Protein AF-A0A662PVA5-F1 (afdb_monomer_lite)

Secondary structure (DSSP, 8-state):
-HHHHHHHHHHHHTT--GGGEEEEEEES-SSTTS--EEEEEETT-SSEEEEEETTEEEEEE-HHHHHHHHHH-TTTTTTGGGGGS-EEEEE-HHHHHHHHHHHHHHHHHHHHHHHHHHHGGGGGGEEE-THHHHHHHHHHHHHH-GGGHHHHHHHHTS-HHHHHHHHHHHHHHHHHHHHTTSEEEETTEEEE-HHHHHHHHH-S-SHHHHHHHHHHHHHHHHHTT-SSHHHHHHHHHT-HHHHSPP----GGGGEEE--TTS-EETT----HHHHHHHHH---GGG-EEEE-S-TTSEEEEEEEEETTEEEEEEEEEPPPTTSSSHHHHHHHHTTT-----SHHHHHHHHHHHHHHHHHTT-----EEEEETTTTEEEEEPPP---HHHHHHT--SHHHHHHHHHHHHH-

Structure (mmCIF, N/CA/C/O backbone):
data_AF-A0A662PVA5-F1
#
_entry.id   AF-A0A662PVA5-F1
#
loop_
_atom_site.group_PDB
_atom_site.id
_atom_site.type_symbol
_atom_site.label_atom_id
_atom_site.label_alt_id
_atom_site.label_comp_id
_atom_site.label_asym_id
_atom_site.label_entity_id
_atom_site.label_seq_id
_atom_site.pdbx_PDB_ins_code
_atom_site.Cartn_x
_atom_site.Cartn_y
_atom_site.Cartn_z
_atom_site.occupancy
_atom_site.B_iso_or_equiv
_atom_site.auth_seq_id
_atom_site.auth_comp_id
_atom_site.auth_asym_id
_atom_site.auth_atom_id
_atom_site.pdbx_PDB_model_num
ATOM 1 N N . MET A 1 1 ? -19.902 -18.611 25.512 1.00 40.31 1 MET A N 1
ATOM 2 C CA . MET A 1 1 ? -20.909 -18.397 26.574 1.00 40.31 1 MET A CA 1
ATOM 3 C C . MET A 1 1 ? -20.323 -17.701 27.805 1.00 40.31 1 MET A C 1
ATOM 5 O O . MET A 1 1 ? -20.829 -16.650 28.129 1.00 40.31 1 MET A O 1
ATOM 9 N N . ARG A 1 2 ? -19.206 -18.139 28.418 1.00 46.03 2 ARG A N 1
ATOM 10 C CA . ARG A 1 2 ? -18.602 -17.413 29.572 1.00 46.03 2 ARG A CA 1
ATOM 11 C C . ARG A 1 2 ? -18.192 -15.950 29.303 1.00 46.03 2 ARG A C 1
ATOM 13 O O . ARG A 1 2 ? -18.347 -15.111 30.177 1.00 46.03 2 ARG A O 1
ATOM 20 N N . PHE A 1 3 ? -17.732 -15.637 28.088 1.00 51.97 3 PHE A N 1
ATOM 21 C CA . PHE A 1 3 ? -17.335 -14.273 27.710 1.00 51.97 3 PHE A CA 1
ATOM 22 C C . PHE A 1 3 ? -18.493 -13.263 27.657 1.00 51.97 3 PHE A C 1
ATOM 24 O O . PHE A 1 3 ? -18.242 -12.077 27.829 1.00 51.97 3 PHE A O 1
ATOM 31 N N . SER A 1 4 ? -19.746 -13.680 27.420 1.00 60.59 4 SER A N 1
ATOM 32 C CA . SER A 1 4 ? -20.864 -12.722 27.394 1.00 60.59 4 SER A CA 1
ATOM 33 C C . SER A 1 4 ? -21.213 -12.230 28.793 1.00 60.59 4 SER A C 1
ATOM 35 O O . SER A 1 4 ? -21.473 -11.045 28.969 1.00 60.59 4 SER A O 1
ATOM 37 N N . ASP A 1 5 ? -21.161 -13.115 29.788 1.00 66.62 5 ASP A N 1
ATOM 38 C CA . ASP A 1 5 ? -21.568 -12.792 31.157 1.00 66.62 5 ASP A CA 1
ATOM 39 C C . ASP A 1 5 ? -20.548 -11.872 31.844 1.00 66.62 5 ASP A C 1
ATOM 41 O O . ASP A 1 5 ? -20.931 -10.915 32.517 1.00 66.62 5 ASP A O 1
ATOM 45 N N . GLU A 1 6 ? -19.248 -12.087 31.602 1.00 69.25 6 GLU A N 1
ATOM 46 C CA . GLU A 1 6 ? -18.186 -11.190 32.081 1.00 69.25 6 GLU A CA 1
ATOM 47 C C . GLU A 1 6 ? -18.286 -9.788 31.463 1.00 69.25 6 GLU A C 1
ATOM 49 O O . GLU A 1 6 ? -18.144 -8.794 32.175 1.00 69.25 6 GLU A O 1
ATOM 54 N N . VAL A 1 7 ? -18.585 -9.691 30.162 1.00 71.56 7 VAL A N 1
ATOM 55 C CA . VAL A 1 7 ? -18.733 -8.395 29.479 1.00 71.56 7 VAL A CA 1
ATOM 56 C C . VAL A 1 7 ? -19.991 -7.662 29.940 1.00 71.56 7 VAL A C 1
ATOM 58 O O . VAL A 1 7 ? -19.953 -6.450 30.133 1.00 71.56 7 VAL A O 1
ATOM 61 N N . VAL A 1 8 ? -21.097 -8.372 30.176 1.00 71.31 8 VAL A N 1
ATOM 62 C CA . VAL A 1 8 ? -22.326 -7.774 30.723 1.00 71.31 8 VAL A CA 1
ATOM 63 C C . VAL A 1 8 ? -22.102 -7.242 32.142 1.00 71.31 8 VAL A C 1
ATOM 65 O O . VAL A 1 8 ? -22.534 -6.131 32.454 1.00 71.31 8 VAL A O 1
ATOM 68 N N . GLU A 1 9 ? -21.388 -7.975 32.999 1.00 73.44 9 GLU A N 1
ATOM 69 C CA . GLU A 1 9 ? -20.980 -7.467 34.316 1.00 73.44 9 GLU A CA 1
ATOM 70 C C . GLU A 1 9 ? -20.032 -6.263 34.210 1.00 73.44 9 GLU A C 1
ATOM 72 O O . GLU A 1 9 ? -20.108 -5.326 35.009 1.00 73.44 9 GLU A O 1
ATOM 77 N N . GLU A 1 10 ? -19.165 -6.232 33.199 1.00 73.44 10 GLU A N 1
ATOM 78 C CA . GLU A 1 10 ? -18.289 -5.091 32.950 1.00 73.44 10 GLU A CA 1
ATOM 79 C C . GLU A 1 10 ? -19.064 -3.841 32.513 1.00 73.44 10 GLU A C 1
ATOM 81 O O . GLU A 1 10 ? -18.808 -2.761 33.053 1.00 73.44 10 GLU A O 1
ATOM 86 N N . LEU A 1 11 ? -20.054 -3.983 31.623 1.00 78.94 11 LEU A N 1
ATOM 87 C CA . LEU A 1 11 ? -20.954 -2.897 31.216 1.00 78.94 11 LEU A CA 1
ATOM 88 C C . LEU A 1 11 ? -21.673 -2.292 32.428 1.00 78.94 11 LEU A C 1
ATOM 90 O O . LEU A 1 11 ? -21.657 -1.071 32.608 1.00 78.94 11 LEU A O 1
ATOM 94 N N . LYS A 1 12 ? -22.196 -3.134 33.330 1.00 78.75 12 LYS A N 1
ATOM 95 C CA . LYS A 1 12 ? -22.815 -2.674 34.584 1.00 78.75 12 LYS A CA 1
ATOM 96 C C . LYS A 1 12 ? -21.832 -1.885 35.454 1.00 78.75 12 LYS A C 1
ATOM 98 O O . LYS A 1 12 ? -22.183 -0.818 35.954 1.00 78.75 12 LYS A O 1
ATOM 103 N N . ARG A 1 13 ? -20.582 -2.350 35.605 1.00 77.56 13 ARG A N 1
ATOM 104 C CA . ARG A 1 13 ? -19.549 -1.658 36.410 1.00 77.56 13 ARG A CA 1
ATOM 105 C C . ARG A 1 13 ? -19.177 -0.276 35.883 1.00 77.56 13 ARG A C 1
ATOM 107 O O . ARG A 1 13 ? -18.745 0.565 36.669 1.00 77.56 13 ARG A O 1
ATOM 114 N N . VAL A 1 14 ? -19.281 -0.044 34.576 1.00 77.62 14 VAL A N 1
ATOM 115 C CA . VAL A 1 14 ? -19.022 1.276 33.975 1.00 77.62 14 VAL A CA 1
ATOM 116 C C . VAL A 1 14 ? -20.287 2.120 33.803 1.00 77.62 14 VAL A C 1
ATOM 118 O O . VAL A 1 14 ? -20.207 3.213 33.245 1.00 77.62 14 VAL A O 1
ATOM 121 N N . GLY A 1 15 ? -21.426 1.651 34.326 1.00 80.06 15 GLY A N 1
ATOM 122 C CA . GLY A 1 15 ? -22.698 2.370 34.307 1.00 80.06 15 GLY A CA 1
ATOM 123 C C . GLY A 1 15 ? -23.390 2.369 32.944 1.00 80.06 15 GLY A C 1
ATOM 124 O O . GLY A 1 15 ? -24.143 3.293 32.649 1.00 80.06 15 GLY A O 1
ATOM 125 N N . VAL A 1 16 ? -23.119 1.371 32.100 1.00 83.56 16 VAL A N 1
ATOM 126 C CA . VAL A 1 16 ? -23.731 1.235 30.773 1.00 83.56 16 VAL A CA 1
ATOM 127 C C . VAL A 1 16 ? -24.861 0.220 30.856 1.00 83.56 16 VAL A C 1
ATOM 129 O O . VAL A 1 16 ? -24.641 -0.952 31.164 1.00 83.56 16 VAL A O 1
ATOM 132 N N . ALA A 1 17 ? -26.076 0.686 30.586 1.00 83.88 17 ALA A N 1
ATOM 133 C CA . ALA A 1 17 ? -27.266 -0.149 30.546 1.00 83.88 17 ALA A CA 1
ATOM 134 C C . ALA A 1 17 ? -27.251 -1.010 29.272 1.00 83.88 17 ALA A C 1
ATOM 136 O O . ALA A 1 17 ? -26.983 -0.492 28.186 1.00 83.88 17 ALA A O 1
ATOM 137 N N . VAL A 1 18 ? -27.518 -2.314 29.376 1.00 81.69 18 VAL A N 1
ATOM 138 C CA . VAL A 1 18 ? -27.425 -3.239 28.228 1.00 81.69 18 VAL A CA 1
ATOM 139 C C . VAL A 1 18 ? -28.412 -2.850 27.124 1.00 81.69 18 VAL A C 1
ATOM 141 O O . VAL A 1 18 ? -28.094 -2.981 25.947 1.00 81.69 18 VAL A O 1
ATOM 144 N N . GLU A 1 19 ? -29.568 -2.289 27.487 1.00 84.94 19 GLU A N 1
ATOM 145 C CA . GLU A 1 19 ? -30.603 -1.843 26.545 1.00 84.94 19 GLU A CA 1
ATOM 146 C C . GLU A 1 19 ? -30.152 -0.645 25.697 1.00 84.94 19 GLU A C 1
ATOM 148 O O . GLU A 1 19 ? -30.679 -0.410 24.615 1.00 84.94 19 GLU A O 1
ATOM 153 N N . SER A 1 20 ? -29.161 0.109 26.179 1.00 88.50 20 SER A N 1
ATOM 154 C CA . SER A 1 20 ? -28.594 1.265 25.480 1.00 88.50 20 SER A CA 1
ATOM 155 C C . SER A 1 20 ? -27.467 0.901 24.505 1.00 88.50 20 SER A C 1
ATOM 157 O O . SER A 1 20 ? -26.897 1.789 23.865 1.00 88.50 20 SER A O 1
ATOM 159 N N . VAL A 1 21 ? -27.091 -0.381 24.419 1.00 92.75 21 VAL A N 1
ATOM 160 C CA . VAL A 1 21 ? -25.991 -0.864 23.576 1.00 92.75 21 VAL A CA 1
ATOM 161 C C . VAL A 1 21 ? -26.515 -1.216 22.186 1.00 92.75 21 VAL A C 1
ATOM 163 O O . VAL A 1 21 ? -27.276 -2.163 22.009 1.00 92.75 21 VAL A O 1
ATOM 166 N N . ARG A 1 22 ? -26.051 -0.481 21.173 1.00 94.25 22 ARG A N 1
ATOM 167 C CA . ARG A 1 22 ? -26.369 -0.720 19.758 1.00 94.25 22 ARG A CA 1
ATOM 168 C C . ARG A 1 22 ? -25.489 -1.783 19.116 1.00 94.25 22 ARG A C 1
ATOM 170 O O . ARG A 1 22 ? -25.953 -2.502 18.232 1.00 94.25 22 ARG A O 1
ATOM 177 N N . ALA A 1 23 ? -24.224 -1.858 19.525 1.00 95.31 23 ALA A N 1
ATOM 178 C CA . ALA A 1 23 ? -23.277 -2.874 19.078 1.00 95.31 23 ALA A CA 1
ATOM 179 C C . ALA A 1 23 ? -22.193 -3.118 20.129 1.00 95.31 23 ALA A C 1
ATOM 181 O O . ALA A 1 23 ? -21.853 -2.225 20.907 1.00 95.31 23 ALA A O 1
ATOM 182 N N . LEU A 1 24 ? -21.633 -4.324 20.128 1.00 93.31 24 LEU A N 1
ATOM 183 C CA . LEU A 1 24 ? -20.616 -4.744 21.087 1.00 93.31 24 LEU A CA 1
ATOM 184 C C . LEU A 1 24 ? -19.666 -5.743 20.436 1.00 93.31 24 LEU A C 1
ATOM 186 O O . LEU A 1 24 ? -20.121 -6.736 19.864 1.00 93.31 24 LEU A O 1
ATOM 190 N N . SER A 1 25 ? -18.364 -5.525 20.583 1.00 93.12 25 SER A N 1
ATOM 191 C CA . SER A 1 25 ? -17.326 -6.441 20.109 1.00 93.12 25 SER A CA 1
ATOM 192 C C . SER A 1 25 ? -16.104 -6.464 21.018 1.00 93.12 25 SER A C 1
ATOM 194 O O . SER A 1 25 ? -15.767 -5.486 21.684 1.00 93.12 25 SER A O 1
ATOM 196 N N . ILE A 1 26 ? -15.407 -7.599 21.008 1.00 91.06 26 ILE A N 1
ATOM 197 C CA . ILE A 1 26 ? -14.091 -7.753 21.633 1.00 91.06 26 ILE A CA 1
ATOM 198 C C . ILE A 1 26 ? -13.064 -7.919 20.521 1.00 91.06 26 ILE A C 1
ATOM 200 O O . ILE A 1 26 ? -13.171 -8.844 19.722 1.00 91.06 26 ILE A O 1
ATOM 204 N N . HIS A 1 27 ? -12.066 -7.046 20.488 1.00 91.25 27 HIS A N 1
ATOM 205 C CA . HIS A 1 27 ? -10.972 -7.043 19.526 1.00 91.25 27 HIS A CA 1
ATOM 206 C C . HIS A 1 27 ? -9.665 -7.455 20.208 1.00 91.25 27 HIS A C 1
ATOM 208 O O . HIS A 1 27 ? -9.409 -7.103 21.361 1.00 91.25 27 HIS A O 1
ATOM 214 N N . GLY A 1 28 ? -8.807 -8.159 19.481 1.00 87.06 28 GLY A N 1
ATOM 215 C CA . GLY A 1 28 ? -7.559 -8.719 19.990 1.00 87.06 28 GLY A CA 1
ATOM 216 C C . GLY A 1 28 ? -7.458 -10.215 19.710 1.00 87.06 28 GLY A C 1
ATOM 217 O O . GLY A 1 28 ? -8.398 -10.840 19.229 1.00 87.06 28 GLY A O 1
ATOM 218 N N . ALA A 1 29 ? -6.284 -10.787 19.974 1.00 81.12 29 ALA A N 1
ATOM 219 C CA . ALA A 1 29 ? -6.010 -12.193 19.686 1.00 81.12 29 ALA A CA 1
ATOM 220 C C . ALA A 1 29 ? -6.993 -13.137 20.399 1.00 81.12 29 ALA A C 1
ATOM 222 O O . ALA A 1 29 ? -7.322 -12.915 21.562 1.00 81.12 29 ALA A O 1
ATOM 223 N N . SER A 1 30 ? -7.382 -14.228 19.732 1.00 67.75 30 SER A N 1
ATOM 224 C CA . SER A 1 30 ? -8.430 -15.150 20.204 1.00 67.75 30 SER A CA 1
ATOM 225 C C . SER A 1 30 ? -8.112 -15.910 21.507 1.00 67.75 30 SER A C 1
ATOM 227 O O . SER A 1 30 ? -8.985 -16.586 22.047 1.00 67.75 30 SER A O 1
ATOM 229 N N . ALA A 1 31 ? -6.879 -15.851 22.020 1.00 59.66 31 ALA A N 1
ATOM 230 C CA . ALA A 1 31 ? -6.481 -16.577 23.228 1.00 59.66 31 ALA A CA 1
ATOM 231 C C . ALA A 1 31 ? -6.914 -15.858 24.520 1.00 59.66 31 ALA A C 1
ATOM 233 O O . ALA A 1 31 ? -6.739 -14.645 24.657 1.00 59.66 31 ALA A O 1
ATOM 234 N N . GLU A 1 32 ? -7.419 -16.625 25.495 1.00 55.25 32 GLU A N 1
ATOM 235 C CA . GLU A 1 32 ? -7.852 -16.100 26.795 1.00 55.25 32 GLU A CA 1
ATOM 236 C C . GLU A 1 32 ? -6.725 -15.332 27.516 1.00 55.25 32 GLU A C 1
ATOM 238 O O . GLU A 1 32 ? -5.548 -15.694 27.438 1.00 55.25 32 GLU A O 1
ATOM 243 N N . ARG A 1 33 ? -7.098 -14.280 28.264 1.00 59.97 33 ARG A N 1
ATOM 244 C CA . ARG A 1 33 ? -6.201 -13.438 29.089 1.00 59.97 33 ARG A CA 1
ATOM 245 C C . ARG A 1 33 ? -5.139 -12.635 28.323 1.00 59.97 33 ARG A C 1
ATOM 247 O O . ARG A 1 33 ? -4.088 -12.316 28.880 1.00 59.97 33 ARG A O 1
ATOM 254 N N . ARG A 1 34 ? -5.410 -12.258 27.072 1.00 70.25 34 ARG A N 1
ATOM 255 C CA . ARG A 1 34 ? -4.578 -11.307 26.318 1.00 70.25 34 ARG A CA 1
ATOM 256 C C . ARG A 1 34 ? -5.159 -9.884 26.343 1.00 70.25 34 ARG A C 1
ATOM 258 O O . ARG A 1 34 ? -6.369 -9.733 26.497 1.00 70.25 34 ARG A O 1
ATOM 265 N N . PRO A 1 35 ? -4.314 -8.842 26.195 1.00 70.88 35 PRO A N 1
ATOM 266 C CA . PRO A 1 35 ? -4.756 -7.472 25.955 1.00 70.88 35 PRO A CA 1
ATOM 267 C C . PRO A 1 35 ? -5.844 -7.418 24.877 1.00 70.88 35 PRO A C 1
ATOM 269 O O . PRO A 1 35 ? -5.608 -7.822 23.737 1.00 70.88 35 PRO A O 1
ATOM 272 N N . SER A 1 36 ? -7.010 -6.889 25.234 1.00 83.38 36 SER A N 1
ATOM 273 C CA . SER A 1 36 ? -8.162 -6.764 24.341 1.00 83.38 36 SER A CA 1
ATOM 274 C C . SER A 1 36 ? -8.685 -5.331 24.298 1.00 83.38 36 SER A C 1
ATOM 276 O O . SER A 1 36 ? -8.476 -4.543 25.226 1.00 83.38 36 SER A O 1
ATOM 278 N N . ILE A 1 37 ? -9.351 -4.984 23.202 1.00 87.31 37 ILE A N 1
ATOM 279 C CA . ILE A 1 37 ? -10.138 -3.762 23.082 1.00 87.31 37 ILE A CA 1
ATOM 280 C C . ILE A 1 37 ? -11.608 -4.168 23.091 1.00 87.31 37 ILE A C 1
ATOM 282 O O . ILE A 1 37 ? -12.038 -4.917 22.222 1.00 87.31 37 ILE A O 1
ATOM 286 N N . ILE A 1 38 ? -12.378 -3.694 24.062 1.00 89.69 38 ILE A N 1
ATOM 287 C CA . ILE A 1 38 ? -13.829 -3.880 24.091 1.00 89.69 38 ILE A CA 1
ATOM 288 C C . ILE A 1 38 ? -14.438 -2.623 23.482 1.00 89.69 38 ILE A C 1
ATOM 290 O O . ILE A 1 38 ? -14.281 -1.538 24.038 1.00 89.69 38 ILE A O 1
ATOM 294 N N . LEU A 1 39 ? -15.084 -2.757 22.328 1.00 92.56 39 LEU A N 1
ATOM 295 C CA . LEU A 1 39 ? -15.784 -1.664 21.665 1.00 92.56 39 LEU A CA 1
ATOM 296 C C . LEU A 1 39 ? -17.275 -1.781 21.963 1.00 92.56 39 LEU A C 1
ATOM 298 O O . LEU A 1 39 ? -17.898 -2.801 21.670 1.00 92.56 39 LEU A O 1
ATOM 302 N N . VAL A 1 40 ? -17.838 -0.722 22.532 1.00 93.19 40 VAL A N 1
ATOM 303 C CA . VAL A 1 40 ? -19.250 -0.619 22.885 1.00 93.19 40 VAL A CA 1
ATOM 304 C C . VAL A 1 40 ? -19.817 0.612 22.196 1.00 93.19 40 VAL A C 1
ATOM 306 O O . VAL A 1 40 ? -19.426 1.739 22.505 1.00 93.19 40 VAL A O 1
ATOM 309 N N . ILE A 1 41 ? -20.751 0.386 21.277 1.00 95.50 41 ILE A N 1
ATOM 310 C CA . ILE A 1 41 ? -21.494 1.450 20.609 1.00 95.50 41 ILE A CA 1
ATOM 311 C C . ILE A 1 41 ? -22.789 1.675 21.386 1.00 95.50 41 ILE A C 1
ATOM 313 O O . ILE A 1 41 ? -23.593 0.749 21.507 1.00 95.50 41 ILE A O 1
ATOM 317 N N . THR A 1 42 ? -22.985 2.865 21.950 1.00 93.62 42 THR A N 1
ATOM 318 C CA . THR A 1 42 ? -24.091 3.155 22.873 1.00 93.62 42 THR A CA 1
ATOM 319 C C . THR A 1 42 ? -24.545 4.608 22.808 1.00 93.62 42 THR A C 1
ATOM 321 O O . THR A 1 42 ? -23.733 5.515 22.646 1.00 93.62 42 THR A O 1
ATOM 324 N N . ASP A 1 43 ? -25.842 4.827 23.027 1.00 89.75 43 ASP A N 1
ATOM 325 C CA . ASP A 1 43 ? -26.449 6.164 23.095 1.00 89.75 43 ASP A CA 1
ATOM 326 C C . ASP A 1 43 ? -26.177 6.881 24.436 1.00 89.75 43 ASP A C 1
ATOM 328 O O . ASP A 1 43 ? -26.553 8.037 24.626 1.00 89.75 43 ASP A O 1
ATOM 332 N N . MET A 1 44 ? -25.508 6.211 25.383 1.00 88.12 44 MET A N 1
ATOM 333 C CA . MET A 1 44 ? -25.171 6.759 26.707 1.00 88.12 44 MET A CA 1
ATOM 334 C C . MET A 1 44 ? -23.999 7.748 26.688 1.00 88.12 44 MET A C 1
ATOM 336 O O . MET A 1 44 ? -23.720 8.402 27.695 1.00 88.12 44 MET A O 1
ATOM 340 N N . VAL A 1 45 ? -23.282 7.853 25.569 1.00 85.12 45 VAL A N 1
ATOM 341 C CA . VAL A 1 45 ? -22.193 8.814 25.373 1.00 85.12 45 VAL A CA 1
ATOM 342 C C . VAL A 1 45 ? -22.508 9.701 24.171 1.00 85.12 45 VAL A C 1
ATOM 344 O O . VAL A 1 45 ? -23.196 9.281 23.254 1.00 85.12 45 VAL A O 1
ATOM 347 N N . ARG A 1 46 ? -22.024 10.948 24.183 1.00 82.06 46 ARG A N 1
ATOM 348 C CA . ARG A 1 46 ? -22.218 11.903 23.070 1.00 82.06 46 ARG A CA 1
ATOM 349 C C . ARG A 1 46 ? -21.123 11.876 22.000 1.00 82.06 46 ARG A C 1
ATOM 351 O O . ARG A 1 46 ? -21.299 12.515 20.972 1.00 82.06 46 ARG A O 1
ATOM 358 N N . GLN A 1 47 ? -19.972 11.292 22.330 1.00 84.69 47 GLN A N 1
ATOM 359 C CA . GLN A 1 47 ? -18.817 11.134 21.443 1.00 84.69 47 GLN A CA 1
ATOM 360 C C . GLN A 1 47 ? -18.176 9.780 21.725 1.00 84.69 47 GLN A C 1
ATOM 362 O O . GLN A 1 47 ? -18.659 8.734 21.306 1.00 84.69 47 GLN A O 1
ATOM 367 N N . PHE A 1 48 ? -17.124 9.771 22.537 1.00 86.44 48 PHE A N 1
ATOM 368 C CA . PHE A 1 48 ? -16.527 8.546 23.033 1.00 86.44 48 PHE A CA 1
ATOM 369 C C . PHE A 1 48 ? -15.763 8.786 24.333 1.00 86.44 48 PHE A C 1
ATOM 371 O O . PHE A 1 48 ? -15.423 9.910 24.701 1.00 86.44 48 PHE A O 1
ATOM 378 N N . ARG A 1 49 ? -15.496 7.695 25.044 1.00 83.56 49 ARG A N 1
ATOM 379 C CA . ARG A 1 49 ? -14.732 7.642 26.284 1.00 83.56 49 ARG A CA 1
ATOM 380 C C . ARG A 1 49 ? -13.888 6.378 26.306 1.00 83.56 49 ARG A C 1
ATOM 382 O O . ARG A 1 49 ? -14.370 5.289 26.002 1.00 83.56 49 ARG A O 1
ATOM 389 N N . PHE A 1 50 ? -12.661 6.521 26.792 1.00 82.94 50 PHE A N 1
ATOM 390 C CA . PHE A 1 50 ? -11.750 5.410 27.038 1.00 82.94 50 PHE A CA 1
ATOM 391 C C . PHE A 1 50 ? -11.693 5.060 28.523 1.00 82.94 50 PHE A C 1
ATOM 393 O O . PHE A 1 50 ? -11.612 5.941 29.381 1.00 82.94 50 PHE A O 1
ATOM 400 N N . VAL A 1 51 ? -11.685 3.765 28.835 1.00 79.50 51 VAL A N 1
ATOM 401 C CA . VAL A 1 51 ? -11.446 3.259 30.191 1.00 79.50 51 VAL A CA 1
ATOM 402 C C . VAL A 1 51 ? -10.334 2.212 30.130 1.00 79.50 51 VAL A C 1
ATOM 404 O O . VAL A 1 51 ? -10.503 1.134 29.561 1.00 79.50 51 VAL A O 1
ATOM 407 N N . LYS A 1 52 ? -9.166 2.528 30.706 1.00 74.06 52 LYS A N 1
ATOM 408 C CA . LYS A 1 52 ? -8.036 1.587 30.807 1.00 74.06 52 LYS A CA 1
ATOM 409 C C . LYS A 1 52 ? -8.332 0.540 31.887 1.00 74.06 52 LYS A C 1
ATOM 411 O O . LYS A 1 52 ? -8.682 0.896 33.012 1.00 74.06 52 LYS A O 1
ATOM 416 N N . ARG A 1 53 ? -8.147 -0.745 31.571 1.00 67.81 53 ARG A N 1
ATOM 417 C CA . ARG A 1 53 ? -8.347 -1.877 32.494 1.00 67.81 53 ARG A CA 1
ATOM 418 C C . ARG A 1 53 ? -7.145 -2.809 32.453 1.00 67.81 53 ARG A C 1
ATOM 420 O O . ARG A 1 53 ? -7.096 -3.749 31.668 1.00 67.81 53 ARG A O 1
ATOM 427 N N . GLY A 1 54 ? -6.144 -2.520 33.283 1.00 71.88 54 GLY A N 1
ATOM 428 C CA . GLY A 1 54 ? -4.869 -3.236 33.239 1.00 71.88 54 GLY A CA 1
ATOM 429 C C . GLY A 1 54 ? -4.260 -3.165 31.834 1.00 71.88 54 GLY A C 1
ATOM 430 O O . GLY A 1 54 ? -3.880 -2.086 31.369 1.00 71.88 54 GLY A O 1
ATOM 431 N N . LEU A 1 55 ? -4.214 -4.311 31.152 1.00 68.62 55 LEU A N 1
ATOM 432 C CA . LEU A 1 55 ? -3.709 -4.433 29.783 1.00 68.62 55 LEU A CA 1
ATOM 433 C C . LEU A 1 55 ? -4.773 -4.206 28.692 1.00 68.62 55 LEU A C 1
ATOM 435 O O . LEU A 1 55 ? -4.397 -3.961 27.546 1.00 68.62 55 LEU A O 1
ATOM 439 N N . SER A 1 56 ? -6.063 -4.223 29.031 1.00 78.19 56 SER A N 1
ATOM 440 C CA . SER A 1 56 ? -7.175 -4.032 28.093 1.00 78.19 56 SER A CA 1
ATOM 441 C C . SER A 1 56 ? -7.669 -2.580 28.042 1.00 78.19 56 SER A C 1
ATOM 443 O O . SER A 1 56 ? -7.358 -1.750 28.909 1.00 78.19 56 SER A O 1
ATOM 445 N N . LEU A 1 57 ? -8.418 -2.257 26.988 1.00 82.50 57 LEU A N 1
ATOM 446 C CA . LEU A 1 57 ? -9.000 -0.941 26.728 1.00 82.50 57 LEU A CA 1
ATOM 447 C C . LEU A 1 57 ? -10.495 -1.082 26.437 1.00 82.50 57 LEU A C 1
ATOM 449 O O . LEU A 1 57 ? -10.871 -1.763 25.493 1.00 82.50 57 LEU A O 1
ATOM 453 N N . LEU A 1 58 ? -11.339 -0.402 27.203 1.00 85.12 58 LEU A N 1
ATOM 454 C CA . LEU A 1 58 ? -12.756 -0.258 26.883 1.00 85.12 58 LEU A CA 1
ATOM 455 C C . LEU A 1 58 ? -12.974 1.071 26.151 1.00 85.12 58 LEU A C 1
ATOM 457 O O . LEU A 1 58 ? -12.566 2.124 26.649 1.00 85.12 58 LEU A O 1
ATOM 461 N N . ILE A 1 59 ? -13.614 1.006 24.987 1.00 89.31 59 ILE A N 1
ATOM 462 C CA . ILE A 1 59 ? -14.025 2.144 24.165 1.00 89.31 59 ILE A CA 1
ATOM 463 C C . ILE A 1 59 ? -15.550 2.203 24.193 1.00 89.31 59 ILE A C 1
ATOM 465 O O . ILE A 1 59 ? -16.218 1.317 23.668 1.00 89.31 59 ILE A O 1
ATOM 469 N N . LEU A 1 60 ? -16.089 3.251 24.807 1.00 89.75 60 LEU A N 1
ATOM 470 C CA . LEU A 1 60 ? -17.505 3.602 24.742 1.00 89.75 60 LEU A CA 1
ATOM 471 C C . LEU A 1 60 ? -17.649 4.691 23.692 1.00 89.75 60 LEU A C 1
ATOM 473 O O . LEU A 1 60 ? -16.977 5.705 23.835 1.00 89.75 60 LEU A O 1
ATOM 477 N N . ALA A 1 61 ? -18.479 4.511 22.673 1.00 92.06 61 ALA A N 1
ATOM 478 C CA . ALA A 1 61 ? -18.671 5.511 21.625 1.00 92.06 61 ALA A CA 1
ATOM 479 C C . ALA A 1 61 ? -20.122 5.548 21.140 1.00 92.06 61 ALA A C 1
ATOM 481 O O . ALA A 1 61 ? -20.802 4.528 21.175 1.00 92.06 61 ALA A O 1
ATOM 482 N N . ASP A 1 62 ? -20.600 6.697 20.676 1.00 94.38 62 ASP A N 1
ATOM 483 C CA . ASP A 1 62 ? -21.860 6.756 19.938 1.00 94.38 62 ASP A CA 1
ATOM 484 C C . ASP A 1 62 ? -21.651 6.287 18.489 1.00 94.38 62 ASP A C 1
ATOM 486 O O . ASP A 1 62 ? -20.534 6.282 17.965 1.00 94.38 62 ASP A O 1
ATOM 490 N N . GLU A 1 63 ? -22.730 5.866 17.830 1.00 95.50 63 GLU A N 1
ATOM 491 C CA . GLU A 1 63 ? -22.668 5.305 16.475 1.00 95.50 63 GLU A CA 1
ATOM 492 C C . GLU A 1 63 ? -22.132 6.299 15.435 1.00 95.50 63 GLU A C 1
ATOM 494 O O . GLU A 1 63 ? 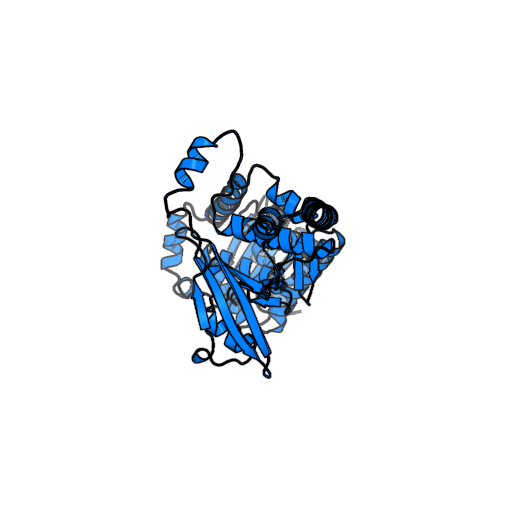-21.375 5.911 14.541 1.00 95.50 63 GLU A O 1
ATOM 499 N N . GLU A 1 64 ? -22.480 7.580 15.561 1.00 95.38 64 GLU A N 1
ATOM 500 C CA . GLU A 1 64 ? -22.064 8.622 14.628 1.00 95.38 64 GLU A CA 1
ATOM 501 C C . GLU A 1 64 ? -20.551 8.848 14.708 1.00 95.38 64 GLU A C 1
ATOM 503 O O . GLU A 1 64 ? -19.871 8.879 13.681 1.00 95.38 64 GLU A O 1
ATOM 508 N N . SER A 1 65 ? -19.999 8.915 15.918 1.00 93.50 65 SER A N 1
ATOM 509 C CA . SER A 1 65 ? -18.562 9.042 16.150 1.00 93.50 65 SER A CA 1
ATOM 510 C C . SER A 1 65 ? -17.780 7.864 15.566 1.00 93.50 65 SER A C 1
ATOM 512 O O . SER A 1 65 ? -16.765 8.067 14.896 1.00 93.50 65 SER A O 1
ATOM 514 N N . VAL A 1 66 ? -18.263 6.631 15.759 1.00 95.75 66 VAL A N 1
ATOM 515 C CA . VAL A 1 66 ? -17.619 5.434 15.190 1.00 95.75 66 VAL A CA 1
ATOM 516 C C . VAL A 1 66 ? -17.686 5.459 13.664 1.00 95.75 66 VAL A C 1
ATOM 518 O O . VAL A 1 66 ? -16.692 5.160 13.002 1.00 95.75 66 VAL A O 1
ATOM 521 N N . LEU A 1 67 ? -18.827 5.852 13.092 1.00 96.75 67 LEU A N 1
ATOM 522 C CA . LEU A 1 67 ? -19.012 5.951 11.646 1.00 96.75 67 LEU A CA 1
ATOM 523 C C . LEU A 1 67 ? -18.067 6.980 11.015 1.00 96.75 67 LEU A C 1
ATOM 525 O O . LEU A 1 67 ? -17.458 6.701 9.975 1.00 96.75 67 LEU A O 1
ATOM 529 N N . ARG A 1 68 ? -17.932 8.159 11.630 1.00 94.44 68 ARG A N 1
ATOM 530 C CA . ARG A 1 68 ? -17.035 9.223 11.161 1.00 94.44 68 ARG A CA 1
ATOM 531 C C . ARG A 1 68 ? -15.566 8.812 11.257 1.00 94.44 68 ARG A C 1
ATOM 533 O O . ARG A 1 68 ? -14.810 9.029 10.306 1.00 94.44 68 ARG A O 1
ATOM 540 N N . ASP A 1 69 ? -15.169 8.153 12.347 1.00 93.69 69 ASP A N 1
ATOM 541 C CA . ASP A 1 69 ? -13.800 7.651 12.506 1.00 93.69 69 ASP A CA 1
ATOM 542 C C . ASP A 1 69 ? -13.488 6.514 11.523 1.00 93.69 69 ASP A C 1
ATOM 544 O O . ASP A 1 69 ? -12.429 6.504 10.902 1.00 93.69 69 ASP A O 1
ATOM 548 N N . ALA A 1 70 ? -14.433 5.594 11.305 1.00 96.38 70 ALA A N 1
ATOM 549 C CA . ALA A 1 70 ? -14.286 4.504 10.343 1.00 96.38 70 ALA A CA 1
ATOM 550 C C . ALA A 1 70 ? -14.253 4.996 8.889 1.00 96.38 70 ALA A C 1
ATOM 552 O O . ALA A 1 70 ? -13.566 4.412 8.057 1.00 96.38 70 ALA A O 1
ATOM 553 N N . SER A 1 71 ? -14.982 6.064 8.563 1.00 93.94 71 SER A N 1
ATOM 554 C CA . SER A 1 71 ? -15.058 6.562 7.185 1.00 93.94 71 SER A CA 1
ATOM 555 C C . SER A 1 71 ? -13.892 7.482 6.827 1.00 93.94 71 SER A C 1
ATOM 557 O O . SER A 1 71 ? -13.430 7.447 5.689 1.00 93.94 71 SER A O 1
ATOM 559 N N . ASN A 1 72 ? -13.417 8.298 7.779 1.00 88.75 72 ASN A N 1
ATOM 560 C CA . ASN A 1 72 ? -12.516 9.419 7.487 1.00 88.75 72 ASN A CA 1
ATOM 561 C C . ASN A 1 72 ? -11.329 9.568 8.464 1.00 88.75 72 ASN A C 1
ATOM 563 O O . ASN A 1 72 ? -10.531 10.493 8.276 1.00 88.75 72 ASN A O 1
ATOM 567 N N . GLU A 1 73 ? -11.216 8.715 9.491 1.00 89.69 73 GLU A N 1
ATOM 568 C CA . GLU A 1 73 ? -10.305 8.889 10.640 1.00 89.69 73 GLU A CA 1
ATOM 569 C C . GLU A 1 73 ? -10.433 10.285 11.283 1.00 89.69 73 GLU A C 1
ATOM 571 O O . GLU A 1 73 ? -9.435 10.941 11.587 1.00 89.69 73 GLU A O 1
ATOM 576 N N . GLU A 1 74 ? -11.669 10.772 11.473 1.00 88.56 74 GLU A N 1
ATOM 577 C CA . GLU A 1 74 ? -11.949 12.099 12.054 1.00 88.56 74 GLU A CA 1
ATOM 578 C C . GLU A 1 74 ? -11.302 12.295 13.432 1.00 88.56 74 GLU A C 1
ATOM 580 O O . GLU A 1 74 ? -10.853 13.397 13.748 1.00 88.56 74 GLU A O 1
ATOM 585 N N . PHE A 1 75 ? -11.170 11.215 14.204 1.00 85.62 75 PHE A N 1
ATOM 586 C CA . PHE A 1 75 ? -10.536 11.197 15.521 1.00 85.62 75 PHE A CA 1
ATOM 587 C C . PHE A 1 75 ? -9.138 10.560 15.480 1.00 85.62 75 PHE A C 1
ATOM 589 O O . PHE A 1 75 ? -8.650 10.006 16.466 1.00 85.62 75 PHE A O 1
ATOM 596 N N . GLY A 1 76 ? -8.490 10.603 14.312 1.00 80.38 76 GLY A N 1
ATOM 597 C CA . GLY A 1 76 ? -7.192 9.976 14.07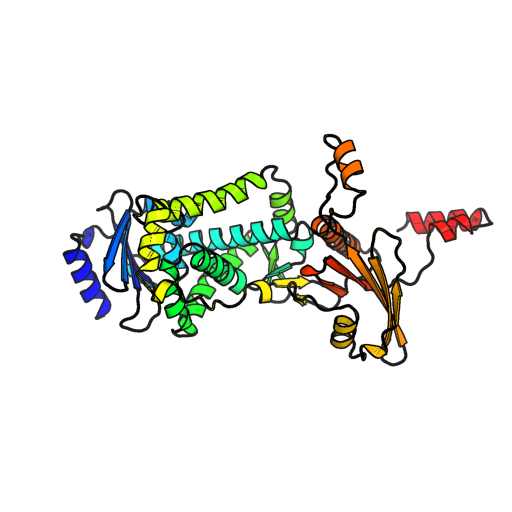8 1.00 80.38 76 GLY A CA 1
ATOM 598 C C . GLY A 1 76 ? -7.243 8.447 14.011 1.00 80.38 76 GLY A C 1
ATOM 599 O O . GLY A 1 76 ? -6.193 7.805 14.044 1.00 80.38 76 GLY A O 1
ATOM 600 N N . GLY A 1 77 ? -8.444 7.860 13.928 1.00 86.44 77 GLY A N 1
ATOM 601 C CA . GLY A 1 77 ? -8.665 6.418 13.871 1.00 86.44 77 GLY A CA 1
ATOM 602 C C . GLY A 1 77 ? -8.617 5.717 15.229 1.00 86.44 77 GLY A C 1
ATOM 603 O O . GLY A 1 77 ? -8.576 4.492 15.274 1.00 86.44 77 GLY A O 1
ATOM 604 N N . ILE A 1 78 ? -8.627 6.454 16.345 1.00 84.69 78 ILE A N 1
ATOM 605 C CA . ILE A 1 78 ? -8.513 5.887 17.699 1.00 84.69 78 ILE A CA 1
ATOM 606 C C . ILE A 1 78 ? -9.557 4.793 17.994 1.00 84.69 78 ILE A C 1
ATOM 608 O O . ILE A 1 78 ? -9.268 3.859 18.745 1.00 84.69 78 ILE A O 1
ATOM 612 N N . ILE A 1 79 ? -10.750 4.880 17.393 1.00 90.94 79 ILE A N 1
ATOM 613 C CA . ILE A 1 79 ? -11.791 3.856 17.495 1.00 90.94 79 ILE A CA 1
ATOM 614 C C . ILE A 1 79 ? -11.616 2.840 16.367 1.00 90.94 79 ILE A C 1
ATOM 616 O O . ILE A 1 79 ? -11.564 1.629 16.606 1.00 90.94 79 ILE A O 1
ATOM 620 N N . ALA A 1 80 ? -11.502 3.331 15.132 1.00 94.38 80 ALA A N 1
ATOM 621 C CA . ALA A 1 80 ? -11.522 2.498 13.936 1.00 94.38 80 ALA A CA 1
ATOM 622 C C . ALA A 1 80 ? -10.311 1.551 13.821 1.00 94.38 80 ALA A C 1
ATOM 624 O O . ALA A 1 80 ? -10.423 0.466 13.252 1.00 94.38 80 ALA A O 1
ATOM 625 N N . HIS A 1 81 ? -9.172 1.888 14.437 1.00 91.81 81 HIS A N 1
ATOM 626 C CA . HIS A 1 81 ? -7.972 1.039 14.490 1.00 91.81 81 HIS A CA 1
ATOM 627 C C . HIS A 1 81 ? -8.232 -0.316 15.150 1.00 91.81 81 HIS A C 1
ATOM 629 O O . HIS A 1 81 ? -7.508 -1.272 14.871 1.00 91.81 81 HIS A O 1
ATOM 635 N N . SER A 1 82 ? -9.280 -0.435 15.971 1.00 93.31 82 SER A N 1
ATOM 636 C CA . SER A 1 82 ? -9.723 -1.724 16.512 1.00 93.31 82 SER A CA 1
ATOM 637 C C . SER A 1 82 ? -10.077 -2.739 15.410 1.00 93.31 82 SER A C 1
ATOM 639 O O . SER A 1 82 ? -9.836 -3.931 15.588 1.00 93.31 82 SER A O 1
ATOM 641 N N . PHE A 1 83 ? -10.543 -2.295 14.236 1.00 96.25 83 PHE A N 1
ATOM 642 C CA . PHE A 1 83 ? -10.845 -3.150 13.078 1.00 96.25 83 PHE A CA 1
ATOM 643 C C . PHE A 1 83 ? -9.599 -3.617 12.295 1.00 96.25 83 PHE A C 1
ATOM 645 O O . PHE A 1 83 ? -9.717 -4.391 11.344 1.00 96.25 83 PHE A O 1
ATOM 652 N N . LEU A 1 84 ? -8.391 -3.188 12.690 1.00 94.69 84 LEU A N 1
ATOM 653 C CA . LEU A 1 84 ? -7.124 -3.784 12.224 1.00 94.69 84 LEU A CA 1
ATOM 654 C C . LEU A 1 84 ? -6.733 -5.032 13.022 1.00 94.69 84 LEU A C 1
ATOM 656 O O . LEU A 1 84 ? -5.710 -5.653 12.730 1.00 94.69 84 LEU A O 1
ATOM 660 N N . LEU A 1 85 ? -7.510 -5.367 14.049 1.00 93.50 85 LEU A N 1
ATOM 661 C CA . LEU A 1 85 ? -7.323 -6.533 14.895 1.00 93.50 85 LEU A CA 1
ATOM 662 C C . LEU A 1 85 ? -8.434 -7.551 14.608 1.00 93.50 85 LEU A C 1
ATOM 664 O O . LEU A 1 85 ? -9.541 -7.159 14.230 1.00 93.50 85 LEU A O 1
ATOM 668 N N . PRO A 1 86 ? -8.176 -8.852 14.820 1.00 92.38 86 PRO A N 1
ATOM 669 C CA . PRO A 1 86 ? -9.246 -9.843 14.860 1.00 92.38 86 PRO A CA 1
ATOM 670 C C . PRO A 1 86 ? -10.260 -9.446 15.936 1.00 92.38 86 PRO A C 1
ATOM 672 O O . PRO A 1 86 ? -9.879 -8.907 16.979 1.00 92.38 86 PRO A O 1
ATOM 675 N N . TYR A 1 87 ? -11.542 -9.702 15.692 1.00 92.38 87 TYR A N 1
ATOM 676 C CA . TYR A 1 87 ? -12.584 -9.390 16.660 1.00 92.38 87 TYR A CA 1
ATOM 677 C C . TYR A 1 87 ? -13.713 -10.412 16.651 1.00 92.38 87 TYR A C 1
ATOM 679 O O . TYR A 1 87 ? -13.957 -11.093 15.655 1.00 92.38 87 TYR A O 1
ATOM 687 N N . ASN A 1 88 ? -14.399 -10.502 17.787 1.00 91.56 88 ASN A N 1
ATOM 688 C CA . ASN A 1 88 ? -15.605 -11.290 17.960 1.00 91.56 88 ASN A CA 1
ATOM 689 C C . ASN A 1 88 ? -16.803 -10.349 18.182 1.00 91.56 88 ASN A C 1
ATOM 691 O O . ASN A 1 88 ? -16.829 -9.647 19.203 1.00 91.56 88 ASN A O 1
ATOM 695 N N . PRO A 1 89 ? -17.778 -10.301 17.258 1.00 92.19 89 PRO A N 1
ATOM 696 C CA . PRO A 1 89 ? -19.011 -9.553 17.460 1.00 92.19 89 PRO A CA 1
ATOM 697 C C . PRO A 1 89 ? -19.885 -10.252 18.511 1.00 92.19 89 PRO A C 1
ATOM 699 O O . PRO A 1 89 ? -20.064 -11.466 18.482 1.00 92.19 89 PRO A O 1
ATOM 702 N N . ILE A 1 90 ? -20.437 -9.479 19.445 1.00 91.25 90 ILE A N 1
ATOM 703 C CA . ILE A 1 90 ? -21.360 -9.962 20.485 1.00 91.25 90 ILE A CA 1
ATOM 704 C C . ILE A 1 90 ? -22.769 -9.429 20.222 1.00 91.25 90 ILE A C 1
ATOM 706 O O . ILE A 1 90 ? -23.733 -10.186 20.281 1.00 91.25 90 ILE A O 1
ATOM 710 N N . ILE A 1 91 ? -22.890 -8.136 19.904 1.00 91.81 91 ILE A N 1
ATOM 711 C CA . ILE A 1 91 ? -24.164 -7.484 19.576 1.00 91.81 91 ILE A CA 1
ATOM 712 C C . ILE A 1 91 ? -24.020 -6.783 18.228 1.00 91.81 91 ILE A C 1
ATOM 714 O O . ILE A 1 91 ? -23.054 -6.052 18.013 1.00 91.81 91 ILE A O 1
ATOM 718 N N . ASN A 1 92 ? -25.012 -6.990 17.356 1.00 94.62 92 ASN A N 1
ATOM 719 C CA . ASN A 1 92 ? -25.159 -6.323 16.060 1.00 94.62 92 ASN A CA 1
ATOM 720 C C . ASN A 1 92 ? -23.941 -6.482 15.130 1.00 94.62 92 ASN A C 1
ATOM 722 O O . ASN A 1 92 ? -23.289 -5.522 14.719 1.00 94.62 92 ASN A O 1
ATOM 726 N N . GLU A 1 93 ? -23.662 -7.733 14.756 1.00 95.69 93 GLU A N 1
ATOM 727 C CA . GLU A 1 93 ? -22.592 -8.079 13.814 1.00 95.69 93 GLU A CA 1
ATOM 728 C C . GLU A 1 93 ? -22.711 -7.334 12.476 1.00 95.69 93 GLU A C 1
ATOM 730 O O . GLU A 1 93 ? -21.697 -6.953 11.893 1.00 95.69 93 GLU A O 1
ATOM 735 N N . ARG A 1 94 ? -23.938 -7.089 11.998 1.00 97.19 94 ARG A N 1
ATOM 736 C CA . ARG A 1 94 ? -24.176 -6.391 10.730 1.00 97.19 94 ARG A CA 1
ATOM 737 C C . ARG A 1 94 ? -23.616 -4.967 10.749 1.00 97.19 94 ARG A C 1
ATOM 739 O O . ARG A 1 94 ? -22.941 -4.590 9.795 1.00 97.19 94 ARG A O 1
ATOM 746 N N . LEU A 1 95 ? -23.874 -4.201 11.812 1.00 96.94 95 LEU A N 1
ATOM 747 C CA . LEU A 1 95 ? -23.333 -2.847 11.963 1.00 96.94 95 LEU A CA 1
ATOM 748 C C . LEU A 1 95 ? -21.801 -2.874 12.049 1.00 96.94 95 LEU A C 1
ATOM 750 O O . LEU A 1 95 ? -21.131 -2.126 11.343 1.00 96.94 95 LEU A O 1
ATOM 754 N N . LEU A 1 96 ? -21.240 -3.783 12.851 1.00 97.44 96 LEU A N 1
ATOM 755 C CA . LEU A 1 96 ? -19.787 -3.920 13.004 1.00 97.44 96 LEU A CA 1
ATOM 756 C C . LEU A 1 96 ? -19.090 -4.270 11.681 1.00 97.44 96 LEU A C 1
ATOM 758 O O . LEU A 1 96 ? -18.055 -3.686 11.374 1.00 97.44 96 LEU A O 1
ATOM 762 N N . LYS A 1 97 ? -19.670 -5.168 10.875 1.00 96.81 97 LYS A N 1
ATOM 763 C CA . LYS A 1 97 ? -19.148 -5.513 9.543 1.00 96.81 97 LYS A CA 1
ATOM 764 C C . LYS A 1 97 ? -19.227 -4.346 8.556 1.00 96.81 97 LYS A C 1
ATOM 766 O O . LYS A 1 97 ? -18.309 -4.179 7.756 1.00 96.81 97 LYS A O 1
ATOM 771 N N . ASP A 1 98 ? -20.279 -3.523 8.600 1.00 97.44 98 ASP A N 1
ATOM 772 C CA . ASP A 1 98 ? -20.357 -2.322 7.749 1.00 97.44 98 ASP A CA 1
ATOM 773 C C . ASP A 1 98 ? -19.268 -1.300 8.120 1.00 97.44 98 ASP A C 1
ATOM 775 O O . ASP A 1 98 ? -18.589 -0.762 7.244 1.00 97.44 98 ASP A O 1
ATOM 779 N N . LEU A 1 99 ? -19.044 -1.086 9.420 1.00 98.00 99 LEU A N 1
ATOM 780 C CA . LEU A 1 99 ? -17.986 -0.208 9.929 1.00 98.00 99 LEU A CA 1
ATOM 781 C C . LEU A 1 99 ? -16.586 -0.725 9.568 1.00 98.00 99 LEU A C 1
ATOM 783 O O . LEU A 1 99 ? -15.762 0.041 9.065 1.00 98.00 99 LEU A O 1
ATOM 787 N N . GLU A 1 100 ? -16.333 -2.024 9.753 1.00 97.81 100 GLU A N 1
ATOM 788 C CA . GLU A 1 100 ? -15.089 -2.681 9.340 1.00 97.81 100 GLU A CA 1
ATOM 789 C C . GLU A 1 100 ? -14.827 -2.473 7.841 1.00 97.81 100 GLU A C 1
ATOM 791 O O . GLU A 1 100 ? -13.734 -2.055 7.453 1.00 97.81 100 GLU A O 1
ATOM 796 N N . ARG A 1 101 ? -15.834 -2.725 6.995 1.00 97.75 101 ARG A N 1
ATOM 797 C CA . ARG A 1 101 ? -15.748 -2.569 5.538 1.00 97.75 101 ARG A CA 1
ATOM 798 C C . ARG A 1 101 ? -15.398 -1.136 5.138 1.00 97.75 101 ARG A C 1
ATOM 800 O O . ARG A 1 101 ? -14.499 -0.930 4.320 1.00 97.75 101 ARG A O 1
ATOM 807 N N . ARG A 1 102 ? -16.068 -0.134 5.722 1.00 97.88 102 ARG A N 1
ATOM 808 C CA . ARG A 1 102 ? -15.773 1.293 5.480 1.00 97.88 102 ARG A CA 1
ATOM 809 C C . ARG A 1 102 ? -14.338 1.636 5.851 1.00 97.88 102 ARG A C 1
ATOM 811 O O . ARG A 1 102 ? -13.634 2.258 5.055 1.00 97.88 102 ARG A O 1
ATOM 818 N N . TYR A 1 103 ? -13.893 1.164 7.010 1.00 97.75 103 TYR A N 1
ATOM 819 C CA . TYR A 1 103 ? -12.550 1.442 7.488 1.00 97.75 103 TYR A CA 1
ATOM 820 C C . TYR A 1 103 ? -11.467 0.767 6.644 1.00 97.75 103 TYR A C 1
ATOM 822 O O . TYR A 1 103 ? -10.503 1.409 6.226 1.00 97.75 103 TYR A O 1
ATOM 830 N N . LYS A 1 104 ? -11.639 -0.510 6.294 1.00 98.00 104 LYS A N 1
ATOM 831 C CA . LYS A 1 104 ? -10.703 -1.211 5.405 1.00 98.00 104 LYS A CA 1
ATOM 832 C C . LYS A 1 104 ? -10.652 -0.571 4.023 1.00 98.00 104 LYS A C 1
ATOM 834 O O . LYS A 1 104 ? -9.566 -0.448 3.457 1.00 98.00 104 LYS A O 1
ATOM 839 N N . ARG A 1 105 ? -11.787 -0.089 3.504 1.00 97.88 105 ARG A N 1
ATOM 840 C CA . ARG A 1 105 ? -11.836 0.658 2.240 1.00 97.88 105 ARG A CA 1
ATOM 841 C C . ARG A 1 105 ? -10.992 1.924 2.324 1.00 97.88 105 ARG A C 1
ATOM 843 O O . ARG A 1 105 ? -10.202 2.163 1.413 1.00 97.88 105 ARG A O 1
ATOM 850 N N . LEU A 1 106 ? -11.136 2.701 3.400 1.00 93.00 106 LEU A N 1
ATOM 851 C CA . LEU A 1 106 ? -10.322 3.892 3.640 1.00 93.00 106 LEU A CA 1
ATOM 852 C C . LEU A 1 106 ? -8.829 3.542 3.629 1.00 93.00 106 LEU A C 1
ATOM 854 O O . LEU A 1 106 ? -8.073 4.131 2.858 1.00 93.00 106 LEU A O 1
ATOM 858 N N . VAL A 1 107 ? -8.426 2.528 4.401 1.00 93.06 107 VAL A N 1
ATOM 859 C CA . VAL A 1 107 ? -7.027 2.078 4.487 1.00 93.06 107 VAL A CA 1
ATOM 860 C C . VAL A 1 107 ? -6.472 1.671 3.119 1.00 93.06 107 VAL A C 1
ATOM 862 O O . VAL A 1 107 ? -5.376 2.095 2.753 1.00 93.06 107 VAL A O 1
ATOM 865 N N . ILE A 1 108 ? -7.217 0.874 2.345 1.00 96.06 108 ILE A N 1
ATOM 866 C CA . ILE A 1 108 ? -6.785 0.436 1.011 1.00 96.06 108 ILE A CA 1
ATOM 867 C C . ILE A 1 108 ? -6.626 1.642 0.082 1.00 96.06 108 ILE A C 1
ATOM 869 O O . ILE A 1 108 ? -5.590 1.786 -0.564 1.00 96.06 108 ILE A O 1
ATOM 873 N N . VAL A 1 109 ? -7.627 2.524 0.026 1.00 91.88 109 VAL A N 1
ATOM 874 C CA . VAL A 1 109 ? -7.610 3.697 -0.858 1.00 91.88 109 VAL A CA 1
ATOM 875 C C . VAL A 1 109 ? -6.460 4.641 -0.503 1.00 91.88 109 VAL A C 1
ATOM 877 O O . VAL A 1 109 ? -5.786 5.126 -1.409 1.00 91.88 109 VAL A O 1
ATOM 880 N N . GLU A 1 110 ? -6.183 4.872 0.779 1.00 82.56 110 GLU A N 1
ATOM 881 C CA . GLU A 1 110 ? -5.039 5.677 1.230 1.00 82.56 110 GLU A CA 1
ATOM 882 C C . GLU A 1 110 ? -3.705 5.069 0.808 1.00 82.56 110 GLU A C 1
ATOM 884 O O . GLU A 1 110 ? -2.878 5.739 0.188 1.00 82.56 110 GLU A O 1
ATOM 889 N N . SER A 1 111 ? -3.510 3.777 1.076 1.00 85.75 111 SER A N 1
ATOM 890 C CA . SER A 1 111 ? -2.302 3.064 0.667 1.00 85.75 111 SER A CA 1
ATOM 891 C C . SER A 1 111 ? -2.114 3.087 -0.856 1.00 85.75 111 SER A C 1
ATOM 893 O O . SER A 1 111 ? -0.998 3.307 -1.328 1.00 85.75 111 SER A O 1
ATOM 895 N N . LEU A 1 112 ? -3.187 2.949 -1.645 1.00 89.94 112 LEU A N 1
ATOM 896 C CA . LEU A 1 112 ? -3.120 3.089 -3.103 1.00 89.94 112 LEU A CA 1
ATOM 897 C C . LEU A 1 112 ? -2.732 4.500 -3.530 1.00 89.94 112 LEU A C 1
ATOM 899 O O . LEU A 1 112 ? -1.885 4.659 -4.404 1.00 89.94 112 LEU A O 1
ATOM 903 N N . GLN A 1 113 ? -3.316 5.528 -2.919 1.00 83.88 113 GLN A N 1
ATOM 904 C CA . GLN A 1 113 ? -2.950 6.909 -3.217 1.00 83.88 113 GLN A CA 1
ATOM 905 C C . GLN A 1 113 ? -1.471 7.161 -2.925 1.00 83.88 113 GLN A C 1
ATOM 907 O O . GLN A 1 113 ? -0.788 7.741 -3.766 1.00 83.88 113 GLN A O 1
ATOM 912 N N . ASN A 1 114 ? -0.959 6.673 -1.796 1.00 79.31 114 ASN A N 1
ATOM 913 C CA . ASN A 1 114 ? 0.450 6.803 -1.434 1.00 79.31 114 ASN A CA 1
ATOM 914 C C . ASN A 1 114 ? 1.361 6.102 -2.456 1.00 79.31 114 ASN A C 1
ATOM 916 O O . ASN A 1 114 ? 2.307 6.719 -2.951 1.00 79.31 114 ASN A O 1
ATOM 920 N N . LEU A 1 115 ? 1.020 4.878 -2.873 1.00 84.50 115 LEU A N 1
ATOM 921 C CA . LEU A 1 115 ? 1.734 4.167 -3.939 1.00 84.50 115 LEU A CA 1
ATOM 922 C C . LEU A 1 115 ? 1.687 4.913 -5.280 1.00 84.50 115 LEU A C 1
ATOM 924 O O . LEU A 1 115 ? 2.705 5.024 -5.960 1.00 84.50 115 LEU A O 1
ATOM 928 N N . ILE A 1 116 ? 0.536 5.464 -5.668 1.00 88.12 116 ILE A N 1
ATOM 929 C CA . ILE A 1 116 ? 0.391 6.243 -6.906 1.00 88.12 116 ILE A CA 1
ATOM 930 C C . ILE A 1 116 ? 1.211 7.533 -6.831 1.00 88.12 116 ILE A C 1
ATOM 932 O O . ILE A 1 116 ? 1.852 7.932 -7.803 1.00 88.12 116 ILE A O 1
ATOM 936 N N . LEU A 1 117 ? 1.241 8.200 -5.680 1.00 80.88 117 LEU A N 1
ATOM 937 C CA . LEU A 1 117 ? 2.028 9.413 -5.499 1.00 80.88 117 LEU A CA 1
ATOM 938 C C . LEU A 1 117 ? 3.532 9.129 -5.507 1.00 80.88 117 LEU A C 1
ATOM 940 O O . LEU A 1 117 ? 4.276 9.947 -6.060 1.00 80.88 117 LEU A O 1
ATOM 944 N N . GLU A 1 118 ? 3.972 7.996 -4.958 1.00 80.56 118 GLU A N 1
ATOM 945 C CA . GLU A 1 118 ? 5.369 7.561 -4.984 1.00 80.56 118 GLU A CA 1
ATOM 946 C C . GLU A 1 118 ? 5.801 7.125 -6.391 1.00 80.56 118 GLU A C 1
ATOM 948 O O . GLU A 1 118 ? 6.831 7.582 -6.902 1.00 80.56 118 GLU A O 1
ATOM 953 N N . HIS A 1 119 ? 5.005 6.262 -7.026 1.00 86.62 119 HIS A N 1
ATOM 954 C CA . HIS A 1 119 ? 5.352 5.578 -8.271 1.00 86.62 119 HIS A CA 1
ATOM 955 C C . HIS A 1 119 ? 4.822 6.251 -9.539 1.00 86.62 119 HIS A C 1
ATOM 957 O O . HIS A 1 119 ? 5.196 5.848 -10.638 1.00 86.62 119 HIS A O 1
ATOM 963 N N . LYS A 1 120 ? 4.016 7.308 -9.402 1.00 90.44 120 LYS A N 1
ATOM 964 C CA . LYS A 1 120 ? 3.418 8.087 -10.497 1.00 90.44 120 LYS A CA 1
ATOM 965 C C . LYS A 1 120 ? 2.726 7.173 -11.516 1.00 90.44 120 LYS A C 1
ATOM 967 O O . LYS A 1 120 ? 2.035 6.241 -11.119 1.00 90.44 120 LYS A O 1
ATOM 972 N N . LEU A 1 121 ? 2.880 7.420 -12.815 1.00 94.69 121 LEU A N 1
ATOM 973 C CA . LEU A 1 121 ? 2.234 6.639 -13.878 1.00 94.69 121 LEU A CA 1
ATOM 974 C C . LEU A 1 121 ? 2.669 5.166 -13.920 1.00 94.69 121 LEU A C 1
ATOM 976 O O . LEU A 1 121 ? 1.915 4.319 -14.392 1.00 94.69 121 LEU A O 1
ATOM 980 N N . ALA A 1 122 ? 3.845 4.829 -13.381 1.00 95.00 122 ALA A N 1
ATOM 981 C CA . ALA A 1 122 ? 4.301 3.443 -13.295 1.00 95.00 122 ALA A CA 1
ATOM 982 C C . ALA A 1 122 ? 3.489 2.629 -12.279 1.00 95.00 122 ALA A C 1
ATOM 984 O O . ALA A 1 122 ? 3.582 1.406 -12.278 1.00 95.00 122 ALA A O 1
ATOM 985 N N . SER A 1 123 ? 2.665 3.282 -11.449 1.00 94.88 123 SER A N 1
ATOM 986 C CA . SER A 1 123 ? 1.748 2.590 -10.542 1.00 94.88 123 SER A CA 1
ATOM 987 C C . SER A 1 123 ? 0.760 1.667 -11.262 1.00 94.88 123 SER A C 1
ATOM 989 O O . SER A 1 123 ? 0.422 0.632 -10.706 1.00 94.88 123 SER A O 1
ATOM 991 N N . THR A 1 124 ? 0.407 1.958 -12.520 1.00 95.69 124 THR A N 1
ATOM 992 C CA . THR A 1 124 ? -0.421 1.094 -13.398 1.00 95.69 124 THR A CA 1
ATOM 993 C C . THR A 1 124 ? 0.183 -0.286 -13.686 1.00 95.69 124 THR A C 1
ATOM 995 O O . THR A 1 124 ? -0.482 -1.172 -14.221 1.00 95.69 124 THR A O 1
ATOM 998 N N . ARG A 1 125 ? 1.472 -0.465 -13.379 1.00 95.19 125 ARG A N 1
ATOM 999 C CA . ARG A 1 125 ? 2.214 -1.721 -13.527 1.00 95.19 125 ARG A CA 1
ATOM 1000 C C . ARG A 1 125 ? 2.611 -2.323 -12.180 1.00 95.19 125 ARG A C 1
ATOM 1002 O O . ARG A 1 125 ? 3.296 -3.341 -12.150 1.00 95.19 125 ARG A O 1
ATOM 1009 N N . LEU A 1 126 ? 2.198 -1.726 -11.060 1.00 96.25 126 LEU A N 1
ATOM 1010 C CA . LEU A 1 126 ? 2.417 -2.326 -9.748 1.00 96.25 126 LEU A CA 1
ATOM 1011 C C . LEU A 1 126 ? 1.526 -3.547 -9.571 1.00 96.25 126 LEU A C 1
ATOM 1013 O O . LEU A 1 126 ? 0.364 -3.539 -9.958 1.00 96.25 126 LEU A O 1
ATOM 1017 N N . ILE A 1 127 ? 2.063 -4.564 -8.919 1.00 97.44 127 ILE A N 1
ATOM 1018 C CA . ILE A 1 127 ? 1.317 -5.719 -8.440 1.00 97.44 127 ILE A CA 1
ATOM 1019 C C . ILE A 1 127 ? 1.452 -5.716 -6.920 1.00 97.44 127 ILE A C 1
ATOM 1021 O O . ILE A 1 127 ? 2.551 -5.829 -6.369 1.00 97.44 127 ILE A O 1
ATOM 1025 N N . ILE A 1 128 ? 0.322 -5.538 -6.251 1.00 97.12 128 ILE A N 1
ATOM 1026 C CA . ILE A 1 128 ? 0.205 -5.347 -4.811 1.00 97.12 128 ILE A CA 1
ATOM 1027 C C . ILE A 1 128 ? -0.448 -6.599 -4.241 1.00 97.12 128 ILE A C 1
ATOM 1029 O O . ILE A 1 128 ? -1.589 -6.920 -4.584 1.00 97.12 128 ILE A O 1
ATOM 1033 N N . LYS A 1 129 ? 0.260 -7.319 -3.369 1.00 96.44 129 LYS A N 1
ATOM 1034 C CA . LYS A 1 129 ? -0.369 -8.414 -2.626 1.00 96.44 129 LYS A CA 1
ATOM 1035 C C . LYS A 1 129 ? -1.316 -7.844 -1.561 1.00 96.44 129 LYS A C 1
ATOM 1037 O O . LYS A 1 129 ? -0.974 -6.836 -0.945 1.00 96.44 129 LYS A O 1
ATOM 1042 N N . PRO A 1 130 ? -2.485 -8.454 -1.316 1.00 93.12 130 PRO A N 1
ATOM 1043 C CA . PRO A 1 130 ? -3.515 -7.906 -0.428 1.00 93.12 130 PRO A CA 1
ATOM 1044 C C . PRO A 1 130 ? -3.033 -7.680 1.013 1.00 93.12 130 PRO A C 1
ATOM 1046 O O . PRO A 1 130 ? -3.481 -6.748 1.679 1.00 93.12 130 PRO A O 1
ATOM 1049 N N . GLU A 1 131 ? -2.069 -8.469 1.486 1.00 94.75 131 GLU A N 1
ATOM 1050 C CA . GLU A 1 131 ? -1.474 -8.325 2.815 1.00 94.75 131 GLU A CA 1
ATOM 1051 C C . GLU A 1 131 ? -0.723 -7.000 2.997 1.00 94.75 131 GLU A C 1
ATOM 1053 O O . GLU A 1 131 ? -0.572 -6.529 4.127 1.00 94.75 131 GLU A O 1
ATOM 1058 N N . TYR A 1 132 ? -0.299 -6.372 1.892 1.00 94.94 132 TYR A N 1
ATOM 1059 C CA . TYR A 1 132 ? 0.334 -5.058 1.891 1.00 94.94 132 TYR A CA 1
ATOM 1060 C C . TYR A 1 132 ? -0.495 -4.044 2.681 1.00 94.94 132 TYR A C 1
ATOM 1062 O O . TYR A 1 132 ? 0.049 -3.377 3.555 1.00 94.94 132 TYR A O 1
ATOM 1070 N N . PHE A 1 133 ? -1.805 -3.965 2.425 1.00 93.81 133 PHE A N 1
ATOM 1071 C CA . PHE A 1 133 ? -2.671 -2.928 2.993 1.00 93.81 133 PHE A CA 1
ATOM 1072 C C . PHE A 1 133 ? -2.744 -2.997 4.523 1.00 93.81 133 PHE A C 1
ATOM 1074 O O . PHE A 1 133 ? -2.620 -1.976 5.202 1.00 93.81 133 PHE A O 1
ATOM 1081 N N . LEU A 1 134 ? -2.870 -4.207 5.076 1.00 94.88 134 LEU A N 1
ATOM 1082 C CA . LEU A 1 134 ? -2.876 -4.417 6.522 1.00 94.88 134 LEU A CA 1
ATOM 1083 C C . LEU A 1 134 ? -1.515 -4.066 7.133 1.00 94.88 134 LEU A C 1
ATOM 1085 O O . LEU A 1 134 ? -1.436 -3.298 8.094 1.00 94.88 134 LEU A O 1
ATOM 1089 N N . TYR A 1 135 ? -0.433 -4.631 6.597 1.00 91.00 135 TYR A N 1
ATOM 1090 C CA . TYR A 1 135 ? 0.886 -4.484 7.210 1.00 91.00 135 TYR A CA 1
ATOM 1091 C C . TYR A 1 135 ? 1.460 -3.077 7.066 1.00 91.00 135 TYR A C 1
ATOM 1093 O O . TYR A 1 135 ? 2.118 -2.596 7.987 1.00 91.00 135 TYR A O 1
ATOM 1101 N N . ASP A 1 136 ? 1.171 -2.394 5.963 1.00 85.38 136 ASP A N 1
ATOM 1102 C CA . ASP A 1 136 ? 1.504 -0.990 5.752 1.00 85.38 136 ASP A CA 1
ATOM 1103 C C . ASP A 1 136 ? 0.815 -0.099 6.802 1.00 85.38 136 ASP A C 1
ATOM 1105 O O . ASP A 1 136 ? 1.486 0.659 7.513 1.00 85.38 136 ASP A O 1
ATOM 1109 N N . LYS A 1 137 ? -0.499 -0.275 7.017 1.00 88.00 137 LYS A N 1
ATOM 1110 C CA . LYS A 1 137 ? -1.237 0.475 8.046 1.00 88.00 137 LYS A CA 1
ATOM 1111 C C . LYS A 1 137 ? -0.751 0.157 9.459 1.00 88.00 137 LYS A C 1
ATOM 1113 O O . LYS A 1 137 ? -0.505 1.083 10.227 1.00 88.00 137 LYS A O 1
ATOM 1118 N N . LEU A 1 138 ? -0.544 -1.118 9.801 1.00 88.81 138 LEU A N 1
ATOM 1119 C CA . LEU A 1 138 ? -0.033 -1.520 11.118 1.00 88.81 138 LEU A CA 1
ATOM 1120 C C . LEU A 1 138 ? 1.381 -0.996 11.382 1.00 88.81 138 LEU A C 1
ATOM 1122 O O . LEU A 1 138 ? 1.687 -0.576 12.501 1.00 88.81 138 LEU A O 1
ATOM 1126 N N . ARG A 1 139 ? 2.257 -0.996 10.371 1.00 81.69 139 ARG A N 1
ATOM 1127 C CA . ARG A 1 139 ? 3.612 -0.448 10.490 1.00 81.69 139 ARG A CA 1
ATOM 1128 C C . ARG A 1 139 ? 3.571 1.053 10.769 1.00 81.69 139 ARG A C 1
ATOM 1130 O O . ARG A 1 139 ? 4.251 1.497 11.691 1.00 81.69 139 ARG A O 1
ATOM 1137 N N . ARG A 1 140 ? 2.756 1.819 10.032 1.00 76.56 140 ARG A N 1
ATOM 1138 C CA . ARG A 1 140 ? 2.552 3.255 10.299 1.00 76.56 140 ARG A CA 1
ATOM 1139 C C . ARG A 1 140 ? 1.966 3.482 11.693 1.00 76.56 140 ARG A C 1
ATOM 1141 O O . ARG A 1 140 ? 2.538 4.233 12.479 1.00 76.56 140 ARG A O 1
ATOM 1148 N N . LEU A 1 141 ? 0.892 2.773 12.035 1.00 80.19 141 LEU A N 1
ATOM 1149 C CA . LEU A 1 141 ? 0.215 2.890 13.326 1.00 80.19 141 LEU A CA 1
ATOM 1150 C C . LEU A 1 141 ? 1.159 2.621 14.503 1.00 80.19 141 LEU A C 1
ATOM 1152 O O . LEU A 1 141 ? 1.248 3.420 15.426 1.00 80.19 141 LEU A O 1
ATOM 1156 N N . THR A 1 142 ? 1.910 1.523 14.470 1.00 77.62 142 THR A N 1
ATOM 1157 C CA . THR A 1 142 ? 2.812 1.149 15.574 1.00 77.62 142 THR A CA 1
ATOM 1158 C C . THR A 1 142 ? 4.060 2.025 15.661 1.00 77.62 142 THR A C 1
ATOM 1160 O O . THR A 1 142 ? 4.658 2.137 16.738 1.00 77.62 142 THR A O 1
ATOM 1163 N N . ALA A 1 143 ? 4.469 2.657 14.559 1.00 73.56 143 ALA A N 1
ATOM 1164 C CA . ALA A 1 143 ? 5.512 3.672 14.575 1.00 73.56 143 ALA A CA 1
ATOM 1165 C C . ALA A 1 143 ? 5.019 4.958 15.249 1.00 73.56 143 ALA A C 1
ATOM 1167 O O . ALA A 1 143 ? 5.755 5.541 16.043 1.00 73.56 143 ALA A O 1
ATOM 1168 N N . ILE A 1 144 ? 3.778 5.361 14.964 1.00 68.88 144 ILE A N 1
ATOM 1169 C CA . ILE A 1 144 ? 3.278 6.690 15.318 1.00 68.88 144 ILE A CA 1
ATOM 1170 C C . ILE A 1 144 ? 2.493 6.702 16.626 1.00 68.88 144 ILE A C 1
ATOM 1172 O O . ILE A 1 144 ? 2.579 7.682 17.349 1.00 68.88 144 ILE A O 1
ATOM 1176 N N . TYR A 1 145 ? 1.790 5.629 16.981 1.00 73.19 145 TYR A N 1
ATOM 1177 C CA . TYR A 1 145 ? 1.049 5.486 18.233 1.00 73.19 145 TYR A CA 1
ATOM 1178 C C . TYR A 1 145 ? 1.519 4.234 18.984 1.00 73.19 145 TYR A C 1
ATOM 1180 O O . TYR A 1 145 ? 0.899 3.166 18.900 1.00 73.19 145 TYR A O 1
ATOM 1188 N N . PRO A 1 146 ? 2.634 4.332 19.733 1.00 75.06 146 PRO A N 1
ATOM 1189 C CA . PRO A 1 146 ? 3.227 3.202 20.438 1.00 75.06 146 PRO A CA 1
ATOM 1190 C C . PRO A 1 146 ? 2.278 2.402 21.359 1.00 75.06 146 PRO A C 1
ATOM 1192 O O . PRO A 1 146 ? 2.443 1.182 21.410 1.00 75.06 146 PRO A O 1
ATOM 1195 N N . PRO A 1 147 ? 1.249 2.982 22.021 1.00 78.75 147 PRO A N 1
ATOM 1196 C CA . PRO A 1 147 ? 0.301 2.197 22.821 1.00 78.75 147 PRO A CA 1
ATOM 1197 C C . PRO A 1 147 ? -0.440 1.092 22.047 1.00 78.75 147 PRO A C 1
ATOM 1199 O O . PRO A 1 147 ? -0.846 0.094 22.644 1.00 78.75 147 PRO A O 1
ATOM 1202 N N . SER A 1 148 ? -0.571 1.206 20.719 1.00 80.75 148 SER A N 1
ATOM 1203 C CA . SER A 1 148 ? -1.147 0.146 19.872 1.00 80.75 148 SER A CA 1
ATOM 1204 C C . SER A 1 148 ? -0.286 -1.123 19.805 1.00 80.75 148 SER A C 1
ATOM 1206 O O . SER A 1 148 ? -0.808 -2.213 19.561 1.00 80.75 148 SER A O 1
ATOM 1208 N N . ARG A 1 149 ? 1.031 -1.015 20.049 1.00 84.38 149 ARG A N 1
ATOM 1209 C CA . ARG A 1 149 ? 2.008 -2.099 19.843 1.00 84.38 149 ARG A CA 1
ATOM 1210 C C . ARG A 1 149 ? 1.648 -3.367 20.599 1.00 84.38 149 ARG A C 1
ATOM 1212 O O . ARG A 1 149 ? 1.842 -4.448 20.058 1.00 84.38 149 ARG A O 1
ATOM 1219 N N . ARG A 1 150 ? 1.107 -3.253 21.815 1.00 82.06 150 ARG A N 1
ATOM 1220 C CA . ARG A 1 150 ? 0.710 -4.417 22.625 1.00 82.06 150 ARG A CA 1
ATOM 1221 C C . ARG A 1 150 ? -0.356 -5.267 21.930 1.00 82.06 150 ARG A C 1
ATOM 1223 O O . ARG A 1 150 ? -0.196 -6.477 21.844 1.00 82.06 150 ARG A O 1
ATOM 1230 N N . PHE A 1 151 ? -1.386 -4.643 21.360 1.00 86.19 151 PHE A N 1
ATOM 1231 C CA . PHE A 1 151 ? -2.479 -5.357 20.699 1.00 86.19 151 PHE A CA 1
ATOM 1232 C C . PHE A 1 151 ? -1.999 -6.015 19.405 1.00 86.19 151 PHE A C 1
ATOM 1234 O O . PHE A 1 151 ? -2.265 -7.189 19.155 1.00 86.19 151 PHE A O 1
ATOM 1241 N N . VAL A 1 152 ? -1.202 -5.282 18.623 1.00 88.31 152 VAL A N 1
ATOM 1242 C CA . VAL A 1 152 ? -0.618 -5.794 17.378 1.00 88.31 152 VAL A CA 1
ATOM 1243 C C . VAL A 1 152 ? 0.354 -6.945 17.665 1.00 88.31 152 VAL A C 1
ATOM 1245 O O . VAL A 1 152 ? 0.351 -7.950 16.960 1.00 88.31 152 VAL A O 1
ATOM 1248 N N . ARG A 1 153 ? 1.164 -6.849 18.728 1.00 87.44 153 ARG A N 1
ATOM 1249 C CA . ARG A 1 153 ? 2.080 -7.920 19.159 1.00 87.44 153 ARG A CA 1
ATOM 1250 C C . ARG A 1 153 ? 1.330 -9.196 19.480 1.00 87.44 153 ARG A C 1
ATOM 1252 O O . ARG A 1 153 ? 1.745 -10.266 19.046 1.00 87.44 153 ARG A O 1
ATOM 1259 N N . GLU A 1 154 ? 0.241 -9.076 20.223 1.00 85.50 154 GLU A N 1
ATOM 1260 C CA . GLU A 1 154 ? -0.542 -10.229 20.636 1.00 85.50 154 GLU A CA 1
ATOM 1261 C C . GLU A 1 154 ? -1.301 -10.863 19.475 1.00 85.50 154 GLU A C 1
ATOM 1263 O O . GLU A 1 154 ? -1.372 -12.087 19.432 1.00 85.50 154 GLU A O 1
ATOM 1268 N N . MET A 1 155 ? -1.749 -10.080 18.488 1.00 87.81 155 MET A N 1
ATOM 1269 C CA . MET A 1 155 ? -2.262 -10.612 17.221 1.00 87.81 155 MET A CA 1
ATOM 1270 C C . MET A 1 155 ? -1.216 -11.496 16.520 1.00 87.81 155 MET A C 1
ATOM 1272 O O . MET A 1 155 ? -1.516 -12.625 16.148 1.00 87.81 155 MET A O 1
ATOM 1276 N N . PHE A 1 156 ? 0.036 -11.036 16.396 1.00 86.81 156 PHE A N 1
ATOM 1277 C CA . PHE A 1 156 ? 1.097 -11.814 15.736 1.00 86.81 156 PHE A CA 1
ATOM 1278 C C . PHE A 1 156 ? 1.643 -12.984 16.573 1.00 86.81 156 PHE A C 1
ATOM 1280 O O . PHE A 1 156 ? 2.137 -13.956 16.007 1.00 86.81 156 PHE A O 1
ATOM 1287 N N . ARG A 1 157 ? 1.570 -12.911 17.909 1.00 83.31 157 ARG A N 1
ATOM 1288 C CA . ARG A 1 157 ? 1.852 -14.038 18.824 1.00 83.31 157 ARG A CA 1
ATOM 1289 C C . ARG A 1 157 ? 0.685 -15.018 18.940 1.00 83.31 157 ARG A C 1
ATOM 1291 O O . ARG A 1 157 ? 0.790 -16.017 19.651 1.00 83.31 157 ARG A O 1
ATOM 1298 N N . GLY A 1 158 ? -0.478 -14.649 18.416 1.00 73.44 158 GLY A N 1
ATOM 1299 C CA . GLY A 1 158 ? -1.683 -15.462 18.417 1.00 73.44 158 GLY A CA 1
ATOM 1300 C C . GLY A 1 158 ? -1.577 -16.595 17.411 1.00 73.44 158 GLY A C 1
ATOM 1301 O O . GLY A 1 158 ? -0.500 -17.122 17.127 1.00 73.44 158 GLY A O 1
ATOM 1302 N N . SER A 1 159 ? -2.721 -16.973 16.866 1.00 77.88 159 SER A N 1
ATOM 1303 C CA . SER A 1 159 ? -2.780 -17.960 15.799 1.00 77.88 159 SER A CA 1
ATOM 1304 C C . SER A 1 159 ? -2.543 -17.299 14.436 1.00 77.88 159 SER A C 1
ATOM 1306 O O . SER A 1 159 ? -2.823 -16.119 14.238 1.00 77.88 159 SER A O 1
ATOM 1308 N N . ARG A 1 160 ? -2.070 -18.065 13.444 1.00 82.75 160 ARG A N 1
ATOM 1309 C CA . ARG A 1 160 ? -2.105 -17.593 12.044 1.00 82.75 160 ARG A CA 1
ATOM 1310 C C . ARG A 1 160 ? -3.539 -17.317 11.577 1.00 82.75 160 ARG A C 1
ATOM 1312 O O . ARG A 1 160 ? -3.738 -16.447 10.738 1.00 82.75 160 ARG A O 1
ATOM 1319 N N . ASP A 1 161 ? -4.511 -18.027 12.149 1.00 85.38 161 ASP A N 1
ATOM 1320 C CA . ASP A 1 161 ? -5.937 -17.846 11.878 1.00 85.38 161 ASP A CA 1
ATOM 1321 C C . ASP A 1 161 ? -6.415 -16.427 12.226 1.00 85.38 161 ASP A C 1
ATOM 1323 O O . ASP A 1 161 ? -7.112 -15.804 11.433 1.00 85.38 161 ASP A O 1
ATOM 1327 N N . ASP A 1 162 ? -5.944 -15.862 13.344 1.00 86.50 162 ASP A N 1
ATOM 1328 C CA . ASP A 1 162 ? -6.256 -14.485 13.755 1.00 86.50 162 ASP A CA 1
ATOM 1329 C C . ASP A 1 162 ? -5.890 -13.461 12.669 1.00 86.50 162 ASP A C 1
ATOM 1331 O O . ASP A 1 162 ? -6.691 -12.596 12.317 1.00 86.50 162 ASP A O 1
ATOM 1335 N N . VAL A 1 163 ? -4.684 -13.572 12.106 1.00 90.56 163 VAL A N 1
ATOM 1336 C CA . VAL A 1 163 ? -4.222 -12.683 11.028 1.00 90.56 163 VAL A CA 1
ATOM 1337 C C . VAL A 1 163 ? -5.018 -12.931 9.745 1.00 90.56 163 VAL A C 1
ATOM 1339 O O . VAL A 1 163 ? -5.406 -11.974 9.074 1.00 90.56 163 VAL A O 1
ATOM 1342 N N . ASN A 1 164 ? -5.299 -14.196 9.421 1.00 92.00 164 ASN A N 1
ATOM 1343 C CA . ASN A 1 164 ? -6.051 -14.568 8.223 1.00 92.00 164 ASN A CA 1
ATOM 1344 C C . ASN A 1 164 ? -7.475 -13.996 8.230 1.00 92.00 164 ASN A C 1
ATOM 1346 O O . ASN A 1 164 ? -7.913 -13.489 7.201 1.00 92.00 164 ASN A O 1
ATOM 1350 N N . ARG A 1 165 ? -8.166 -13.985 9.378 1.00 90.94 165 ARG A N 1
ATOM 1351 C CA . ARG A 1 165 ? -9.501 -13.369 9.509 1.00 90.94 165 ARG A CA 1
ATOM 1352 C C . ARG A 1 165 ? -9.483 -11.873 9.202 1.00 90.94 165 ARG A C 1
ATOM 1354 O O . ARG A 1 165 ? -10.353 -11.367 8.498 1.00 90.94 165 ARG A O 1
ATOM 1361 N N . VAL A 1 166 ? -8.468 -11.148 9.682 1.00 94.75 166 VAL A N 1
ATOM 1362 C CA . VAL A 1 166 ? -8.334 -9.717 9.359 1.00 94.75 166 VAL A CA 1
ATOM 1363 C C . VAL A 1 166 ? -8.081 -9.534 7.862 1.00 94.75 166 VAL A C 1
ATOM 1365 O O . VAL A 1 166 ? -8.721 -8.685 7.232 1.00 94.75 166 VAL A O 1
ATOM 1368 N N . LEU A 1 167 ? -7.182 -10.340 7.288 1.00 95.69 167 LEU A N 1
ATOM 1369 C CA . LEU A 1 167 ? -6.865 -10.319 5.860 1.00 95.69 167 LEU A CA 1
ATOM 1370 C C . LEU A 1 167 ? -8.078 -10.646 4.983 1.00 95.69 167 LEU A C 1
ATOM 1372 O O . LEU A 1 167 ? -8.234 -10.025 3.936 1.00 95.69 167 LEU A O 1
ATOM 1376 N N . GLU A 1 168 ? -8.970 -11.538 5.413 1.00 95.56 168 GLU A N 1
ATOM 1377 C CA . GLU A 1 168 ? -10.206 -11.860 4.694 1.00 95.56 168 GLU A CA 1
ATOM 1378 C C . GLU A 1 168 ? -11.095 -10.623 4.506 1.00 95.56 168 GLU A C 1
ATOM 1380 O O . GLU A 1 168 ? -11.547 -10.343 3.395 1.00 95.56 168 GLU A O 1
ATOM 1385 N N . GLY A 1 169 ? -11.268 -9.802 5.546 1.00 95.44 169 GLY A N 1
ATOM 1386 C CA . GLY A 1 169 ? -12.014 -8.549 5.398 1.00 95.44 169 GLY A CA 1
ATOM 1387 C C . GLY A 1 169 ? -11.332 -7.545 4.453 1.00 95.44 169 GLY A C 1
ATOM 1388 O O . GLY A 1 169 ? -12.016 -6.803 3.746 1.00 95.44 169 GLY A O 1
ATOM 1389 N N . PHE A 1 170 ? -9.992 -7.539 4.376 1.00 97.06 170 PHE A N 1
ATOM 1390 C CA . PHE A 1 170 ? -9.273 -6.734 3.376 1.00 97.06 170 PHE A CA 1
ATOM 1391 C C . PHE A 1 170 ? -9.509 -7.277 1.965 1.00 97.06 170 PHE A C 1
ATOM 1393 O O . PHE A 1 170 ? -9.837 -6.504 1.071 1.00 97.06 170 PHE A O 1
ATOM 1400 N N . LEU A 1 171 ? -9.408 -8.594 1.773 1.00 96.81 171 LEU A N 1
ATOM 1401 C CA . LEU A 1 171 ? -9.661 -9.263 0.496 1.00 96.81 171 LEU A CA 1
ATOM 1402 C C . LEU A 1 171 ? -11.071 -8.988 -0.029 1.00 96.81 171 LEU A C 1
ATOM 1404 O O . LEU A 1 171 ? -11.227 -8.648 -1.199 1.00 96.81 171 LEU A O 1
ATOM 1408 N N . ASN A 1 172 ? -12.087 -9.086 0.828 1.00 96.44 172 ASN A N 1
ATOM 1409 C CA . ASN A 1 172 ? -13.468 -8.790 0.448 1.00 96.44 172 ASN A CA 1
ATOM 1410 C C . ASN A 1 172 ? -13.617 -7.335 -0.010 1.00 96.44 172 ASN A C 1
ATOM 1412 O O . ASN A 1 172 ? -14.185 -7.074 -1.066 1.00 96.44 172 ASN A O 1
ATOM 1416 N N . THR A 1 173 ? -13.008 -6.395 0.714 1.00 97.44 173 THR A N 1
ATOM 1417 C CA . THR A 1 173 ? -13.029 -4.976 0.332 1.00 97.44 173 THR A CA 1
ATOM 1418 C C . THR A 1 173 ? -12.263 -4.712 -0.971 1.00 97.44 173 THR A C 1
ATOM 1420 O O . THR A 1 173 ? -12.678 -3.888 -1.784 1.00 97.44 173 THR A O 1
ATOM 1423 N N . VAL A 1 174 ? -11.153 -5.417 -1.208 1.00 97.75 174 VAL A N 1
ATOM 1424 C CA . VAL A 1 174 ? -10.396 -5.325 -2.464 1.00 97.75 174 VAL A CA 1
ATOM 1425 C C . VAL A 1 174 ? -11.237 -5.801 -3.649 1.00 97.75 174 VAL A C 1
ATOM 1427 O O . VAL A 1 174 ? -11.247 -5.121 -4.672 1.00 97.75 174 VAL A O 1
ATOM 1430 N N . LYS A 1 175 ? -11.985 -6.905 -3.519 1.00 97.00 175 LYS A N 1
ATOM 1431 C CA . LYS A 1 175 ? -12.878 -7.397 -4.586 1.00 97.00 175 LYS A CA 1
ATOM 1432 C C . LYS A 1 175 ? -13.910 -6.346 -4.994 1.00 97.00 175 LYS A C 1
ATOM 1434 O O . LYS A 1 175 ? -14.074 -6.076 -6.177 1.00 97.00 175 LYS A O 1
ATOM 1439 N N . GLU A 1 176 ? -14.516 -5.664 -4.029 1.00 97.25 176 GLU A N 1
ATOM 1440 C CA . GLU A 1 176 ? -15.448 -4.567 -4.317 1.00 97.25 176 GLU A CA 1
ATOM 1441 C C . GLU A 1 176 ? -14.772 -3.387 -5.036 1.00 97.25 176 GLU A C 1
ATOM 1443 O O . GLU A 1 176 ? -15.376 -2.727 -5.879 1.00 97.25 176 GLU A O 1
ATOM 1448 N N . LEU A 1 177 ? -13.510 -3.089 -4.711 1.00 97.88 177 LEU A N 1
ATOM 1449 C CA . LEU A 1 177 ? -12.733 -2.056 -5.405 1.00 97.88 177 LEU A CA 1
ATOM 1450 C C . LEU A 1 177 ? -12.360 -2.471 -6.835 1.00 97.88 177 LEU A C 1
ATOM 1452 O O . LEU A 1 177 ? -12.231 -1.599 -7.700 1.00 97.88 177 LEU A O 1
ATOM 1456 N N . VAL A 1 178 ? -12.215 -3.773 -7.093 1.00 98.12 178 VAL A N 1
ATOM 1457 C CA . VAL A 1 178 ? -12.068 -4.319 -8.448 1.00 98.12 178 VAL A CA 1
ATOM 1458 C C . VAL A 1 178 ? -13.367 -4.149 -9.235 1.00 98.12 178 VAL A C 1
ATOM 1460 O O . VAL A 1 178 ? -13.341 -3.592 -10.328 1.00 98.12 178 VAL A O 1
ATOM 1463 N N . GLU A 1 179 ? -14.515 -4.510 -8.656 1.00 97.56 179 GLU A N 1
ATOM 1464 C CA . GLU A 1 179 ? -15.837 -4.321 -9.281 1.00 97.56 179 GLU A CA 1
ATOM 1465 C C . GLU A 1 179 ? -16.123 -2.849 -9.626 1.00 97.56 179 GLU A C 1
ATOM 1467 O O . GLU A 1 179 ? -16.745 -2.539 -10.639 1.00 97.56 179 GLU A O 1
ATOM 1472 N N . GLN A 1 180 ? -15.622 -1.915 -8.814 1.00 96.94 180 GLN A N 1
ATOM 1473 C CA . GLN A 1 180 ? -15.748 -0.472 -9.050 1.00 96.94 180 GLN A CA 1
ATOM 1474 C C . GLN A 1 180 ? -14.748 0.083 -10.083 1.00 96.94 180 GLN A C 1
ATOM 1476 O O . GLN A 1 180 ? -14.796 1.272 -10.424 1.00 96.94 180 GLN A O 1
ATOM 1481 N N . GLY A 1 181 ? -13.820 -0.741 -10.577 1.00 96.81 181 GLY A N 1
ATOM 1482 C CA . GLY A 1 181 ? -12.773 -0.344 -11.519 1.00 96.81 181 GLY A CA 1
ATOM 1483 C C . GLY A 1 181 ? -11.735 0.607 -10.916 1.00 96.81 181 GLY A C 1
ATOM 1484 O O . GLY A 1 181 ? -11.198 1.463 -11.627 1.00 96.81 181 GLY A O 1
ATOM 1485 N N . ILE A 1 182 ? -11.501 0.530 -9.603 1.00 97.19 182 ILE A N 1
ATOM 1486 C CA . ILE A 1 182 ? -10.395 1.221 -8.914 1.00 97.19 182 ILE A CA 1
ATOM 1487 C C . ILE A 1 182 ? -9.134 0.353 -8.976 1.00 97.19 182 ILE A C 1
ATOM 1489 O O . ILE A 1 182 ? -8.036 0.860 -9.212 1.00 97.19 182 ILE A O 1
ATOM 1493 N N . LEU A 1 183 ? -9.315 -0.955 -8.798 1.00 98.12 183 LEU A N 1
ATOM 1494 C CA . LEU A 1 183 ? -8.281 -1.973 -8.923 1.00 98.12 183 LEU A CA 1
ATOM 1495 C C . LEU A 1 183 ? -8.593 -2.930 -10.077 1.00 98.12 183 LEU A C 1
ATOM 1497 O O . LEU A 1 183 ? -9.728 -3.032 -10.531 1.00 98.12 183 LEU A O 1
ATOM 1501 N N . GLU A 1 184 ? -7.579 -3.662 -10.506 1.00 97.19 184 GLU A N 1
ATOM 1502 C CA . GLU A 1 184 ? -7.686 -4.817 -11.393 1.00 97.19 184 GLU A CA 1
ATOM 1503 C C . GLU A 1 184 ? -6.812 -5.955 -10.858 1.00 97.19 184 GLU A C 1
ATOM 1505 O O . GLU A 1 184 ? -5.768 -5.714 -10.244 1.00 97.19 184 GLU A O 1
ATOM 1510 N N . GLU A 1 185 ? -7.243 -7.198 -11.059 1.00 96.31 185 GLU A N 1
ATOM 1511 C CA . GLU A 1 185 ? -6.468 -8.374 -10.665 1.00 96.31 185 GLU A CA 1
ATOM 1512 C C . GLU A 1 185 ? -5.396 -8.677 -11.721 1.00 96.31 185 GLU A C 1
ATOM 1514 O O . GLU A 1 185 ? -5.683 -8.762 -12.916 1.00 96.31 185 GLU A O 1
ATOM 1519 N N . LYS A 1 186 ? -4.143 -8.828 -11.282 1.00 92.38 186 LYS A N 1
ATOM 1520 C CA . LYS A 1 186 ? -2.984 -9.100 -12.142 1.00 92.38 186 LYS A CA 1
ATOM 1521 C C . LYS A 1 186 ? -1.988 -10.002 -11.430 1.00 92.38 186 LYS A C 1
ATOM 1523 O O . LYS A 1 186 ? -1.542 -9.686 -10.330 1.00 92.38 186 LYS A O 1
ATOM 1528 N N . HIS A 1 187 ? -1.586 -11.093 -12.086 1.00 89.50 187 HIS A N 1
ATOM 1529 C CA . HIS A 1 187 ? -0.512 -11.990 -11.625 1.00 89.50 187 HIS A CA 1
ATOM 1530 C C . HIS A 1 187 ? -0.656 -12.448 -10.156 1.00 89.50 187 HIS A C 1
ATOM 1532 O O . HIS A 1 187 ? 0.326 -12.494 -9.415 1.00 89.50 187 HIS A O 1
ATOM 1538 N N . GLY A 1 188 ? -1.882 -12.751 -9.711 1.00 88.06 188 GLY A N 1
ATOM 1539 C CA . GLY A 1 188 ? -2.164 -13.171 -8.329 1.00 88.06 188 GLY A CA 1
ATOM 1540 C C . GLY A 1 188 ? -2.078 -12.053 -7.277 1.00 88.06 188 GLY A C 1
ATOM 1541 O O . GLY A 1 188 ? -2.000 -12.337 -6.082 1.00 88.06 188 GLY A O 1
ATOM 1542 N N . GLY A 1 189 ? -2.065 -10.790 -7.705 1.00 95.19 189 GLY A N 1
ATOM 1543 C CA . GLY A 1 189 ? -2.204 -9.604 -6.863 1.00 95.19 189 GLY A CA 1
ATOM 1544 C C . GLY A 1 189 ? -3.105 -8.562 -7.528 1.00 95.19 189 GLY A C 1
ATOM 1545 O O . GLY A 1 189 ? -3.878 -8.882 -8.428 1.00 95.19 189 GLY A O 1
ATOM 1546 N N . TYR A 1 190 ? -2.994 -7.306 -7.098 1.00 97.69 190 TYR A N 1
ATOM 1547 C CA . TYR A 1 190 ? -3.861 -6.220 -7.563 1.00 97.69 190 TYR A CA 1
ATOM 1548 C C . TYR A 1 190 ? -3.061 -5.019 -8.063 1.00 97.69 190 TYR A C 1
ATOM 1550 O O . TYR A 1 190 ? -2.000 -4.705 -7.526 1.00 97.69 190 TYR A O 1
ATOM 1558 N N . SER A 1 191 ? -3.585 -4.322 -9.065 1.00 97.69 191 SER A N 1
ATOM 1559 C CA . SER A 1 191 ? -2.990 -3.115 -9.643 1.00 97.69 191 SER A CA 1
ATOM 1560 C C . SER A 1 191 ? -4.008 -1.976 -9.676 1.00 97.69 191 SER A C 1
ATOM 1562 O O . SER A 1 191 ? -5.188 -2.248 -9.899 1.00 97.69 191 SER A O 1
ATOM 1564 N N . PRO A 1 192 ? -3.622 -0.708 -9.446 1.00 97.44 192 PRO A N 1
ATOM 1565 C CA . PRO A 1 192 ? -4.517 0.418 -9.686 1.00 97.44 192 PRO A CA 1
ATOM 1566 C C . PRO A 1 192 ? -4.789 0.577 -11.183 1.00 97.44 192 PRO A C 1
ATOM 1568 O O . PRO A 1 192 ? -3.868 0.559 -12.001 1.00 97.44 192 PRO A O 1
ATOM 1571 N N . THR A 1 193 ? -6.056 0.783 -11.541 1.00 97.38 193 THR A N 1
ATOM 1572 C CA . THR A 1 193 ? -6.437 0.984 -12.943 1.00 97.38 193 THR A CA 1
ATOM 1573 C C . THR A 1 193 ? -5.873 2.294 -13.485 1.00 97.38 193 THR A C 1
ATOM 1575 O O . THR A 1 193 ? -5.726 3.278 -12.755 1.00 97.38 193 THR A O 1
ATOM 1578 N N . ASP A 1 194 ? -5.618 2.344 -14.794 1.00 95.81 194 ASP A N 1
ATOM 1579 C CA . ASP A 1 194 ? -5.131 3.551 -15.476 1.00 95.81 194 ASP A CA 1
ATOM 1580 C C . ASP A 1 194 ? -6.009 4.778 -15.172 1.00 95.81 194 ASP A C 1
ATOM 1582 O O . ASP A 1 194 ? -5.510 5.829 -14.766 1.00 95.81 194 ASP A O 1
ATOM 1586 N N . ARG A 1 195 ? -7.337 4.601 -15.238 1.00 95.69 195 ARG A N 1
ATOM 1587 C CA . ARG A 1 195 ? -8.328 5.630 -14.889 1.00 95.69 195 ARG A CA 1
ATOM 1588 C C . ARG A 1 195 ? -8.094 6.192 -13.486 1.00 95.69 195 ARG A C 1
ATOM 1590 O O . ARG A 1 195 ? -8.038 7.409 -13.322 1.00 95.69 195 ARG A O 1
ATOM 1597 N N . PHE A 1 196 ? -7.959 5.319 -12.487 1.00 95.25 196 PHE A N 1
ATOM 1598 C CA . PHE A 1 196 ? -7.775 5.741 -11.101 1.00 95.25 196 PHE A CA 1
ATOM 1599 C C . PHE A 1 196 ? -6.421 6.435 -10.896 1.00 95.25 196 PHE A C 1
ATOM 1601 O O . PHE A 1 196 ? -6.348 7.462 -10.224 1.00 95.25 196 PHE A O 1
ATOM 1608 N N . VAL A 1 197 ? -5.354 5.943 -11.533 1.00 95.38 197 VAL A N 1
ATOM 1609 C CA . VAL A 1 197 ? -4.031 6.585 -11.491 1.00 95.38 197 VAL A CA 1
ATOM 1610 C C . VAL A 1 197 ? -4.089 8.017 -12.032 1.00 95.38 197 VAL A C 1
ATOM 1612 O O . VAL A 1 197 ? -3.632 8.943 -11.355 1.00 95.38 197 VAL A O 1
ATOM 1615 N N . HIS A 1 198 ? -4.688 8.232 -13.208 1.00 93.25 198 HIS A N 1
ATOM 1616 C CA . HIS A 1 198 ? -4.835 9.576 -13.788 1.00 93.25 198 HIS A CA 1
ATOM 1617 C C . HIS A 1 198 ? -5.718 10.485 -12.933 1.00 93.25 198 HIS A C 1
ATOM 1619 O O . HIS A 1 198 ? -5.395 11.660 -12.741 1.00 93.25 198 HIS A O 1
ATOM 1625 N N . GLU A 1 199 ? -6.799 9.955 -12.360 1.00 92.31 199 GLU A N 1
ATOM 1626 C CA . GLU A 1 199 ? -7.653 10.699 -11.432 1.00 92.31 199 GLU A CA 1
ATOM 1627 C C . GLU A 1 199 ? -6.855 11.200 -10.218 1.00 92.31 199 GLU A C 1
ATOM 1629 O O . GLU A 1 199 ? -6.921 12.378 -9.864 1.00 92.31 199 GLU A O 1
ATOM 1634 N N . ILE A 1 200 ? -6.045 10.341 -9.595 1.00 86.94 200 ILE A N 1
ATOM 1635 C CA . ILE A 1 200 ? -5.247 10.719 -8.424 1.00 86.94 200 ILE A CA 1
ATOM 1636 C C . ILE A 1 200 ? -4.154 11.734 -8.777 1.00 86.94 200 ILE A C 1
ATOM 1638 O O . ILE A 1 200 ? -3.943 12.668 -7.997 1.00 86.94 200 ILE A O 1
ATOM 1642 N N . LEU A 1 201 ? -3.478 11.569 -9.919 1.00 86.25 201 LEU A N 1
ATOM 1643 C CA . LEU A 1 201 ? -2.371 12.432 -10.350 1.00 86.25 201 LEU A CA 1
ATOM 1644 C C . LEU A 1 201 ? -2.822 13.785 -10.923 1.00 86.25 201 LEU A C 1
ATOM 1646 O O . LEU A 1 201 ? -2.042 14.736 -10.891 1.00 86.25 201 LEU A O 1
ATOM 1650 N N . SER A 1 202 ? -4.053 13.890 -11.429 1.00 85.44 202 SER A N 1
ATOM 1651 C CA . SER A 1 202 ? -4.613 15.138 -11.978 1.00 85.44 202 SER A CA 1
ATOM 1652 C C . SER A 1 202 ? -5.129 16.108 -10.909 1.00 85.44 202 SER A C 1
ATOM 1654 O O . SER A 1 202 ? -5.239 17.312 -11.160 1.00 85.44 202 SER A O 1
ATOM 1656 N N . ARG A 1 203 ? -5.413 15.624 -9.693 1.00 77.44 203 ARG A N 1
ATOM 1657 C CA . ARG A 1 203 ? -5.834 16.465 -8.563 1.00 77.44 203 ARG A CA 1
ATOM 1658 C C . ARG A 1 203 ? -4.690 17.404 -8.149 1.00 77.44 203 ARG A C 1
ATOM 1660 O O . ARG A 1 203 ? -3.640 16.952 -7.698 1.00 77.44 203 ARG A O 1
ATOM 1667 N N . LYS A 1 204 ? -4.912 18.721 -8.267 1.00 55.56 204 LYS A N 1
ATOM 1668 C CA . LYS A 1 204 ? -3.910 19.785 -8.022 1.00 55.56 204 LYS A CA 1
ATOM 1669 C C . LYS A 1 204 ? -3.338 19.810 -6.593 1.00 55.56 204 LYS A C 1
ATOM 1671 O O . LYS A 1 204 ? -2.236 20.311 -6.391 1.00 55.56 204 LYS A O 1
ATOM 1676 N N . THR A 1 205 ? -4.038 19.244 -5.615 1.00 55.22 205 THR A N 1
ATOM 1677 C CA . THR A 1 205 ? -3.692 19.277 -4.186 1.00 55.22 205 THR A CA 1
ATOM 1678 C C . THR A 1 205 ? -3.089 17.955 -3.708 1.00 55.22 205 THR A C 1
ATOM 1680 O O . THR A 1 205 ? -3.656 17.199 -2.921 1.00 55.22 205 THR A O 1
ATOM 1683 N N . ILE A 1 206 ? -1.893 17.647 -4.213 1.00 52.69 206 ILE A N 1
ATOM 1684 C CA . ILE A 1 206 ? -1.047 16.566 -3.672 1.00 52.69 206 ILE A CA 1
ATOM 1685 C C . ILE A 1 206 ? -0.503 16.958 -2.283 1.00 52.69 206 ILE A C 1
ATOM 1687 O O . ILE A 1 206 ? -0.335 16.096 -1.423 1.00 52.69 206 ILE A O 1
ATOM 1691 N N . TYR A 1 207 ? -0.284 18.257 -2.049 1.00 46.66 207 TYR A N 1
ATOM 1692 C CA . TYR A 1 207 ? 0.208 18.799 -0.779 1.00 46.66 207 TYR A CA 1
ATOM 1693 C C . TYR A 1 207 ? -0.819 18.700 0.366 1.00 46.66 207 TYR A C 1
ATOM 1695 O O . TYR A 1 207 ? -0.428 18.317 1.466 1.00 46.66 207 TYR A O 1
ATOM 1703 N N . ASP A 1 208 ? -2.117 18.906 0.101 1.00 52.03 208 ASP A N 1
ATOM 1704 C CA . ASP A 1 208 ? -3.178 18.825 1.128 1.00 52.03 208 ASP A CA 1
ATOM 1705 C C . ASP A 1 208 ? -3.312 17.428 1.764 1.00 52.03 208 ASP A C 1
ATOM 1707 O O . ASP A 1 208 ? -3.792 17.280 2.889 1.00 52.03 208 ASP A O 1
ATOM 1711 N N . ARG A 1 209 ? -2.877 16.372 1.065 1.00 53.75 209 ARG A N 1
ATOM 1712 C CA . ARG A 1 209 ? -2.968 14.991 1.568 1.00 53.75 209 ARG A CA 1
ATOM 1713 C C . ARG A 1 209 ? -1.858 14.639 2.553 1.00 53.75 209 ARG A C 1
ATOM 1715 O O . ARG A 1 209 ? -2.128 13.973 3.547 1.00 53.75 209 ARG A O 1
ATOM 1722 N N . PHE A 1 210 ? -0.643 15.143 2.326 1.00 46.16 210 PHE A N 1
ATOM 1723 C CA . PHE A 1 210 ? 0.457 15.007 3.288 1.00 46.16 210 PHE A CA 1
ATOM 1724 C C . PHE A 1 210 ? 0.146 15.748 4.599 1.00 46.16 210 PHE A C 1
ATOM 1726 O O . PHE A 1 210 ? 0.450 15.237 5.677 1.00 46.16 210 PHE A O 1
ATOM 1733 N N . SER A 1 211 ? -0.510 16.915 4.527 1.00 53.19 211 SER A N 1
ATOM 1734 C CA . SER A 1 211 ? -1.032 17.592 5.721 1.00 53.19 211 SER A CA 1
ATOM 1735 C C . SER A 1 211 ? -2.174 16.821 6.379 1.00 53.19 211 SER A C 1
ATOM 1737 O O . SER A 1 211 ? -2.223 16.787 7.602 1.00 53.19 211 SER A O 1
ATOM 1739 N N . GLY A 1 212 ? -3.038 16.154 5.606 1.00 60.53 212 GLY A N 1
ATOM 1740 C CA . GLY A 1 212 ? -4.141 15.351 6.142 1.00 60.53 212 GLY A CA 1
ATOM 1741 C C . GLY A 1 212 ? -3.683 14.150 6.979 1.00 60.53 212 GLY A C 1
ATOM 1742 O O . GLY A 1 212 ? -4.233 13.912 8.053 1.00 60.53 212 GLY A O 1
ATOM 1743 N N . GLU A 1 213 ? -2.646 13.419 6.547 1.00 59.19 213 GLU A N 1
ATOM 1744 C CA . GLU A 1 213 ? -2.051 12.364 7.383 1.00 59.19 213 GLU A CA 1
ATOM 1745 C C . GLU A 1 213 ? -1.478 12.954 8.680 1.00 59.19 213 GLU A C 1
ATOM 1747 O O . GLU A 1 213 ? -1.847 12.500 9.758 1.00 59.19 213 GLU A O 1
ATOM 1752 N N . LEU A 1 214 ? -0.653 14.006 8.608 1.00 59.59 214 LEU A N 1
ATOM 1753 C CA . LEU A 1 214 ? -0.076 14.648 9.799 1.00 59.59 214 LEU A CA 1
ATOM 1754 C C . LEU A 1 214 ? -1.152 15.182 10.761 1.00 59.59 214 LEU A C 1
ATOM 1756 O O . LEU A 1 214 ? -1.032 15.018 11.974 1.00 59.59 214 LEU A O 1
ATOM 1760 N N . GLU A 1 215 ? -2.217 15.780 10.231 1.00 66.12 215 GLU A N 1
ATOM 1761 C CA . GLU A 1 215 ? -3.358 16.270 11.003 1.00 66.12 215 GLU A CA 1
ATOM 1762 C C . GLU A 1 215 ? -4.057 15.131 11.752 1.00 66.12 215 GLU A C 1
ATOM 1764 O O . GLU A 1 215 ? -4.324 15.254 12.947 1.00 66.12 215 GLU A O 1
ATOM 1769 N N . ARG A 1 216 ? -4.304 13.993 11.093 1.00 71.19 216 ARG A N 1
ATOM 1770 C CA . ARG A 1 216 ? -4.893 12.809 11.737 1.00 71.19 216 ARG A CA 1
ATOM 1771 C C . ARG A 1 216 ? -3.999 12.240 12.829 1.00 71.19 216 ARG A C 1
ATOM 1773 O O . ARG A 1 216 ? -4.505 11.808 13.859 1.00 71.19 216 ARG A O 1
ATOM 1780 N N . LEU A 1 217 ? -2.680 12.283 12.646 1.00 64.31 217 LEU A N 1
ATOM 1781 C CA . LEU A 1 217 ? -1.735 11.880 13.689 1.00 64.31 217 LEU A CA 1
ATOM 1782 C C . LEU A 1 217 ? -1.812 12.803 14.904 1.00 64.31 217 LEU A C 1
ATOM 1784 O O . LEU A 1 217 ? -1.869 12.323 16.033 1.00 64.31 217 LEU A O 1
ATOM 1788 N N . LEU A 1 218 ? -1.848 14.119 14.686 1.00 65.38 218 LEU A N 1
ATOM 1789 C CA . LEU A 1 218 ? -2.025 15.088 15.767 1.00 65.38 218 LEU A CA 1
ATOM 1790 C C . LEU A 1 218 ? -3.364 14.875 16.485 1.00 65.38 218 LEU A C 1
ATOM 1792 O O . LEU A 1 218 ? -3.394 14.841 17.715 1.00 65.38 218 LEU A O 1
ATOM 1796 N N . LYS A 1 219 ? -4.446 14.650 15.732 1.00 74.56 219 LYS A N 1
ATOM 1797 C CA . LYS A 1 219 ? -5.771 14.312 16.270 1.00 74.56 219 LYS A CA 1
ATOM 1798 C C . LYS A 1 219 ? -5.731 13.050 17.124 1.00 74.56 219 LYS A C 1
ATOM 1800 O O . LYS A 1 219 ? -6.184 13.100 18.257 1.00 74.56 219 LYS A O 1
ATOM 1805 N N . LEU A 1 220 ? -5.103 11.970 16.654 1.00 73.44 220 LEU A N 1
ATOM 1806 C CA . LEU A 1 220 ? -4.968 10.720 17.412 1.00 73.44 220 LEU A CA 1
ATOM 1807 C C . LEU A 1 220 ? -4.364 10.956 18.807 1.00 73.44 220 LEU A C 1
ATOM 1809 O O . LEU A 1 220 ? -4.850 10.417 19.801 1.00 73.44 220 LEU A O 1
ATOM 1813 N N . TYR A 1 221 ? -3.329 11.796 18.895 1.00 68.38 221 TYR A N 1
ATOM 1814 C CA . TYR A 1 221 ? -2.693 12.142 20.167 1.00 68.38 221 TYR A CA 1
ATOM 1815 C C . TYR A 1 221 ? -3.559 13.031 21.062 1.00 68.38 221 TYR A C 1
ATOM 1817 O O . TYR A 1 221 ? -3.655 12.759 22.259 1.00 68.38 221 TYR A O 1
ATOM 1825 N N . LEU A 1 222 ? -4.191 14.066 20.502 1.00 67.81 222 LEU A N 1
ATOM 1826 C CA . LEU A 1 222 ? -5.087 14.958 21.248 1.00 67.81 222 LEU A CA 1
ATOM 1827 C C . LEU A 1 222 ? -6.319 14.210 21.774 1.00 67.81 222 LEU A C 1
ATOM 1829 O O . LEU A 1 222 ? -6.789 14.460 22.880 1.00 67.81 222 LEU A O 1
ATOM 1833 N N . THR A 1 223 ? -6.822 13.261 20.992 1.00 67.81 223 THR A N 1
ATOM 1834 C CA . THR A 1 223 ? -8.032 12.510 21.301 1.00 67.81 223 THR A CA 1
ATOM 1835 C C . THR A 1 223 ? -7.806 11.382 22.310 1.00 67.81 223 THR A C 1
ATOM 1837 O O . THR A 1 223 ? -8.705 11.073 23.090 1.00 67.81 223 THR A O 1
ATOM 1840 N N . ALA A 1 224 ? -6.613 10.786 22.368 1.00 60.19 224 ALA A N 1
ATOM 1841 C CA . ALA A 1 224 ? -6.283 9.700 23.298 1.00 60.19 224 ALA A CA 1
ATOM 1842 C C . ALA A 1 224 ? -6.139 10.135 24.782 1.00 60.19 224 ALA A C 1
ATOM 1844 O O . ALA A 1 224 ? -5.518 9.424 25.573 1.00 60.19 224 ALA A O 1
ATOM 1845 N N . SER A 1 225 ? -6.725 11.274 25.173 1.00 57.12 225 SER A N 1
ATOM 1846 C CA . SER A 1 225 ? -6.696 11.866 26.521 1.00 57.12 225 SER A CA 1
ATOM 1847 C C . SER A 1 225 ? -5.327 12.360 27.001 1.00 57.12 225 SER A C 1
ATOM 1849 O O . SER A 1 225 ? -5.087 12.432 28.208 1.00 57.12 225 SER A O 1
ATOM 1851 N N . PHE A 1 226 ? -4.432 12.742 26.089 1.00 50.75 226 PHE A N 1
ATOM 1852 C CA . PHE A 1 226 ? -3.232 13.487 26.461 1.00 50.75 226 PHE A CA 1
ATOM 1853 C C . PHE A 1 226 ? -3.507 14.985 26.359 1.00 50.75 226 PHE A C 1
ATOM 1855 O O . PHE A 1 226 ? -3.872 15.483 25.298 1.00 50.75 226 PHE A O 1
ATOM 1862 N N . SER A 1 227 ? -3.292 15.720 27.452 1.00 47.19 227 SER A N 1
ATOM 1863 C CA . SER A 1 227 ? -3.363 17.190 27.479 1.00 47.19 227 SER A CA 1
ATOM 1864 C C . SER A 1 227 ? -2.403 17.854 26.482 1.00 47.19 227 SER A C 1
ATOM 1866 O O . SER A 1 227 ? -2.606 19.003 26.098 1.00 47.19 227 SER A O 1
ATOM 1868 N N . SER A 1 228 ? -1.368 17.130 26.044 1.00 50.16 228 SER A N 1
ATOM 1869 C CA . SER A 1 228 ? -0.400 17.538 25.027 1.00 50.16 228 SER A CA 1
ATOM 1870 C C . SER A 1 228 ? 0.326 16.309 24.447 1.00 50.16 228 SER A C 1
ATOM 1872 O O . SER A 1 228 ? 0.543 15.339 25.181 1.00 50.16 228 SER A O 1
ATOM 1874 N N . PRO A 1 229 ? 0.805 16.339 23.183 1.00 48.19 229 PRO A N 1
ATOM 1875 C CA . PRO A 1 229 ? 1.714 15.321 22.639 1.00 48.19 229 PRO A CA 1
ATOM 1876 C C . PRO A 1 229 ? 2.939 15.037 23.530 1.00 48.19 229 PRO A C 1
ATOM 1878 O O . PRO A 1 229 ? 3.441 13.915 23.560 1.00 48.19 229 PRO A O 1
ATOM 1881 N N . LEU A 1 230 ? 3.404 16.026 24.304 1.00 55.34 230 LEU A N 1
ATOM 1882 C CA . LEU A 1 230 ? 4.513 15.858 25.251 1.00 55.34 230 LEU A CA 1
ATOM 1883 C C . LEU A 1 230 ? 4.134 14.997 26.468 1.00 55.34 230 LEU A C 1
ATOM 1885 O O . LEU A 1 230 ? 4.955 14.207 26.938 1.00 55.34 230 LEU A O 1
ATOM 1889 N N . ASP A 1 231 ? 2.896 15.102 26.955 1.00 55.53 231 ASP A N 1
ATOM 1890 C CA . ASP A 1 231 ? 2.396 14.281 28.066 1.00 55.53 231 ASP A CA 1
ATOM 1891 C C . ASP A 1 231 ? 2.191 12.827 27.625 1.00 55.53 231 ASP A C 1
ATOM 1893 O O . ASP A 1 231 ? 2.478 11.895 28.382 1.00 55.53 231 ASP A O 1
ATOM 1897 N N . ALA A 1 232 ? 1.820 12.626 26.355 1.00 53.38 232 ALA A N 1
ATOM 1898 C CA . ALA A 1 232 ? 1.809 11.312 25.721 1.00 53.38 232 ALA A CA 1
ATOM 1899 C C . ALA A 1 232 ? 3.192 10.655 25.755 1.00 53.38 232 ALA A C 1
ATOM 1901 O O . ALA A 1 232 ? 3.328 9.522 26.219 1.00 53.38 232 ALA A O 1
ATOM 1902 N N . ILE A 1 233 ? 4.233 11.388 25.352 1.00 52.56 233 ILE A N 1
ATOM 1903 C CA . ILE A 1 233 ? 5.622 10.904 25.343 1.00 52.56 233 ILE A CA 1
ATOM 1904 C C . ILE A 1 233 ? 6.111 10.570 26.759 1.00 52.56 233 ILE A C 1
ATOM 1906 O O . ILE A 1 233 ? 6.741 9.530 26.961 1.00 52.56 233 ILE A O 1
ATOM 1910 N N . LYS A 1 234 ? 5.784 11.396 27.761 1.00 54.03 234 LYS A N 1
ATOM 1911 C CA . LYS A 1 234 ? 6.133 11.107 29.162 1.00 54.03 234 LYS A CA 1
ATOM 1912 C C . LYS A 1 234 ? 5.447 9.842 29.670 1.00 54.03 234 LYS A C 1
ATOM 1914 O O . LYS A 1 234 ? 6.113 9.014 30.283 1.00 54.03 234 LYS A O 1
ATOM 1919 N N . SER A 1 235 ? 4.165 9.637 29.366 1.00 52.62 235 SER A N 1
ATOM 1920 C CA . SER A 1 235 ? 3.456 8.410 29.756 1.00 52.62 235 SER A CA 1
ATOM 1921 C C . SER A 1 235 ? 4.040 7.143 29.109 1.00 52.62 235 SER A C 1
ATOM 1923 O O . SER A 1 235 ? 4.070 6.090 29.742 1.00 52.62 235 SER A O 1
ATOM 1925 N N . ILE A 1 236 ? 4.574 7.258 27.885 1.00 52.03 236 ILE A N 1
ATOM 1926 C CA . ILE A 1 236 ? 5.238 6.167 27.156 1.00 52.03 236 ILE A CA 1
ATOM 1927 C C . ILE A 1 236 ? 6.555 5.760 27.832 1.00 52.03 236 ILE A C 1
ATOM 1929 O O . ILE A 1 236 ? 6.875 4.575 27.866 1.00 52.03 236 ILE A O 1
ATOM 1933 N N . SER A 1 237 ? 7.306 6.707 28.409 1.00 50.59 237 SER A N 1
ATOM 1934 C CA . SER A 1 237 ? 8.584 6.415 29.087 1.00 50.59 237 SER A CA 1
ATOM 1935 C C . SER A 1 237 ? 8.462 5.523 30.331 1.00 50.59 237 SER A C 1
ATOM 1937 O O . SER A 1 237 ? 9.448 4.913 30.735 1.00 50.59 237 SER A O 1
ATOM 1939 N N . LEU A 1 238 ? 7.265 5.416 30.916 1.00 54.03 238 LEU A N 1
ATOM 1940 C CA . LEU A 1 238 ? 7.011 4.610 32.114 1.00 54.03 238 LEU A CA 1
ATOM 1941 C C . LEU A 1 238 ? 6.579 3.169 31.794 1.00 54.03 238 LEU A C 1
ATOM 1943 O O . LEU A 1 238 ? 6.593 2.322 32.684 1.00 54.03 238 LEU A O 1
ATOM 1947 N N . ASP A 1 239 ? 6.214 2.871 30.543 1.00 60.34 239 ASP A N 1
ATOM 1948 C CA . ASP A 1 239 ? 5.724 1.557 30.113 1.00 60.34 239 ASP A CA 1
ATOM 1949 C C . ASP A 1 239 ? 6.752 0.895 29.173 1.00 60.34 239 ASP A C 1
ATOM 1951 O O . ASP A 1 239 ? 6.736 1.064 27.950 1.00 60.34 239 ASP A O 1
ATOM 1955 N N . LEU A 1 240 ? 7.702 0.161 29.768 1.00 59.75 240 LEU A N 1
ATOM 1956 C CA . LEU A 1 240 ? 8.838 -0.474 29.078 1.00 59.75 240 LEU A CA 1
ATOM 1957 C C . LEU A 1 240 ? 8.406 -1.401 27.926 1.00 59.75 240 LEU A C 1
ATOM 1959 O O . LEU A 1 240 ? 9.130 -1.537 26.937 1.00 59.75 240 LEU A O 1
ATOM 1963 N N . ASP A 1 241 ? 7.211 -1.993 28.004 1.00 61.31 241 ASP A N 1
ATOM 1964 C CA . ASP A 1 241 ? 6.676 -2.869 26.959 1.00 61.31 241 ASP A CA 1
ATOM 1965 C C . ASP A 1 241 ? 6.366 -2.123 25.651 1.00 61.31 241 ASP A C 1
ATOM 1967 O O . ASP A 1 241 ? 6.413 -2.721 24.568 1.00 61.31 241 ASP A O 1
ATOM 1971 N N . ILE A 1 242 ? 6.097 -0.816 25.724 1.00 63.41 242 ILE A N 1
ATOM 1972 C CA . ILE A 1 242 ? 5.809 0.050 24.574 1.00 63.41 242 ILE A CA 1
ATOM 1973 C C . ILE A 1 242 ? 7.088 0.377 23.781 1.00 63.41 242 ILE A C 1
ATOM 1975 O O . ILE A 1 242 ? 7.027 0.582 22.565 1.00 63.41 242 ILE A O 1
ATOM 1979 N N . LEU A 1 243 ? 8.258 0.372 24.427 1.00 62.22 243 LEU A N 1
ATOM 1980 C CA . LEU A 1 243 ? 9.549 0.696 23.803 1.00 62.22 243 LEU A CA 1
ATOM 1981 C C . LEU A 1 243 ? 10.089 -0.426 22.905 1.00 62.22 243 LEU A C 1
ATOM 1983 O O . LEU A 1 243 ? 10.914 -0.166 22.027 1.00 62.22 243 LEU A O 1
ATOM 1987 N N . ILE A 1 244 ? 9.598 -1.657 23.068 1.00 65.50 244 ILE A N 1
ATOM 1988 C CA . ILE A 1 244 ? 10.019 -2.795 22.248 1.00 65.50 244 ILE A CA 1
ATOM 1989 C C . ILE A 1 244 ? 9.539 -2.587 20.798 1.00 65.50 244 ILE A C 1
ATOM 1991 O O . ILE A 1 244 ? 8.328 -2.464 20.560 1.00 65.50 244 ILE A O 1
ATOM 1995 N N . PRO A 1 245 ? 10.453 -2.568 19.807 1.00 64.81 245 PRO A N 1
ATOM 1996 C CA . PRO A 1 245 ? 10.091 -2.361 18.412 1.00 64.81 245 PRO A CA 1
ATOM 1997 C C . PRO A 1 245 ? 9.229 -3.516 17.896 1.00 64.81 245 PRO A C 1
ATOM 1999 O O . PRO A 1 245 ? 9.499 -4.694 18.141 1.00 64.81 245 PRO A O 1
ATOM 2002 N N . MET A 1 246 ? 8.182 -3.170 17.152 1.00 70.38 246 MET A N 1
ATOM 2003 C CA . MET A 1 246 ? 7.259 -4.142 16.579 1.00 70.38 246 MET A CA 1
ATOM 2004 C C . MET A 1 246 ? 7.843 -4.817 15.340 1.00 70.38 246 MET A C 1
ATOM 2006 O O . MET A 1 246 ? 8.282 -4.151 14.405 1.00 70.38 246 MET A O 1
ATOM 2010 N N . ARG A 1 247 ? 7.793 -6.153 15.307 1.00 73.69 247 ARG A N 1
ATOM 2011 C CA . ARG A 1 247 ? 8.140 -6.958 14.127 1.00 73.69 247 ARG A CA 1
ATOM 2012 C C . ARG A 1 247 ? 6.882 -7.256 13.311 1.00 73.69 247 ARG A C 1
ATOM 2014 O O . ARG A 1 247 ? 6.325 -8.343 13.405 1.00 73.69 247 ARG A O 1
ATOM 2021 N N . VAL A 1 248 ? 6.427 -6.272 12.542 1.00 79.50 248 VAL A N 1
ATOM 2022 C CA . VAL A 1 248 ? 5.403 -6.470 11.502 1.00 79.50 248 VAL A CA 1
ATOM 2023 C C . VAL A 1 248 ? 6.102 -6.962 10.224 1.00 79.50 248 VAL A C 1
ATOM 2025 O O . VAL A 1 248 ? 7.219 -6.503 9.955 1.00 79.50 248 VAL A O 1
ATOM 2028 N N . PRO A 1 249 ? 5.509 -7.886 9.441 1.00 88.12 249 PRO A N 1
ATOM 2029 C CA . PRO A 1 249 ? 6.025 -8.234 8.120 1.00 88.12 249 PRO A CA 1
ATOM 2030 C C . PRO A 1 249 ? 6.278 -6.986 7.267 1.00 88.12 249 PRO A C 1
ATOM 2032 O O . PRO A 1 249 ? 5.496 -6.041 7.294 1.00 88.12 249 PRO A O 1
ATOM 2035 N N . ASP A 1 250 ? 7.387 -6.968 6.526 1.00 82.00 250 ASP A N 1
ATOM 2036 C CA . ASP A 1 250 ? 7.779 -5.790 5.750 1.00 82.00 250 ASP A CA 1
ATOM 2037 C C . ASP A 1 250 ? 6.874 -5.619 4.513 1.00 82.00 250 ASP A C 1
ATOM 2039 O O . ASP A 1 250 ? 6.972 -6.442 3.593 1.00 8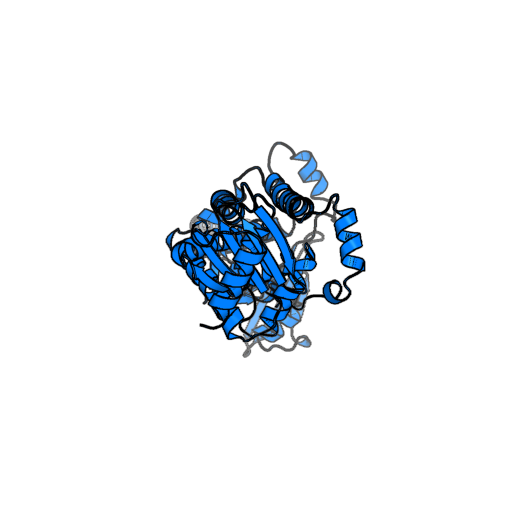2.00 250 ASP A O 1
ATOM 2043 N N . PRO A 1 251 ? 6.027 -4.569 4.450 1.00 85.69 251 PRO A N 1
ATOM 2044 C CA . PRO A 1 251 ? 5.092 -4.362 3.344 1.00 85.69 251 PRO A CA 1
ATOM 2045 C C . PRO A 1 251 ? 5.800 -4.208 1.993 1.00 85.69 251 PRO A C 1
ATOM 2047 O O . PRO A 1 251 ? 5.279 -4.629 0.965 1.00 85.69 251 PRO A O 1
ATOM 2050 N N . SER A 1 252 ? 7.038 -3.712 1.970 1.00 81.81 252 SER A N 1
ATOM 2051 C CA . SER A 1 252 ? 7.818 -3.557 0.736 1.00 81.81 252 SER A CA 1
ATOM 2052 C C . SER A 1 252 ? 8.066 -4.881 -0.005 1.00 81.81 252 SER A C 1
ATOM 2054 O O . SER A 1 252 ? 8.303 -4.877 -1.212 1.00 81.81 252 SER A O 1
ATOM 2056 N N . LYS A 1 253 ? 7.986 -6.029 0.686 1.00 89.94 253 LYS A N 1
ATOM 2057 C CA . LYS A 1 253 ? 8.117 -7.375 0.089 1.00 89.94 253 LYS A CA 1
ATOM 2058 C C . LYS A 1 253 ? 6.844 -7.864 -0.615 1.00 89.94 253 LYS A C 1
ATOM 2060 O O . LYS A 1 253 ? 6.858 -8.912 -1.264 1.00 89.94 253 LYS A O 1
ATOM 2065 N N . MET A 1 254 ? 5.744 -7.132 -0.467 1.00 94.25 254 MET A N 1
ATOM 2066 C CA . MET A 1 254 ? 4.440 -7.413 -1.079 1.00 94.25 254 MET A CA 1
ATOM 2067 C C . MET A 1 254 ? 4.187 -6.574 -2.331 1.00 94.25 254 MET A C 1
ATOM 2069 O O . MET A 1 254 ? 3.118 -6.681 -2.926 1.00 94.25 254 MET A O 1
ATOM 2073 N N . LEU A 1 255 ? 5.169 -5.766 -2.734 1.00 92.19 255 LEU A N 1
ATOM 2074 C CA . LEU A 1 255 ? 5.107 -4.925 -3.917 1.00 92.19 255 LEU A CA 1
ATOM 2075 C C . LEU A 1 255 ? 6.008 -5.481 -5.013 1.00 92.19 255 LEU A C 1
ATOM 2077 O O . LEU A 1 255 ? 7.209 -5.704 -4.822 1.00 92.19 255 LEU A O 1
ATOM 2081 N N . TYR A 1 256 ? 5.416 -5.652 -6.183 1.00 95.56 256 TYR A N 1
ATOM 2082 C CA . TYR A 1 256 ? 6.076 -6.116 -7.389 1.00 95.56 256 TYR A CA 1
ATOM 2083 C C . TYR A 1 256 ? 5.761 -5.147 -8.521 1.00 95.56 256 TYR A C 1
ATOM 2085 O O . TYR A 1 256 ? 4.823 -4.356 -8.452 1.00 95.56 256 TYR A O 1
ATOM 2093 N N . MET A 1 257 ? 6.572 -5.203 -9.562 1.00 94.06 257 MET A N 1
ATOM 2094 C CA . MET A 1 257 ? 6.362 -4.484 -10.801 1.00 94.06 257 MET A CA 1
ATOM 2095 C C . MET A 1 257 ? 6.200 -5.506 -11.915 1.00 94.06 257 MET A C 1
ATOM 2097 O O . MET A 1 257 ? 7.003 -6.433 -12.025 1.00 94.06 257 MET A O 1
ATOM 2101 N N . GLU A 1 258 ? 5.170 -5.342 -12.726 1.00 94.62 258 GLU A N 1
ATOM 2102 C CA . GLU A 1 258 ? 4.977 -6.120 -13.937 1.00 94.62 258 GLU A CA 1
ATOM 2103 C C . GLU A 1 258 ? 6.075 -5.780 -14.953 1.00 94.62 258 GLU A C 1
ATOM 2105 O O . GLU A 1 258 ? 6.314 -4.611 -15.271 1.00 94.62 258 GLU A O 1
ATOM 2110 N N . THR A 1 259 ? 6.756 -6.809 -15.454 1.00 93.69 259 THR A N 1
ATOM 2111 C CA . THR A 1 259 ? 7.765 -6.692 -16.510 1.00 93.69 259 THR A CA 1
ATOM 2112 C C . THR A 1 259 ? 7.572 -7.804 -17.544 1.00 93.69 259 THR A C 1
ATOM 2114 O O . THR A 1 259 ? 6.799 -8.738 -17.336 1.00 93.69 259 THR A O 1
ATOM 2117 N N . SER A 1 260 ? 8.280 -7.716 -18.670 1.00 91.56 260 SER A N 1
ATOM 2118 C CA . SER A 1 260 ? 8.215 -8.710 -19.759 1.00 91.56 260 SER A CA 1
ATOM 2119 C C . SER A 1 260 ? 8.649 -10.125 -19.353 1.00 91.56 260 SER A C 1
ATOM 2121 O O . SER A 1 260 ? 8.224 -11.092 -19.974 1.00 91.56 260 SER A O 1
ATOM 2123 N N . ILE A 1 261 ? 9.460 -10.263 -18.299 1.00 89.94 261 ILE A N 1
ATOM 2124 C CA . ILE A 1 261 ? 9.891 -11.562 -17.751 1.00 89.94 261 ILE A CA 1
ATOM 2125 C C . ILE A 1 261 ? 9.046 -11.990 -16.536 1.00 89.94 261 ILE A C 1
ATOM 2127 O O . ILE A 1 261 ? 9.440 -12.882 -15.787 1.00 89.94 261 ILE A O 1
ATOM 2131 N N . GLY A 1 262 ? 7.900 -11.337 -16.322 1.00 91.69 262 GLY A N 1
ATOM 2132 C CA . GLY A 1 262 ? 6.989 -11.573 -15.205 1.00 91.69 262 GLY A CA 1
ATOM 2133 C C . GLY A 1 262 ? 7.181 -10.611 -14.023 1.00 91.69 262 GLY A C 1
ATOM 2134 O O . GLY A 1 262 ? 7.988 -9.684 -14.081 1.00 91.69 262 GLY A O 1
ATOM 2135 N N . PRO A 1 263 ? 6.427 -10.795 -12.926 1.00 93.12 263 PRO A N 1
ATOM 2136 C CA . PRO A 1 263 ? 6.481 -9.912 -11.761 1.00 93.12 263 PRO A CA 1
ATOM 2137 C C . PRO A 1 263 ? 7.869 -9.868 -11.105 1.00 93.12 263 PRO A C 1
ATOM 2139 O O . PRO A 1 263 ? 8.427 -10.896 -10.726 1.00 93.12 263 PRO A O 1
ATOM 2142 N N . GLN A 1 264 ? 8.408 -8.665 -10.905 1.00 91.75 264 GLN A N 1
ATOM 2143 C CA . GLN A 1 264 ? 9.716 -8.436 -10.283 1.00 91.75 264 GLN A CA 1
ATOM 2144 C C . GLN A 1 264 ? 9.576 -7.668 -8.959 1.00 91.75 264 GLN A C 1
ATOM 2146 O O . GLN A 1 264 ? 8.844 -6.680 -8.918 1.00 91.75 264 GLN A O 1
ATOM 2151 N N . PRO A 1 265 ? 10.270 -8.053 -7.869 1.00 91.12 265 PRO A N 1
ATOM 2152 C CA . PRO A 1 265 ? 10.139 -7.361 -6.586 1.00 91.12 265 PRO A CA 1
ATOM 2153 C C . PRO A 1 265 ? 10.592 -5.897 -6.656 1.00 91.12 265 PRO A C 1
ATOM 2155 O O . PRO A 1 265 ? 11.725 -5.606 -7.045 1.00 91.12 265 PRO A O 1
ATOM 2158 N N . LEU A 1 266 ? 9.746 -4.978 -6.189 1.00 87.19 266 LEU A N 1
ATOM 2159 C CA . LEU A 1 266 ? 9.969 -3.534 -6.318 1.00 87.19 266 LEU A CA 1
ATOM 2160 C C . LEU A 1 266 ? 11.102 -3.009 -5.422 1.00 87.19 266 LEU A C 1
ATOM 2162 O O . LEU A 1 266 ? 11.867 -2.125 -5.812 1.00 87.19 266 LEU A O 1
ATOM 2166 N N . ALA A 1 267 ? 11.217 -3.562 -4.212 1.00 75.62 267 ALA A N 1
ATOM 2167 C CA . ALA A 1 267 ? 12.158 -3.114 -3.184 1.00 75.62 267 ALA A CA 1
ATOM 2168 C C . ALA A 1 267 ? 13.600 -3.612 -3.392 1.00 75.62 267 ALA A C 1
ATOM 2170 O O . ALA A 1 267 ? 14.507 -3.245 -2.643 1.00 75.62 267 ALA A O 1
ATOM 2171 N N . THR A 1 268 ? 13.836 -4.461 -4.392 1.00 78.12 268 THR A N 1
ATOM 2172 C CA . THR A 1 268 ? 15.137 -5.102 -4.576 1.00 78.12 268 THR A CA 1
ATOM 2173 C C . THR A 1 268 ? 16.145 -4.138 -5.199 1.00 78.12 268 THR A C 1
ATOM 2175 O O . THR A 1 268 ? 15.981 -3.664 -6.318 1.00 78.12 268 THR A O 1
ATOM 2178 N N . SER A 1 269 ? 17.250 -3.882 -4.495 1.00 75.38 269 SER A N 1
ATOM 2179 C CA . SER A 1 269 ? 18.319 -2.983 -4.945 1.00 75.38 269 SER A CA 1
ATOM 2180 C C . SER A 1 269 ? 19.497 -3.722 -5.603 1.00 75.38 269 SER A C 1
ATOM 2182 O O . SER A 1 269 ? 20.656 -3.352 -5.388 1.00 75.38 269 SER A O 1
ATOM 2184 N N . LYS A 1 270 ? 19.245 -4.763 -6.401 1.00 79.69 270 LYS A N 1
ATOM 2185 C CA . LYS A 1 270 ? 20.299 -5.579 -7.043 1.00 79.69 270 LYS A CA 1
ATOM 2186 C C . LYS A 1 270 ? 21.101 -4.793 -8.089 1.00 79.69 270 LYS A C 1
ATOM 2188 O O . LYS A 1 270 ? 20.604 -3.842 -8.692 1.00 79.69 270 LYS A O 1
ATOM 2193 N N . GLY A 1 271 ? 22.390 -5.104 -8.234 1.00 85.62 271 GLY A N 1
ATOM 2194 C CA . GLY A 1 271 ? 23.238 -4.536 -9.282 1.00 85.62 271 GLY A CA 1
ATOM 2195 C C . GLY A 1 271 ? 22.929 -5.123 -10.661 1.00 85.62 271 GLY A C 1
ATOM 2196 O O . GLY A 1 271 ? 22.150 -6.062 -10.789 1.00 85.62 271 GLY A O 1
ATOM 2197 N N . ILE A 1 272 ? 23.566 -4.584 -11.709 1.00 88.75 272 ILE A N 1
ATOM 2198 C CA . ILE A 1 272 ? 23.336 -5.060 -13.084 1.00 88.75 272 ILE A CA 1
ATOM 2199 C C . ILE A 1 272 ? 23.772 -6.519 -13.253 1.00 88.75 272 ILE A C 1
ATOM 2201 O O . ILE A 1 272 ? 23.037 -7.320 -13.820 1.00 88.75 272 ILE A O 1
ATOM 2205 N N . ARG A 1 273 ? 24.962 -6.862 -12.744 1.00 91.38 273 ARG A N 1
ATOM 2206 C CA . ARG A 1 273 ? 25.507 -8.224 -12.830 1.00 91.38 273 ARG A CA 1
ATOM 2207 C C . ARG A 1 273 ? 24.676 -9.217 -12.016 1.00 91.38 273 ARG A C 1
ATOM 2209 O O . ARG A 1 273 ? 24.431 -10.311 -12.500 1.00 91.38 273 ARG A O 1
ATOM 2216 N N . ASP A 1 274 ? 24.212 -8.811 -10.834 1.00 90.69 274 ASP A N 1
ATOM 2217 C CA . ASP A 1 274 ? 23.391 -9.656 -9.956 1.00 90.69 274 ASP A CA 1
ATOM 2218 C C . ASP A 1 274 ? 22.053 -10.004 -10.615 1.00 90.69 274 ASP A C 1
ATOM 2220 O O . ASP A 1 274 ? 21.645 -11.160 -10.602 1.00 90.69 274 ASP A O 1
ATOM 2224 N N . PHE A 1 275 ? 21.403 -9.014 -11.240 1.00 90.06 275 PHE A N 1
ATOM 2225 C CA . PHE A 1 275 ? 20.179 -9.240 -12.006 1.00 90.06 275 PHE A CA 1
ATOM 2226 C C . PHE A 1 275 ? 20.408 -10.242 -13.144 1.00 90.06 275 PHE A C 1
ATOM 2228 O O . PHE A 1 275 ? 19.641 -11.186 -13.293 1.00 90.06 275 PHE A O 1
ATOM 2235 N N . ILE A 1 276 ? 21.478 -10.063 -13.927 1.00 91.06 276 ILE A N 1
ATOM 2236 C CA . ILE A 1 276 ? 21.787 -10.959 -15.051 1.00 91.06 276 ILE A CA 1
ATOM 2237 C C . ILE A 1 276 ? 22.078 -12.382 -14.558 1.00 91.06 276 ILE A C 1
ATOM 2239 O O . ILE A 1 276 ? 21.647 -13.346 -15.183 1.00 91.06 276 ILE A O 1
ATOM 2243 N N . HIS A 1 277 ? 22.768 -12.519 -13.427 1.00 91.56 277 HIS A N 1
ATOM 2244 C CA . HIS A 1 277 ? 23.057 -13.819 -12.837 1.00 91.56 277 HIS A CA 1
ATOM 2245 C C . HIS A 1 277 ? 21.796 -14.584 -12.438 1.00 91.56 277 HIS A C 1
ATOM 2247 O O . HIS A 1 277 ? 21.674 -15.763 -12.747 1.00 91.56 277 HIS A O 1
ATOM 2253 N N . GLU A 1 278 ? 20.848 -13.914 -11.794 1.00 88.06 278 GLU A N 1
ATOM 2254 C CA . GLU A 1 278 ? 19.604 -14.535 -11.344 1.00 88.06 278 GLU A CA 1
ATOM 2255 C C . GLU A 1 278 ? 18.630 -14.809 -12.494 1.00 88.06 278 GLU A C 1
ATOM 2257 O O . GLU A 1 278 ? 18.030 -15.876 -12.544 1.00 88.06 278 GLU A O 1
ATOM 2262 N N . ALA A 1 279 ? 18.485 -13.863 -13.426 1.00 86.75 279 ALA A N 1
ATOM 2263 C CA . ALA A 1 279 ? 17.520 -13.979 -14.515 1.00 86.75 279 ALA A CA 1
ATOM 2264 C C . ALA A 1 279 ? 17.992 -14.904 -15.650 1.00 86.75 279 ALA A C 1
ATOM 2266 O O . ALA A 1 279 ? 17.159 -15.514 -16.312 1.00 86.75 279 ALA A O 1
ATOM 2267 N N . TYR A 1 280 ? 19.306 -15.007 -15.881 1.00 88.12 280 TYR A N 1
ATOM 2268 C CA . TYR A 1 280 ? 19.876 -15.741 -17.021 1.00 88.12 280 TYR A CA 1
ATOM 2269 C C . TYR A 1 280 ? 20.890 -16.825 -16.622 1.00 88.12 280 TYR A C 1
ATOM 2271 O O . TYR A 1 280 ? 21.471 -17.464 -17.494 1.00 88.12 280 TYR A O 1
ATOM 2279 N N . GLY A 1 281 ? 21.173 -17.020 -15.329 1.00 88.56 281 GLY A N 1
ATOM 2280 C CA . GLY A 1 281 ? 22.138 -18.026 -14.856 1.00 88.56 281 GLY A CA 1
ATOM 2281 C C . GLY A 1 281 ? 23.606 -17.716 -15.184 1.00 88.56 281 GLY A C 1
ATOM 2282 O O . GLY A 1 281 ? 24.486 -18.545 -14.959 1.00 88.56 281 GLY A O 1
ATOM 2283 N N . VAL A 1 282 ? 23.909 -16.524 -15.708 1.00 91.12 282 VAL A N 1
ATOM 2284 C CA . VAL A 1 282 ? 25.260 -16.160 -16.160 1.00 91.12 282 VAL A CA 1
ATOM 2285 C C . VAL A 1 282 ? 26.123 -15.729 -14.980 1.00 91.12 282 VAL A C 1
ATOM 2287 O O . VAL A 1 282 ? 25.703 -14.942 -14.135 1.00 91.12 282 VAL A O 1
ATOM 2290 N N . ARG A 1 283 ? 27.371 -16.199 -14.898 1.00 89.19 283 ARG A N 1
ATOM 2291 C CA . ARG A 1 283 ? 28.264 -15.775 -13.810 1.00 89.19 283 ARG A CA 1
ATOM 2292 C C . ARG A 1 283 ? 28.554 -14.274 -13.923 1.00 89.19 283 ARG A C 1
ATOM 2294 O O . ARG A 1 283 ? 28.861 -13.802 -15.019 1.00 89.19 283 ARG A O 1
ATOM 2301 N N . PRO A 1 284 ? 28.570 -13.518 -12.808 1.00 87.88 284 PRO A N 1
ATOM 2302 C CA . PRO A 1 284 ? 28.812 -12.079 -12.835 1.00 87.88 284 PRO A CA 1
ATOM 2303 C C . PRO A 1 284 ? 30.057 -11.662 -13.619 1.00 87.88 284 PRO A C 1
ATOM 2305 O O . PRO A 1 284 ? 30.023 -10.618 -14.258 1.00 87.88 284 PRO A O 1
ATOM 2308 N N . VAL A 1 285 ? 31.133 -12.457 -13.598 1.00 88.69 285 VAL A N 1
ATOM 2309 C CA . VAL A 1 285 ? 32.402 -12.187 -14.303 1.00 88.69 285 VAL A CA 1
ATOM 2310 C C . VAL A 1 285 ? 32.286 -12.232 -15.829 1.00 88.69 285 VAL A C 1
ATOM 2312 O O . VAL A 1 285 ? 32.993 -11.492 -16.508 1.00 88.69 285 VAL A O 1
ATOM 2315 N N . ASP A 1 286 ? 31.354 -13.023 -16.362 1.00 89.56 286 ASP A N 1
ATOM 2316 C CA . ASP A 1 286 ? 31.177 -13.230 -17.805 1.00 89.56 286 ASP A CA 1
ATOM 2317 C C . ASP A 1 286 ? 30.359 -12.096 -18.459 1.00 89.56 286 ASP A C 1
ATOM 2319 O O . ASP A 1 286 ? 30.284 -11.981 -19.683 1.00 89.56 286 ASP A O 1
ATOM 2323 N N . VAL A 1 287 ? 29.781 -11.206 -17.644 1.00 91.12 287 VAL A N 1
ATOM 2324 C CA . VAL A 1 287 ? 29.033 -10.032 -18.104 1.00 91.12 287 VAL A CA 1
ATOM 2325 C C . VAL A 1 287 ? 29.993 -8.900 -18.474 1.00 91.12 287 VAL A C 1
ATOM 2327 O O . VAL A 1 287 ? 30.709 -8.356 -17.627 1.00 91.12 287 VAL A O 1
ATOM 2330 N N . ARG A 1 288 ? 29.971 -8.455 -19.730 1.00 91.31 288 ARG A N 1
ATOM 2331 C CA . ARG A 1 288 ? 30.719 -7.267 -20.165 1.00 91.31 288 ARG A CA 1
ATOM 2332 C C . ARG A 1 288 ? 29.829 -6.036 -20.056 1.00 91.31 288 ARG A C 1
ATOM 2334 O O . ARG A 1 288 ? 28.837 -5.921 -20.772 1.00 91.31 288 ARG A O 1
ATOM 2341 N N . LEU A 1 289 ? 30.204 -5.104 -19.180 1.00 90.44 289 LEU A N 1
ATOM 2342 C CA . LEU A 1 289 ? 29.519 -3.823 -19.001 1.00 90.44 289 LEU A CA 1
ATOM 2343 C C . LEU A 1 289 ? 30.300 -2.698 -19.677 1.00 90.44 289 LEU A C 1
ATOM 2345 O O . LEU A 1 289 ? 31.471 -2.483 -19.371 1.00 90.44 289 LEU A O 1
ATOM 2349 N N . ARG A 1 290 ? 29.638 -1.949 -20.558 1.00 88.88 290 ARG A N 1
ATOM 2350 C CA . ARG A 1 290 ? 30.174 -0.741 -21.196 1.00 88.88 290 ARG A CA 1
ATOM 2351 C C . ARG A 1 290 ? 29.269 0.441 -20.878 1.00 88.88 290 ARG A C 1
ATOM 2353 O O . ARG A 1 290 ? 28.053 0.328 -20.982 1.00 88.88 290 ARG A O 1
ATOM 2360 N N . LYS A 1 291 ? 29.832 1.586 -20.492 1.00 84.31 291 LYS A N 1
ATOM 2361 C CA . LYS A 1 291 ? 29.057 2.827 -20.351 1.00 84.31 291 LYS A CA 1
ATOM 2362 C C . LYS A 1 291 ? 28.910 3.460 -21.735 1.00 84.31 291 LYS A C 1
ATOM 2364 O O . LYS A 1 291 ? 29.915 3.695 -22.394 1.00 84.31 291 LYS A O 1
ATOM 2369 N N . VAL A 1 292 ? 27.676 3.708 -22.167 1.00 78.62 292 VAL A N 1
ATOM 2370 C CA . VAL A 1 292 ? 27.364 4.241 -23.511 1.00 78.62 292 VAL A CA 1
ATOM 2371 C C . VAL A 1 292 ? 26.762 5.654 -23.432 1.00 78.62 292 VAL A C 1
ATOM 2373 O O . VAL A 1 292 ? 26.741 6.382 -24.416 1.00 78.62 292 VAL A O 1
ATOM 2376 N N . GLY A 1 293 ? 26.302 6.077 -22.248 1.00 65.12 293 GLY A N 1
ATOM 2377 C CA . GLY A 1 293 ? 25.679 7.390 -22.035 1.00 65.12 293 GLY A CA 1
ATOM 2378 C C . GLY A 1 293 ? 26.660 8.521 -21.708 1.00 65.12 293 GLY A C 1
ATOM 2379 O O . GLY A 1 293 ? 27.702 8.296 -21.089 1.00 65.12 293 GLY A O 1
ATOM 2380 N N . GLY A 1 294 ? 26.278 9.749 -22.079 1.00 57.25 294 GLY A N 1
ATOM 2381 C CA . GLY A 1 294 ? 27.009 10.983 -21.767 1.00 57.25 294 GLY A CA 1
ATOM 2382 C C . GLY A 1 294 ? 27.023 11.354 -20.275 1.00 57.25 294 GLY A C 1
ATOM 2383 O O . GLY A 1 294 ? 26.467 10.656 -19.428 1.00 57.25 294 GLY A O 1
ATOM 2384 N N . VAL A 1 295 ? 27.646 12.492 -19.948 1.00 50.25 295 VAL A N 1
ATOM 2385 C CA . VAL A 1 295 ? 27.963 12.936 -18.570 1.00 50.25 295 VAL A CA 1
ATOM 2386 C C . VAL A 1 295 ? 26.748 12.951 -17.616 1.00 50.25 295 VAL A C 1
ATOM 2388 O O . VAL A 1 295 ? 26.914 12.696 -16.428 1.00 50.25 295 VAL A O 1
ATOM 2391 N N . PHE A 1 296 ? 25.525 13.164 -18.126 1.00 45.56 296 PHE A N 1
ATOM 2392 C CA . PHE A 1 296 ? 24.316 13.438 -17.326 1.00 45.56 296 PHE A CA 1
ATOM 2393 C C . PHE A 1 296 ? 23.313 12.276 -17.184 1.00 45.56 296 PHE A C 1
ATOM 2395 O O . PHE A 1 296 ? 22.357 12.399 -16.425 1.00 45.56 296 PHE A O 1
ATOM 2402 N N . ASN A 1 297 ? 23.499 11.152 -17.887 1.00 56.59 297 ASN A N 1
ATOM 2403 C CA . ASN A 1 297 ? 22.697 9.934 -17.708 1.00 56.59 297 ASN A CA 1
ATOM 2404 C C . ASN 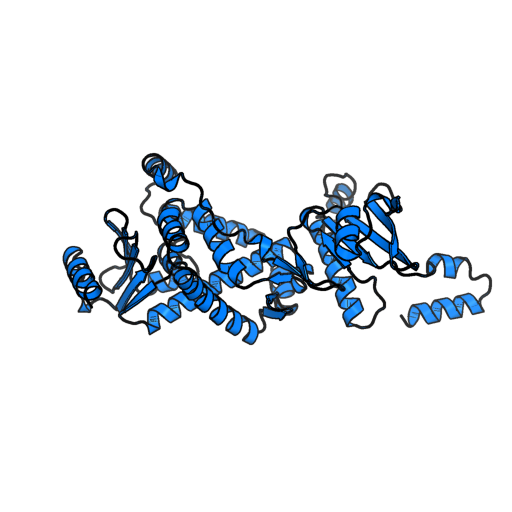A 1 297 ? 23.631 8.725 -17.767 1.00 56.59 297 ASN A C 1
ATOM 2406 O O . ASN A 1 297 ? 24.272 8.463 -18.787 1.00 56.59 297 ASN A O 1
ATOM 2410 N N . SER A 1 298 ? 23.690 7.954 -16.681 1.00 73.12 298 SER A N 1
ATOM 2411 C CA . SER A 1 298 ? 24.521 6.752 -16.645 1.00 73.12 298 SER A CA 1
ATOM 2412 C C . SER A 1 298 ? 23.786 5.607 -17.331 1.00 73.12 298 SER A C 1
ATOM 2414 O O . SER A 1 298 ? 22.986 4.897 -16.727 1.00 73.12 298 SER A O 1
ATOM 2416 N N . THR A 1 299 ? 24.040 5.489 -18.629 1.00 83.56 299 THR A N 1
ATOM 2417 C CA . THR A 1 299 ? 23.525 4.412 -19.467 1.00 83.56 299 THR A CA 1
ATOM 2418 C C . THR A 1 299 ? 24.597 3.352 -19.637 1.00 83.56 299 THR A C 1
ATOM 2420 O O . THR A 1 299 ? 25.732 3.667 -20.011 1.00 83.56 299 THR A O 1
ATOM 2423 N N . TYR A 1 300 ? 24.226 2.109 -19.379 1.00 88.19 300 TYR A N 1
ATOM 2424 C CA . TYR A 1 300 ? 25.091 0.949 -19.453 1.00 88.19 300 TYR A CA 1
ATOM 2425 C C . TYR A 1 300 ? 24.553 -0.026 -20.487 1.00 88.19 300 TYR A C 1
ATOM 2427 O O . TYR A 1 300 ? 23.351 -0.221 -20.627 1.00 88.19 300 TYR A O 1
ATOM 2435 N N . PHE A 1 301 ? 25.475 -0.658 -21.183 1.00 89.94 301 PHE A N 1
ATOM 2436 C CA . PHE A 1 301 ? 25.225 -1.735 -22.109 1.00 89.94 301 PHE A CA 1
ATOM 2437 C C . PHE A 1 301 ? 25.875 -2.987 -21.538 1.00 89.94 301 PHE A C 1
ATOM 2439 O O . PHE A 1 301 ? 27.085 -3.006 -21.291 1.00 89.94 301 PHE A O 1
ATOM 2446 N N . ALA A 1 302 ? 25.056 -3.996 -21.272 1.00 91.38 302 ALA A N 1
ATOM 2447 C CA . ALA A 1 302 ? 25.491 -5.296 -20.803 1.00 91.38 302 ALA A CA 1
ATOM 2448 C C . ALA A 1 302 ? 25.429 -6.288 -21.962 1.00 91.38 302 ALA A C 1
ATOM 2450 O O . ALA A 1 302 ? 24.400 -6.396 -22.620 1.00 91.38 302 ALA A O 1
ATOM 2451 N N . SER A 1 303 ? 26.525 -7.007 -22.188 1.00 90.94 303 SER A N 1
ATOM 2452 C CA . SER A 1 303 ? 26.610 -8.102 -23.161 1.00 90.94 303 SER A CA 1
ATOM 2453 C C . SER A 1 303 ? 27.092 -9.362 -22.455 1.00 90.94 303 SER A C 1
ATOM 2455 O O . SER A 1 303 ? 28.021 -9.304 -21.641 1.00 90.94 303 SER A O 1
ATOM 2457 N N . PHE A 1 304 ? 26.426 -10.480 -22.716 1.00 93.00 304 PHE A N 1
ATOM 2458 C CA . PHE A 1 304 ? 26.711 -11.777 -22.108 1.00 93.00 304 PHE A CA 1
ATOM 2459 C C . PHE A 1 304 ? 26.263 -12.907 -23.040 1.00 93.00 304 PHE A C 1
ATOM 2461 O O . PHE A 1 304 ? 25.616 -12.658 -24.051 1.00 93.00 304 PHE A O 1
ATOM 2468 N N . ARG A 1 305 ? 26.646 -14.151 -22.733 1.00 89.06 305 ARG A N 1
ATOM 2469 C CA . ARG A 1 305 ? 26.238 -15.323 -23.515 1.00 89.06 305 ARG A CA 1
ATOM 2470 C C . ARG A 1 305 ? 25.292 -16.210 -22.719 1.00 89.06 305 ARG A C 1
ATOM 2472 O O . ARG A 1 305 ? 25.596 -16.522 -21.571 1.00 89.06 305 ARG A O 1
ATOM 2479 N N . VAL A 1 306 ? 24.206 -16.634 -23.355 1.00 87.25 306 VAL A N 1
ATOM 2480 C CA . VAL A 1 306 ? 23.245 -17.627 -22.852 1.00 87.25 306 VAL A CA 1
ATOM 2481 C C . VAL A 1 306 ? 23.059 -18.659 -23.956 1.00 87.25 306 VAL A C 1
ATOM 2483 O O . VAL A 1 306 ? 22.838 -18.279 -25.103 1.00 87.25 306 VAL A O 1
ATOM 2486 N N . ASP A 1 307 ? 23.242 -19.944 -23.652 1.00 84.31 307 ASP A N 1
ATOM 2487 C CA . ASP A 1 307 ? 23.058 -21.053 -24.607 1.00 84.31 307 ASP A CA 1
ATOM 2488 C C . ASP A 1 307 ? 23.757 -20.847 -25.968 1.00 84.31 307 ASP A C 1
ATOM 2490 O O . ASP A 1 307 ? 23.224 -21.133 -27.039 1.00 84.31 307 ASP A O 1
ATOM 2494 N N . GLY A 1 308 ? 24.972 -20.287 -25.937 1.00 80.38 308 GLY A N 1
ATOM 2495 C CA . GLY A 1 308 ? 25.777 -20.008 -27.131 1.00 80.38 308 GLY A CA 1
ATOM 2496 C C . GLY A 1 308 ? 25.370 -18.760 -27.929 1.00 80.38 308 GLY A C 1
ATOM 2497 O O . GLY A 1 308 ? 26.095 -18.386 -28.851 1.00 80.38 308 GLY A O 1
ATOM 2498 N N . ARG A 1 309 ? 24.281 -18.073 -27.563 1.00 85.81 309 ARG A N 1
ATOM 2499 C CA . ARG A 1 309 ? 23.826 -16.815 -28.180 1.00 85.81 309 ARG A CA 1
ATOM 2500 C C . ARG A 1 309 ? 24.302 -15.605 -27.384 1.00 85.81 309 ARG A C 1
ATOM 2502 O O . ARG A 1 309 ? 24.418 -15.662 -26.162 1.00 85.81 309 ARG A O 1
ATOM 2509 N N . GLU A 1 310 ? 24.620 -14.517 -28.083 1.00 88.62 310 GLU A N 1
ATOM 2510 C CA . GLU A 1 310 ? 24.970 -13.246 -27.445 1.00 88.62 310 GLU A CA 1
ATOM 2511 C C . GLU A 1 310 ? 23.701 -12.454 -27.128 1.00 88.62 31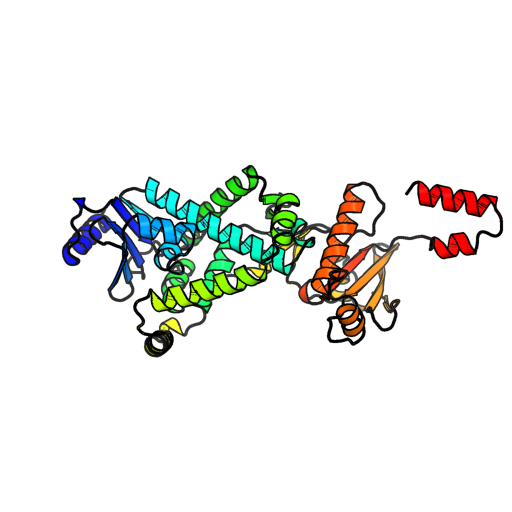0 GLU A C 1
ATOM 2513 O O . GLU A 1 310 ? 22.983 -12.023 -28.027 1.00 88.62 310 GLU A O 1
ATOM 2518 N N . GLU A 1 311 ? 23.467 -12.236 -25.840 1.00 90.81 311 GLU A N 1
ATOM 2519 C CA . GLU A 1 311 ? 22.358 -11.453 -25.316 1.00 90.81 311 GLU A CA 1
ATOM 2520 C C . GLU A 1 311 ? 22.832 -10.061 -24.906 1.00 90.81 311 GLU A C 1
ATOM 2522 O O . GLU A 1 311 ? 23.948 -9.865 -24.401 1.00 90.81 311 GLU A O 1
ATOM 2527 N N . ARG A 1 312 ? 21.969 -9.069 -25.139 1.00 91.75 312 ARG A N 1
ATOM 2528 C CA . ARG A 1 312 ? 22.275 -7.656 -24.904 1.00 91.75 312 ARG A CA 1
ATOM 2529 C C . ARG A 1 312 ? 21.150 -6.974 -24.140 1.00 91.75 312 ARG A C 1
ATOM 2531 O O . ARG A 1 312 ? 19.985 -7.014 -24.528 1.00 91.75 312 ARG A O 1
ATOM 2538 N N . ILE A 1 313 ? 21.526 -6.292 -23.062 1.00 92.62 313 ILE A N 1
ATOM 2539 C CA . ILE A 1 313 ? 20.609 -5.530 -22.212 1.00 92.62 313 ILE A CA 1
ATOM 2540 C C . ILE A 1 313 ? 21.085 -4.088 -22.127 1.00 92.62 313 ILE A C 1
ATOM 2542 O O . ILE A 1 313 ? 22.262 -3.798 -21.890 1.00 92.62 313 ILE A O 1
ATOM 2546 N N . PHE A 1 314 ? 20.136 -3.177 -22.276 1.00 92.25 314 PHE A N 1
ATOM 2547 C CA . PHE A 1 314 ? 20.327 -1.758 -22.065 1.00 92.25 314 PHE A CA 1
ATOM 2548 C C . PHE A 1 314 ? 19.849 -1.378 -20.666 1.00 92.25 314 PHE A C 1
ATOM 2550 O O . PHE A 1 314 ? 18.739 -1.711 -20.264 1.00 92.25 314 PHE A O 1
ATOM 2557 N N . VAL A 1 315 ? 20.687 -0.689 -19.897 1.00 92.31 315 VAL A N 1
ATOM 2558 C CA . VAL A 1 315 ? 20.354 -0.278 -18.533 1.00 92.31 315 VAL A CA 1
ATOM 2559 C C . VAL A 1 315 ? 20.498 1.223 -18.397 1.00 92.31 315 VAL A C 1
ATOM 2561 O O . VAL A 1 315 ? 21.581 1.782 -18.575 1.00 92.31 315 VAL A O 1
ATOM 2564 N N . LYS A 1 316 ? 19.414 1.883 -18.011 1.00 91.06 316 LYS A N 1
ATOM 2565 C CA . LYS A 1 316 ? 19.354 3.334 -17.868 1.00 91.06 316 LYS A CA 1
ATOM 2566 C C . LYS A 1 316 ? 19.199 3.710 -16.405 1.00 91.06 316 LYS A C 1
ATOM 2568 O O . LYS A 1 316 ? 18.210 3.343 -15.778 1.00 91.06 316 LYS A O 1
ATOM 2573 N N . LYS A 1 317 ? 20.169 4.450 -15.859 1.00 88.81 317 LYS A N 1
ATOM 2574 C CA . LYS A 1 317 ? 20.106 5.017 -14.506 1.00 88.81 317 LYS A CA 1
ATOM 2575 C C . LYS A 1 317 ? 19.705 6.490 -14.552 1.00 88.81 317 LYS A C 1
ATOM 2577 O O . LYS A 1 317 ? 20.363 7.291 -15.219 1.00 88.81 317 LYS A O 1
ATOM 2582 N N . TYR A 1 318 ? 18.679 6.848 -13.785 1.00 83.19 318 TYR A N 1
ATOM 2583 C CA . TYR A 1 318 ? 18.202 8.220 -13.638 1.00 83.19 318 TYR A CA 1
ATOM 2584 C C . TYR A 1 318 ? 18.876 8.870 -12.433 1.00 83.19 318 TYR A C 1
ATOM 2586 O O . TYR A 1 318 ? 18.757 8.394 -11.306 1.00 83.19 318 TYR A O 1
ATOM 2594 N N . LEU A 1 319 ? 19.594 9.963 -12.677 1.00 74.44 319 LEU A N 1
ATOM 2595 C CA . LEU A 1 319 ? 20.252 10.741 -11.629 1.00 74.44 319 LEU A CA 1
ATOM 2596 C C . LEU A 1 319 ? 19.283 11.741 -10.979 1.00 74.44 319 LEU A C 1
ATOM 2598 O O . LEU A 1 319 ? 18.368 12.252 -11.638 1.00 74.44 319 LEU A O 1
ATOM 2602 N N . ASN A 1 320 ? 19.480 11.988 -9.681 1.00 65.88 320 ASN A N 1
ATOM 2603 C CA . ASN A 1 320 ? 18.688 12.926 -8.887 1.00 65.88 320 ASN A CA 1
ATOM 2604 C C . ASN A 1 320 ? 19.113 14.382 -9.140 1.00 65.88 320 ASN A C 1
ATOM 2606 O O . ASN A 1 320 ? 20.157 14.672 -9.713 1.00 65.88 320 ASN A O 1
ATOM 2610 N N . TRP A 1 321 ? 18.260 15.311 -8.712 1.00 54.97 321 TRP A N 1
ATOM 2611 C CA . TRP A 1 321 ? 18.305 16.724 -9.093 1.00 54.97 321 TRP A CA 1
ATOM 2612 C C . TRP A 1 321 ? 19.456 17.552 -8.495 1.00 54.97 321 TRP A C 1
ATOM 2614 O O . TRP A 1 321 ? 19.643 18.699 -8.886 1.00 54.97 321 TRP A O 1
ATOM 2624 N N . THR A 1 322 ? 20.269 16.978 -7.607 1.00 52.75 322 THR A N 1
ATOM 2625 C CA . THR A 1 322 ? 21.512 17.604 -7.124 1.00 52.75 322 THR A CA 1
ATOM 2626 C C . THR A 1 322 ? 22.593 17.712 -8.210 1.00 52.75 322 THR A C 1
ATOM 2628 O O . THR A 1 322 ? 23.578 18.415 -8.017 1.00 52.75 322 THR A O 1
ATOM 2631 N N . ASP A 1 323 ? 22.375 17.121 -9.390 1.00 53.97 323 ASP A N 1
ATOM 2632 C CA . ASP A 1 323 ? 23.278 17.193 -10.545 1.00 53.97 323 ASP A CA 1
ATOM 2633 C C . ASP A 1 323 ? 22.913 18.373 -11.497 1.00 53.97 323 ASP A C 1
ATOM 2635 O O . ASP A 1 323 ? 22.560 18.223 -12.669 1.00 53.97 323 ASP A O 1
ATOM 2639 N N . PHE A 1 324 ? 22.937 19.578 -10.917 1.00 55.81 324 PHE A N 1
ATOM 2640 C CA . PHE A 1 324 ? 23.265 20.932 -11.420 1.00 55.81 324 PHE A CA 1
ATOM 2641 C C . PHE A 1 324 ? 22.809 21.526 -12.781 1.00 55.81 324 PHE A C 1
ATOM 2643 O O . PHE A 1 324 ? 23.095 22.699 -13.007 1.00 55.81 324 PHE A O 1
ATOM 2650 N N . LYS A 1 325 ? 22.083 20.853 -13.689 1.00 49.88 325 LYS A N 1
ATOM 2651 C CA . LYS A 1 325 ? 21.632 21.504 -14.961 1.00 49.88 325 LYS A CA 1
ATOM 2652 C C . LYS A 1 325 ? 20.122 21.663 -15.139 1.00 49.88 325 LYS A C 1
ATOM 2654 O O . LYS A 1 325 ? 19.670 22.650 -15.714 1.00 49.88 325 LYS A O 1
ATOM 2659 N N . TRP A 1 326 ? 19.326 20.744 -14.600 1.00 46.06 326 TRP A N 1
ATOM 2660 C CA . TRP A 1 326 ? 17.860 20.800 -14.701 1.00 46.06 326 TRP A CA 1
ATOM 2661 C C . TRP A 1 326 ? 17.225 21.815 -13.747 1.00 46.06 326 TRP A C 1
ATOM 2663 O O . TRP A 1 326 ? 16.088 22.217 -13.965 1.00 46.06 326 TRP A O 1
ATOM 2673 N N . VAL A 1 327 ? 17.977 22.256 -12.735 1.00 52.44 327 VAL A N 1
ATOM 2674 C CA . VAL A 1 327 ? 17.601 23.332 -11.806 1.00 52.44 327 VAL A CA 1
ATOM 2675 C C . VAL A 1 327 ? 17.400 24.648 -12.542 1.00 52.44 327 VAL A C 1
ATOM 2677 O O . VAL A 1 327 ? 16.358 25.281 -12.398 1.00 52.44 327 VAL A O 1
ATOM 2680 N N . ALA A 1 328 ? 18.359 25.009 -13.397 1.00 55.41 328 ALA A N 1
ATOM 2681 C CA . ALA A 1 328 ? 18.272 26.212 -14.209 1.00 55.41 328 ALA A CA 1
ATOM 2682 C C . ALA A 1 328 ? 17.089 26.122 -15.185 1.00 55.41 328 ALA A C 1
ATOM 2684 O O . ALA A 1 328 ? 16.212 26.976 -15.157 1.00 55.41 328 ALA A O 1
ATOM 2685 N N . ALA A 1 329 ? 16.999 25.055 -15.986 1.00 52.38 329 ALA A N 1
ATOM 2686 C CA . ALA A 1 329 ? 15.907 24.886 -16.951 1.00 52.38 329 ALA A CA 1
ATOM 2687 C C . ALA A 1 329 ? 14.508 24.881 -16.300 1.00 52.38 329 ALA A C 1
ATOM 2689 O O . ALA A 1 329 ? 13.560 25.395 -16.883 1.00 52.38 329 ALA A O 1
ATOM 2690 N N . TRP A 1 330 ? 14.379 24.327 -15.090 1.00 45.88 330 TRP A N 1
ATOM 2691 C CA . TRP A 1 330 ? 13.140 24.377 -14.316 1.00 45.88 330 TRP A CA 1
ATOM 2692 C C . TRP A 1 330 ? 12.819 25.793 -13.832 1.00 45.88 330 TRP A C 1
ATOM 2694 O O . TRP A 1 330 ? 11.704 26.239 -14.069 1.00 45.88 330 TRP A O 1
ATOM 2704 N N . LEU A 1 331 ? 13.783 26.522 -13.248 1.00 52.12 331 LEU A N 1
ATOM 2705 C CA . LEU A 1 331 ? 13.605 27.921 -12.822 1.00 52.12 331 LEU A CA 1
ATOM 2706 C C . LEU A 1 331 ? 13.151 28.826 -13.980 1.00 52.12 331 LEU A C 1
ATOM 2708 O O . LEU A 1 331 ? 12.255 29.642 -13.797 1.00 52.12 331 LEU A O 1
ATOM 2712 N N . TRP A 1 332 ? 13.711 28.635 -15.179 1.00 44.81 332 TRP A N 1
ATOM 2713 C CA . TRP A 1 332 ? 13.337 29.380 -16.390 1.00 44.81 332 TRP A CA 1
ATOM 2714 C C . TRP A 1 332 ? 11.971 28.983 -16.981 1.00 44.81 332 TRP A C 1
ATOM 2716 O O . TRP A 1 332 ? 11.409 29.738 -17.769 1.00 44.81 332 TRP A O 1
ATOM 2726 N N . ALA A 1 333 ? 11.431 27.814 -16.622 1.00 43.00 333 ALA A N 1
ATOM 2727 C CA . ALA A 1 333 ? 10.152 27.299 -17.122 1.00 43.00 333 ALA A CA 1
ATOM 2728 C C . ALA A 1 333 ? 9.004 27.369 -16.094 1.00 43.00 333 ALA A C 1
ATOM 2730 O O . ALA A 1 333 ? 7.886 26.933 -16.404 1.00 43.00 333 ALA A O 1
ATOM 2731 N N . ILE A 1 334 ? 9.256 27.903 -14.888 1.00 40.91 334 ILE A N 1
ATOM 2732 C CA . ILE A 1 334 ? 8.227 28.157 -13.870 1.00 40.91 334 ILE A CA 1
ATOM 2733 C C . ILE A 1 334 ? 7.125 29.022 -14.498 1.00 40.91 334 ILE A C 1
ATOM 2735 O O . ILE A 1 334 ? 7.372 30.134 -14.949 1.00 40.91 334 ILE A O 1
ATOM 2739 N N . GLY A 1 335 ? 5.903 28.485 -14.553 1.00 38.41 335 GLY A N 1
ATOM 2740 C CA . GLY A 1 335 ? 4.729 29.168 -15.112 1.00 38.41 335 GLY A CA 1
ATOM 2741 C C . GLY A 1 335 ? 4.401 28.859 -16.579 1.00 38.41 335 GLY A C 1
ATOM 2742 O O . GLY A 1 335 ? 3.327 29.243 -17.026 1.00 38.41 335 GLY A O 1
ATOM 2743 N N . VAL A 1 336 ? 5.254 28.125 -17.313 1.00 45.47 336 VAL A N 1
ATOM 2744 C CA . VAL A 1 336 ? 5.019 27.777 -18.735 1.00 45.47 336 VAL A CA 1
ATOM 2745 C C . VAL A 1 336 ? 4.805 26.272 -18.944 1.00 45.47 336 VAL A C 1
ATOM 2747 O O . VAL 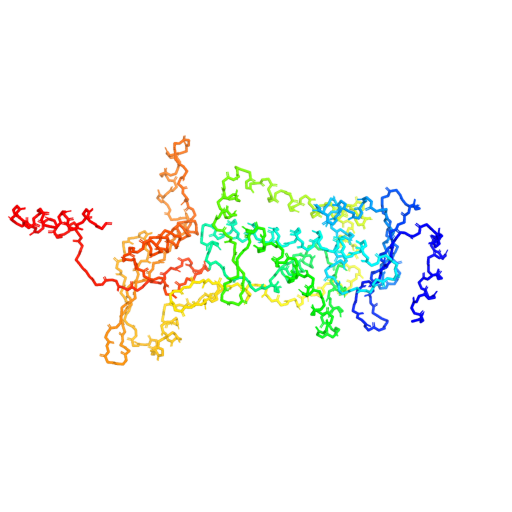A 1 336 ? 3.891 25.870 -19.662 1.00 45.47 336 VAL A O 1
ATOM 2750 N N . LYS A 1 337 ? 5.622 25.409 -18.317 1.00 36.94 337 LYS A N 1
ATOM 2751 C CA . LYS A 1 337 ? 5.502 23.941 -18.436 1.00 36.94 337 LYS A CA 1
ATOM 2752 C C . LYS A 1 337 ? 6.059 23.236 -17.196 1.00 36.94 337 LYS A C 1
ATOM 2754 O O . LYS A 1 337 ? 7.215 23.431 -16.831 1.00 36.94 337 LYS A O 1
ATOM 2759 N N . ASN A 1 338 ? 5.268 22.357 -16.576 1.00 39.50 338 ASN A N 1
ATOM 2760 C CA . ASN A 1 338 ? 5.702 21.566 -15.418 1.00 39.50 338 ASN A CA 1
ATOM 2761 C C . ASN A 1 338 ? 6.645 20.431 -15.854 1.00 39.50 338 ASN A C 1
ATOM 2763 O O . ASN A 1 338 ? 6.205 19.322 -16.157 1.00 39.50 338 ASN A O 1
ATOM 2767 N N . PHE A 1 339 ? 7.953 20.686 -15.894 1.00 38.81 339 PHE A N 1
ATOM 2768 C CA . PHE A 1 339 ? 8.941 19.621 -16.081 1.00 38.81 339 PHE A CA 1
ATOM 2769 C C . PHE A 1 339 ? 9.005 18.723 -14.841 1.00 38.81 339 PHE A C 1
ATOM 2771 O O . PHE A 1 339 ? 9.186 19.201 -13.720 1.00 38.81 339 PHE A O 1
ATOM 2778 N N . SER A 1 340 ? 8.908 17.402 -15.031 1.00 49.66 340 SER A N 1
ATOM 2779 C CA . SER A 1 340 ? 9.092 16.446 -13.939 1.00 49.66 340 SER A CA 1
ATOM 2780 C C . SER A 1 340 ? 10.579 16.342 -13.586 1.00 49.66 340 SER A C 1
ATOM 2782 O O . SER A 1 340 ? 11.352 15.600 -14.192 1.00 49.66 340 SER A O 1
ATOM 2784 N N . VAL A 1 341 ? 10.973 17.135 -12.605 1.00 52.84 341 VAL A N 1
ATOM 2785 C CA . VAL A 1 341 ? 12.345 17.318 -12.127 1.00 52.84 341 VAL A CA 1
ATOM 2786 C C . VAL A 1 341 ? 12.909 16.073 -11.416 1.00 52.84 341 VAL A C 1
ATOM 2788 O O . VAL A 1 341 ? 14.106 15.786 -11.489 1.00 52.84 341 VAL A O 1
ATOM 2791 N N . LEU A 1 342 ? 12.044 15.286 -10.774 1.00 69.00 342 LEU A N 1
ATOM 2792 C CA . LEU A 1 342 ? 12.429 14.108 -9.997 1.00 69.00 342 LEU A CA 1
ATOM 2793 C C . LEU A 1 342 ? 12.793 12.916 -10.897 1.00 69.00 342 LEU A C 1
ATOM 2795 O O . LEU A 1 342 ? 12.074 12.582 -11.842 1.00 69.00 342 LEU A O 1
ATOM 2799 N N . ALA A 1 343 ? 13.891 12.227 -10.566 1.00 74.75 343 ALA A N 1
ATOM 2800 C CA . ALA A 1 343 ? 14.351 11.026 -11.269 1.00 74.75 343 ALA A CA 1
ATOM 2801 C C . ALA A 1 343 ? 13.281 9.923 -11.314 1.00 74.75 343 ALA A C 1
ATOM 2803 O O . ALA A 1 343 ? 13.099 9.290 -12.350 1.00 74.75 343 ALA A O 1
ATOM 2804 N N . SER A 1 344 ? 12.540 9.737 -10.216 1.00 79.62 344 SER A N 1
ATOM 2805 C CA . SER A 1 344 ? 11.423 8.790 -10.121 1.00 79.62 344 SER A CA 1
ATOM 2806 C C . SER A 1 344 ? 10.296 9.112 -11.096 1.00 79.62 344 SER A C 1
ATOM 2808 O O . SER A 1 344 ? 9.796 8.201 -11.744 1.00 79.62 344 SER A O 1
ATOM 2810 N N . SER A 1 345 ? 9.933 10.386 -11.258 1.00 82.94 345 SER A N 1
ATOM 2811 C CA . SER A 1 345 ? 8.887 10.794 -12.200 1.00 82.94 345 SER A CA 1
ATOM 2812 C C . SER A 1 345 ? 9.311 10.578 -13.654 1.00 82.94 345 SER A C 1
ATOM 2814 O O . SER A 1 345 ? 8.534 10.049 -14.442 1.00 82.94 345 SER A O 1
ATOM 2816 N N . ARG A 1 346 ? 10.561 10.916 -14.013 1.00 86.75 346 ARG A N 1
ATOM 2817 C CA . ARG A 1 346 ? 11.090 10.661 -15.370 1.00 86.75 346 ARG A CA 1
ATOM 2818 C C . ARG A 1 346 ? 11.124 9.170 -15.689 1.00 86.75 346 ARG A C 1
ATOM 2820 O O . ARG A 1 346 ? 10.682 8.762 -16.757 1.00 86.75 346 ARG A O 1
ATOM 2827 N N . MET A 1 347 ? 11.622 8.375 -14.745 1.00 91.25 347 MET A N 1
ATOM 2828 C CA . MET A 1 347 ? 11.647 6.920 -14.846 1.00 91.25 347 MET A CA 1
ATOM 2829 C C . MET A 1 347 ? 10.232 6.352 -14.976 1.00 91.25 347 MET A C 1
ATOM 2831 O O . MET A 1 347 ? 9.976 5.529 -15.845 1.00 91.25 347 MET A O 1
ATOM 2835 N N . SER A 1 348 ? 9.298 6.833 -14.156 1.00 93.50 348 SER A N 1
ATOM 2836 C CA . SER A 1 348 ? 7.903 6.411 -14.204 1.00 93.50 348 SER A CA 1
ATOM 2837 C C . SER A 1 348 ? 7.241 6.700 -15.547 1.00 93.50 348 SER A C 1
ATOM 2839 O O . SER A 1 348 ? 6.497 5.850 -16.029 1.00 93.50 348 SER A O 1
ATOM 2841 N N . ASN A 1 349 ? 7.472 7.878 -16.128 1.00 92.44 349 ASN A N 1
ATOM 2842 C CA . ASN A 1 349 ? 6.912 8.224 -17.431 1.00 92.44 349 ASN A CA 1
ATOM 2843 C C . ASN A 1 349 ? 7.445 7.279 -18.512 1.00 92.44 349 ASN A C 1
ATOM 2845 O O . ASN A 1 349 ? 6.676 6.805 -19.337 1.00 92.44 349 ASN A O 1
ATOM 2849 N N . GLU A 1 350 ? 8.742 6.964 -18.486 1.00 93.19 350 GLU A N 1
ATOM 2850 C CA . GLU A 1 350 ? 9.341 6.030 -19.444 1.00 93.19 350 GLU A CA 1
ATOM 2851 C C . GLU A 1 350 ? 8.772 4.616 -19.303 1.00 93.19 350 GLU A C 1
ATOM 2853 O O . GLU A 1 350 ? 8.405 4.017 -20.308 1.00 93.19 350 GLU A O 1
ATOM 2858 N N . ILE A 1 351 ? 8.608 4.122 -18.069 1.00 95.19 351 ILE A N 1
ATOM 2859 C CA . ILE A 1 351 ? 7.946 2.834 -17.807 1.00 95.19 351 ILE A CA 1
ATOM 2860 C C . ILE A 1 351 ? 6.533 2.832 -18.391 1.00 95.19 351 ILE A C 1
ATOM 2862 O O . ILE A 1 351 ? 6.157 1.881 -19.068 1.00 95.19 351 ILE A O 1
ATOM 2866 N N . TYR A 1 352 ? 5.759 3.886 -18.139 1.00 95.62 352 TYR A N 1
ATOM 2867 C CA . TYR A 1 352 ? 4.381 3.984 -18.603 1.00 95.62 352 TYR A CA 1
ATOM 2868 C C . TYR A 1 352 ? 4.285 4.024 -20.133 1.00 95.62 352 TYR A C 1
ATOM 2870 O O . TYR A 1 352 ? 3.601 3.195 -20.725 1.00 95.62 352 TYR A O 1
ATOM 2878 N N . PHE A 1 353 ? 4.995 4.946 -20.789 1.00 95.31 353 PHE A N 1
ATOM 2879 C CA . PHE A 1 353 ? 4.858 5.149 -22.232 1.00 95.31 353 PHE A CA 1
ATOM 2880 C C . PHE A 1 353 ? 5.432 4.003 -23.061 1.00 95.31 353 PHE A C 1
ATOM 2882 O O . PHE A 1 353 ? 4.826 3.657 -24.068 1.00 95.31 353 PHE A O 1
ATOM 2889 N N . ILE A 1 354 ? 6.540 3.380 -22.643 1.00 94.75 354 ILE A N 1
ATOM 2890 C CA . ILE A 1 354 ? 7.068 2.187 -23.329 1.00 94.75 354 ILE A CA 1
ATOM 2891 C C . ILE A 1 354 ? 6.016 1.085 -23.335 1.00 94.75 354 ILE A C 1
ATOM 2893 O O . ILE A 1 354 ? 5.682 0.537 -24.379 1.00 94.75 354 ILE A O 1
ATOM 2897 N N . ASN A 1 355 ? 5.441 0.819 -22.169 1.00 93.94 355 ASN A N 1
ATOM 2898 C CA . ASN A 1 355 ? 4.416 -0.194 -22.012 1.00 93.94 355 ASN A CA 1
ATOM 2899 C C . ASN A 1 355 ? 3.129 0.144 -22.777 1.00 93.94 355 ASN A C 1
ATOM 2901 O O . ASN A 1 355 ? 2.585 -0.726 -23.446 1.00 93.94 355 ASN A O 1
ATOM 2905 N N . LYS A 1 356 ? 2.669 1.402 -22.750 1.00 93.31 356 LYS A N 1
ATOM 2906 C CA . LYS A 1 356 ? 1.487 1.832 -23.514 1.00 93.31 356 LYS A CA 1
ATOM 2907 C C . LYS A 1 356 ? 1.682 1.740 -25.018 1.00 93.31 356 LYS A C 1
ATOM 2909 O O . LYS A 1 356 ? 0.792 1.273 -25.715 1.00 93.31 356 LYS A O 1
ATOM 2914 N N . LEU A 1 357 ? 2.842 2.139 -25.522 1.00 93.38 357 LEU A N 1
ATOM 2915 C CA . LEU A 1 357 ? 3.174 1.968 -26.932 1.00 93.38 357 LEU A CA 1
ATOM 2916 C C . LEU A 1 357 ? 3.254 0.478 -27.295 1.00 93.38 357 LEU A C 1
ATOM 2918 O O . LEU A 1 357 ? 2.722 0.075 -28.323 1.00 93.38 357 LEU A O 1
ATOM 2922 N N . SER A 1 358 ? 3.826 -0.359 -26.425 1.00 91.81 358 SER A N 1
ATOM 2923 C CA . SER A 1 358 ? 3.829 -1.810 -26.628 1.00 91.81 358 SER A CA 1
ATOM 2924 C C . SER A 1 358 ? 2.417 -2.402 -26.688 1.00 91.81 358 SER A C 1
ATOM 2926 O O . SER A 1 358 ? 2.148 -3.220 -27.560 1.00 91.81 358 SER A O 1
ATOM 2928 N N . GLU A 1 359 ? 1.511 -1.980 -25.797 1.00 90.56 359 GLU A N 1
ATOM 2929 C CA . GLU A 1 359 ? 0.092 -2.381 -25.798 1.00 90.56 359 GLU A CA 1
ATOM 2930 C C . GLU A 1 359 ? -0.626 -1.971 -27.097 1.00 90.56 359 GLU A C 1
ATOM 2932 O O . GLU A 1 359 ? -1.520 -2.677 -27.553 1.00 90.56 359 GLU A O 1
ATOM 2937 N N . LEU A 1 360 ? -0.216 -0.858 -27.715 1.00 92.25 360 LEU A N 1
ATOM 2938 C CA . LEU A 1 360 ? -0.733 -0.381 -29.003 1.00 92.25 360 LEU A CA 1
ATOM 2939 C C . LEU A 1 360 ? -0.101 -1.084 -30.221 1.00 92.25 360 LEU A C 1
ATOM 2941 O O . LEU A 1 360 ? -0.443 -0.758 -31.355 1.00 92.25 360 LEU A O 1
ATOM 2945 N N . GLY A 1 361 ? 0.812 -2.038 -30.009 1.00 89.38 361 GLY A N 1
ATOM 2946 C CA . GLY A 1 361 ? 1.456 -2.817 -31.072 1.00 89.38 361 GLY A CA 1
ATOM 2947 C C . GLY A 1 361 ? 2.774 -2.239 -31.593 1.00 89.38 361 GLY A C 1
ATOM 2948 O O . GLY A 1 361 ? 3.338 -2.777 -32.546 1.00 89.38 361 GLY A O 1
ATOM 2949 N N . PHE A 1 362 ? 3.304 -1.177 -30.979 1.00 89.62 362 PHE A N 1
ATOM 2950 C CA . PHE A 1 362 ? 4.610 -0.638 -31.355 1.00 89.62 362 PHE A CA 1
ATOM 2951 C C . PHE A 1 362 ? 5.737 -1.541 -30.842 1.00 89.62 362 PHE A C 1
ATOM 2953 O O . PHE A 1 362 ? 5.721 -2.002 -29.699 1.00 89.62 362 PHE A O 1
ATOM 2960 N N . ASN A 1 363 ? 6.771 -1.731 -31.666 1.00 87.31 363 ASN A N 1
ATOM 2961 C CA . ASN A 1 363 ? 7.980 -2.452 -31.271 1.00 87.31 363 ASN A CA 1
ATOM 2962 C C . ASN A 1 363 ? 8.831 -1.595 -30.317 1.00 87.31 363 ASN A C 1
ATOM 2964 O O . ASN A 1 363 ? 9.690 -0.821 -30.746 1.00 87.31 363 ASN A O 1
ATOM 2968 N N . THR A 1 364 ? 8.553 -1.696 -29.018 1.00 90.81 364 THR A N 1
ATOM 2969 C CA . THR A 1 364 ? 9.266 -0.956 -27.969 1.00 90.81 364 THR A CA 1
ATOM 2970 C C . THR A 1 364 ? 10.268 -1.829 -27.222 1.00 90.81 364 THR A C 1
ATOM 2972 O O . THR A 1 364 ? 10.229 -3.056 -27.283 1.00 90.81 364 THR A O 1
ATOM 2975 N N . ALA A 1 365 ? 11.195 -1.193 -26.503 1.00 90.44 365 ALA A N 1
ATOM 2976 C CA . ALA A 1 365 ? 12.215 -1.916 -25.757 1.00 90.44 365 ALA A CA 1
ATOM 2977 C C . ALA A 1 365 ? 11.594 -2.544 -24.504 1.00 90.44 365 ALA A C 1
ATOM 2979 O O . ALA A 1 365 ? 11.354 -1.851 -23.512 1.00 90.44 365 ALA A O 1
ATOM 2980 N N . GLU A 1 366 ? 11.352 -3.856 -24.561 1.00 92.56 366 GLU A N 1
ATOM 2981 C CA . GLU A 1 366 ? 10.766 -4.621 -23.462 1.00 92.56 366 GLU A CA 1
ATOM 2982 C C . GLU A 1 366 ? 11.497 -4.352 -22.146 1.00 92.56 366 GLU A C 1
ATOM 2984 O O . GLU A 1 366 ? 12.713 -4.531 -22.033 1.00 92.56 366 GLU A O 1
ATOM 2989 N N . ILE A 1 367 ? 10.747 -3.939 -21.127 1.00 94.94 367 ILE A N 1
ATOM 2990 C CA . ILE A 1 367 ? 11.292 -3.724 -19.791 1.00 94.94 367 ILE A CA 1
ATOM 2991 C C . ILE A 1 367 ? 11.436 -5.088 -19.125 1.00 94.94 367 ILE A C 1
ATOM 2993 O O . ILE A 1 367 ? 10.449 -5.788 -18.910 1.00 94.94 367 ILE A O 1
ATOM 2997 N N . LEU A 1 368 ? 12.670 -5.467 -18.811 1.00 93.19 368 LEU A N 1
ATOM 2998 C CA . LEU A 1 368 ? 13.025 -6.737 -18.177 1.00 93.19 368 LEU A CA 1
ATOM 2999 C C . LEU A 1 368 ? 12.982 -6.603 -16.650 1.00 93.19 368 LEU A C 1
ATOM 3001 O O . LEU A 1 368 ? 12.491 -7.477 -15.945 1.00 93.19 368 LEU A O 1
ATOM 3005 N N . HIS A 1 369 ? 13.476 -5.487 -16.116 1.00 92.94 369 HIS A N 1
ATOM 3006 C CA . HIS A 1 369 ? 13.538 -5.251 -14.675 1.00 92.94 369 HIS A CA 1
ATOM 3007 C C . HIS A 1 369 ? 13.531 -3.759 -14.352 1.00 92.94 369 HIS A C 1
ATOM 3009 O O . HIS A 1 369 ? 14.029 -2.929 -15.118 1.00 92.94 369 HIS A O 1
ATOM 3015 N N . ILE A 1 370 ? 12.987 -3.416 -13.187 1.00 92.31 370 ILE A N 1
ATOM 3016 C CA . ILE A 1 370 ? 12.969 -2.055 -12.657 1.00 92.31 370 ILE A CA 1
ATOM 3017 C C . ILE A 1 370 ? 13.540 -2.100 -11.247 1.00 92.31 370 ILE A C 1
ATOM 3019 O O . ILE A 1 370 ? 12.961 -2.694 -10.344 1.00 92.31 370 ILE A O 1
ATOM 3023 N N . ASN A 1 371 ? 14.659 -1.414 -11.051 1.00 90.88 371 ASN A N 1
ATOM 3024 C CA . ASN A 1 371 ? 15.233 -1.208 -9.733 1.00 90.88 371 ASN A CA 1
ATOM 3025 C C . ASN A 1 371 ? 14.805 0.172 -9.232 1.00 90.88 371 ASN A C 1
ATOM 3027 O O . ASN A 1 371 ? 15.443 1.193 -9.522 1.00 90.88 371 ASN A O 1
ATOM 3031 N N . TRP A 1 372 ? 13.694 0.200 -8.496 1.00 88.62 372 TRP A N 1
ATOM 3032 C CA . TRP A 1 372 ? 13.111 1.443 -8.005 1.00 88.62 372 TRP A CA 1
ATOM 3033 C C . TRP A 1 372 ? 14.010 2.203 -7.016 1.00 88.62 372 TRP A C 1
ATOM 3035 O O . TRP A 1 372 ? 14.119 3.428 -7.160 1.00 88.62 372 TRP A O 1
ATOM 3045 N N . PRO A 1 373 ? 14.701 1.548 -6.055 1.00 84.69 373 PRO A N 1
ATOM 3046 C CA . PRO A 1 373 ? 15.609 2.237 -5.137 1.00 84.69 373 PRO A CA 1
ATOM 3047 C C . PRO A 1 373 ? 16.794 2.904 -5.844 1.00 84.69 373 PRO A C 1
ATOM 3049 O O . PRO A 1 373 ? 17.114 4.056 -5.559 1.00 84.69 373 PRO A O 1
ATOM 3052 N N . LYS A 1 374 ? 17.427 2.216 -6.807 1.00 86.31 374 LYS A N 1
ATOM 3053 C CA . LYS A 1 374 ? 18.582 2.750 -7.557 1.00 86.31 374 LYS A CA 1
ATOM 3054 C C . LYS A 1 374 ? 18.186 3.615 -8.757 1.00 86.31 374 LYS A C 1
ATOM 3056 O O . LYS A 1 374 ? 19.080 4.145 -9.421 1.00 86.31 374 LYS A O 1
ATOM 3061 N N . LYS A 1 375 ? 16.881 3.758 -9.021 1.00 88.06 375 LYS A N 1
ATOM 3062 C CA . LYS A 1 375 ? 16.301 4.472 -10.167 1.00 88.06 375 LYS A CA 1
ATOM 3063 C C . LYS A 1 375 ? 16.883 3.971 -11.490 1.00 88.06 375 LYS A C 1
ATOM 3065 O O . LYS A 1 375 ? 17.485 4.738 -12.242 1.00 88.06 375 LYS A O 1
ATOM 3070 N N . MET A 1 376 ? 16.768 2.666 -11.740 1.00 91.06 376 MET A N 1
ATOM 3071 C CA . MET A 1 376 ? 17.283 2.027 -12.956 1.00 91.06 376 MET A CA 1
ATOM 3072 C C . MET A 1 376 ? 16.203 1.222 -13.675 1.00 91.06 376 MET A C 1
ATOM 3074 O O . MET A 1 376 ? 15.471 0.472 -13.034 1.00 91.06 376 MET A O 1
ATOM 3078 N N . ILE A 1 377 ? 16.162 1.333 -15.002 1.00 93.31 377 ILE A N 1
ATOM 3079 C CA . ILE A 1 377 ? 15.347 0.481 -15.877 1.00 93.31 377 ILE A CA 1
ATOM 3080 C C . ILE A 1 377 ? 16.286 -0.393 -16.704 1.00 93.31 377 ILE A C 1
ATOM 3082 O O . ILE A 1 377 ? 17.294 0.090 -17.222 1.00 93.31 377 ILE A O 1
ATOM 3086 N N . PHE A 1 378 ? 15.942 -1.670 -16.812 1.00 93.69 378 PHE A N 1
ATOM 3087 C CA . PHE A 1 378 ? 16.614 -2.672 -17.622 1.00 93.69 378 PHE A CA 1
ATOM 3088 C C . PHE A 1 378 ? 15.704 -3.010 -18.795 1.00 93.69 378 PHE A C 1
ATOM 3090 O O . PHE A 1 378 ? 14.562 -3.417 -18.589 1.00 93.69 378 PHE A O 1
ATOM 3097 N N . GLN A 1 379 ? 16.205 -2.835 -20.007 1.00 94.31 379 GLN A N 1
ATOM 3098 C CA . GLN A 1 379 ? 15.465 -2.993 -21.250 1.00 94.31 379 GLN A CA 1
ATOM 3099 C C . GLN A 1 379 ? 16.178 -3.989 -22.155 1.00 94.31 379 GLN A C 1
ATOM 3101 O O . GLN A 1 379 ? 17.414 -4.021 -22.196 1.00 94.31 379 GLN A O 1
ATOM 3106 N N . ARG A 1 380 ? 15.413 -4.777 -22.910 1.00 92.38 380 ARG A N 1
ATOM 3107 C CA . ARG A 1 380 ? 15.982 -5.582 -23.988 1.00 92.38 380 ARG A CA 1
ATOM 3108 C C . ARG A 1 380 ? 16.596 -4.656 -25.031 1.00 92.38 380 ARG A C 1
ATOM 3110 O O . ARG A 1 380 ? 16.022 -3.624 -25.377 1.00 92.38 380 ARG A O 1
ATOM 3117 N N . TYR A 1 381 ? 17.787 -5.005 -25.499 1.00 89.94 381 TYR A N 1
ATOM 3118 C CA . TYR A 1 381 ? 18.401 -4.273 -26.593 1.00 89.94 381 TYR A CA 1
ATOM 3119 C C . TYR A 1 381 ? 17.632 -4.542 -27.891 1.00 89.94 381 TYR A C 1
ATOM 3121 O O . TYR A 1 381 ? 17.393 -5.698 -28.230 1.00 89.94 381 TYR A O 1
ATOM 3129 N N . ILE A 1 382 ? 17.260 -3.482 -28.608 1.00 87.44 382 ILE A N 1
ATOM 3130 C CA . ILE A 1 382 ? 16.676 -3.595 -29.947 1.00 87.44 382 ILE A CA 1
ATOM 3131 C C . ILE A 1 382 ? 17.804 -3.466 -30.963 1.00 87.44 382 ILE A C 1
ATOM 3133 O O . ILE A 1 382 ? 18.472 -2.432 -31.031 1.00 87.44 382 ILE A O 1
ATOM 3137 N N . ASP A 1 383 ? 17.995 -4.511 -31.761 1.00 83.31 383 ASP A N 1
ATOM 3138 C CA . ASP A 1 383 ? 18.860 -4.453 -32.931 1.00 83.31 383 ASP A CA 1
ATOM 3139 C C . ASP A 1 383 ? 18.241 -3.569 -34.010 1.00 83.31 383 ASP A C 1
ATOM 3141 O O . ASP A 1 383 ? 17.104 -3.772 -34.435 1.00 83.31 383 ASP A O 1
ATOM 3145 N N . GLY A 1 384 ? 18.998 -2.575 -34.464 1.00 83.12 384 GLY A N 1
ATOM 3146 C CA . GLY A 1 384 ? 18.527 -1.655 -35.485 1.00 83.12 384 GLY A CA 1
ATOM 3147 C C . GLY A 1 384 ? 19.540 -0.580 -35.843 1.00 83.12 384 GLY A C 1
ATOM 3148 O O . GLY A 1 384 ? 20.621 -0.474 -35.258 1.00 83.12 384 GLY A O 1
ATOM 3149 N N . VAL A 1 385 ? 19.164 0.231 -36.829 1.00 78.38 385 VAL A N 1
ATOM 3150 C CA . VAL A 1 385 ? 19.927 1.397 -37.274 1.00 78.38 385 VAL A CA 1
ATOM 3151 C C . VAL A 1 385 ? 19.237 2.651 -36.752 1.00 78.38 385 VAL A C 1
ATOM 3153 O O . VAL A 1 385 ? 18.017 2.774 -36.819 1.00 78.38 385 VAL A O 1
ATOM 3156 N N . ASP A 1 386 ? 20.023 3.590 -36.231 1.00 80.81 386 ASP A N 1
ATOM 3157 C CA . ASP A 1 386 ? 19.529 4.909 -35.839 1.00 80.81 386 ASP A CA 1
ATOM 3158 C C . ASP A 1 386 ? 18.887 5.605 -37.051 1.00 80.81 386 ASP A C 1
ATOM 3160 O O . ASP A 1 386 ? 19.547 5.800 -38.073 1.00 80.81 386 ASP A O 1
ATOM 3164 N N . GLY A 1 387 ? 17.607 5.971 -36.937 1.00 76.25 387 GLY A N 1
ATOM 3165 C CA . GLY A 1 387 ? 16.842 6.551 -38.043 1.00 76.25 387 GLY A CA 1
ATOM 3166 C C . GLY A 1 387 ? 17.441 7.854 -38.578 1.00 76.25 387 GLY A C 1
ATOM 3167 O O . GLY A 1 387 ? 17.459 8.065 -39.785 1.00 76.25 387 GLY A O 1
ATOM 3168 N N . LEU A 1 388 ? 18.026 8.697 -37.718 1.00 78.19 388 LEU A N 1
ATOM 3169 C CA . LEU A 1 388 ? 18.698 9.924 -38.159 1.00 78.19 388 LEU A CA 1
ATOM 3170 C C . LEU A 1 388 ? 19.988 9.612 -38.914 1.00 78.19 388 LEU A C 1
ATOM 3172 O O . LEU A 1 388 ? 20.300 10.293 -39.888 1.00 78.19 388 LEU A O 1
ATOM 3176 N N . LYS A 1 389 ? 20.748 8.597 -38.489 1.00 81.44 389 LYS A N 1
ATOM 3177 C CA . LYS A 1 389 ? 21.914 8.129 -39.251 1.00 81.44 389 LYS A CA 1
ATOM 3178 C C . LYS A 1 389 ? 21.495 7.507 -40.578 1.00 81.44 389 LYS A C 1
ATOM 3180 O O . LYS A 1 389 ? 22.137 7.790 -41.580 1.00 81.44 389 LYS A O 1
ATOM 3185 N N . ALA A 1 390 ? 20.429 6.709 -40.599 1.00 81.06 390 ALA A N 1
ATOM 3186 C CA . ALA A 1 390 ? 19.894 6.127 -41.825 1.00 81.06 390 ALA A CA 1
ATOM 3187 C C . ALA A 1 390 ? 19.465 7.219 -42.819 1.00 81.06 390 ALA A C 1
ATOM 3189 O O . ALA A 1 390 ? 19.874 7.170 -43.972 1.00 81.06 390 ALA A O 1
ATOM 3190 N N . LEU A 1 391 ? 18.745 8.247 -42.353 1.00 80.38 391 LEU A N 1
ATOM 3191 C CA . LEU A 1 391 ? 18.346 9.399 -43.169 1.00 80.38 391 LEU A CA 1
ATOM 3192 C C . LEU A 1 391 ? 19.548 10.214 -43.663 1.00 80.38 391 LEU A C 1
ATOM 3194 O O . LEU A 1 391 ? 19.610 10.562 -44.835 1.00 80.38 391 LEU A O 1
ATOM 3198 N N . LYS A 1 392 ? 20.531 10.497 -42.799 1.00 80.06 392 LYS A N 1
ATOM 3199 C CA . LYS A 1 392 ? 21.750 11.231 -43.192 1.00 80.06 392 LYS A CA 1
ATOM 3200 C C . LYS A 1 392 ? 22.620 10.463 -44.186 1.00 80.06 392 LYS A C 1
ATOM 3202 O O . LYS A 1 392 ? 23.320 11.086 -44.975 1.00 80.06 392 LYS A O 1
ATOM 3207 N N . ASN A 1 393 ? 22.591 9.135 -44.124 1.00 79.06 393 ASN A N 1
ATOM 3208 C CA . ASN A 1 393 ? 23.359 8.260 -45.004 1.00 79.06 393 ASN A CA 1
ATOM 3209 C C . ASN A 1 393 ? 22.576 7.849 -46.263 1.00 79.06 393 ASN A C 1
ATOM 3211 O O . ASN A 1 393 ? 23.132 7.149 -47.110 1.00 79.06 393 ASN A O 1
ATOM 3215 N N . ALA A 1 394 ? 21.311 8.262 -46.404 1.00 78.25 394 ALA A N 1
ATOM 3216 C CA . ALA A 1 394 ? 20.527 8.046 -47.611 1.00 78.25 394 ALA A CA 1
ATOM 3217 C C . ALA A 1 394 ? 21.051 8.974 -48.719 1.00 78.25 394 ALA A C 1
ATOM 3219 O O . ALA A 1 394 ? 20.593 10.099 -48.887 1.00 78.25 394 ALA A O 1
ATOM 3220 N N . GLY A 1 395 ? 22.069 8.505 -49.446 1.00 68.75 395 GLY A N 1
ATOM 3221 C CA . GLY A 1 395 ? 22.707 9.260 -50.530 1.00 68.75 395 GLY A CA 1
ATOM 3222 C C . GLY A 1 395 ? 21.834 9.430 -51.778 1.00 68.75 395 GLY A C 1
ATOM 3223 O O . GLY A 1 395 ? 22.141 10.270 -52.618 1.00 68.75 395 GLY A O 1
ATOM 3224 N N . GLU A 1 396 ? 20.741 8.669 -51.895 1.00 78.81 396 GLU A N 1
ATOM 3225 C CA . GLU A 1 396 ? 19.803 8.732 -53.017 1.00 78.81 396 GLU A CA 1
ATOM 3226 C C . GLU A 1 396 ? 18.398 9.159 -52.556 1.00 78.81 396 GLU A C 1
ATOM 3228 O O . GLU A 1 396 ? 17.900 8.619 -51.560 1.00 78.81 396 GLU A O 1
ATOM 3233 N N . PRO A 1 397 ? 17.700 10.039 -53.306 1.00 75.88 397 PRO A N 1
ATOM 3234 C CA . PRO A 1 397 ? 16.348 10.495 -52.967 1.00 75.88 397 PRO A CA 1
ATOM 3235 C C . PRO A 1 397 ? 15.346 9.356 -52.735 1.00 75.88 397 PRO A C 1
ATOM 3237 O O . PRO A 1 397 ? 14.559 9.408 -51.797 1.00 75.88 397 PRO A O 1
ATOM 3240 N N . ARG A 1 398 ? 15.430 8.273 -53.521 1.00 77.75 398 ARG A N 1
ATOM 3241 C CA . ARG A 1 398 ? 14.548 7.100 -53.380 1.00 77.75 398 ARG A CA 1
ATOM 3242 C C . ARG A 1 398 ? 14.723 6.373 -52.046 1.00 77.75 398 ARG A C 1
ATOM 3244 O O . ARG A 1 398 ? 13.739 5.944 -51.455 1.00 77.75 398 ARG A O 1
ATOM 3251 N N . MET A 1 399 ? 15.960 6.247 -51.564 1.00 76.56 399 MET A N 1
ATOM 3252 C CA . MET A 1 399 ? 16.230 5.644 -50.255 1.00 76.56 399 MET A CA 1
ATOM 3253 C C . MET A 1 399 ? 15.753 6.547 -49.116 1.00 76.56 399 MET A C 1
ATOM 3255 O O . MET A 1 399 ? 15.276 6.049 -48.099 1.00 76.56 399 MET A O 1
ATOM 3259 N N . LEU A 1 400 ? 15.841 7.868 -49.287 1.00 81.06 400 LEU A N 1
ATOM 3260 C CA . LEU A 1 400 ? 15.320 8.825 -48.315 1.00 81.06 400 LEU A CA 1
ATOM 3261 C C . LEU A 1 400 ? 13.790 8.748 -48.226 1.00 81.06 400 LEU A C 1
ATOM 3263 O O . LEU A 1 400 ? 13.257 8.701 -47.116 1.00 81.06 400 LEU A O 1
ATOM 3267 N N . ASP A 1 401 ? 13.099 8.654 -49.364 1.00 81.62 401 ASP A N 1
ATOM 3268 C CA . ASP A 1 401 ? 11.644 8.473 -49.426 1.00 81.62 401 ASP A CA 1
ATOM 3269 C C . ASP A 1 401 ? 11.212 7.149 -48.791 1.00 81.62 401 ASP A C 1
ATOM 3271 O O . ASP A 1 401 ? 10.269 7.118 -48.002 1.00 81.62 401 ASP A O 1
ATOM 3275 N N . GLU A 1 402 ? 11.924 6.053 -49.067 1.00 82.19 402 GLU A N 1
ATOM 3276 C CA . GLU A 1 402 ? 11.614 4.745 -48.491 1.00 82.19 402 GLU A CA 1
ATOM 3277 C C . GLU A 1 402 ? 11.816 4.718 -46.969 1.00 82.19 402 GLU A C 1
ATOM 3279 O O . GLU A 1 402 ? 10.946 4.235 -46.237 1.00 82.19 402 GLU A O 1
ATOM 3284 N N . VAL A 1 403 ? 12.933 5.263 -46.471 1.00 80.38 403 VAL A N 1
ATOM 3285 C CA . VAL A 1 403 ? 13.197 5.361 -45.027 1.00 80.38 403 VAL A CA 1
ATOM 3286 C C . VAL A 1 403 ? 12.160 6.265 -44.359 1.00 80.38 403 VAL A C 1
ATOM 3288 O O . VAL A 1 403 ? 11.610 5.888 -43.326 1.00 80.38 403 VAL A O 1
ATOM 3291 N N . SER A 1 404 ? 11.825 7.406 -44.968 1.00 79.25 404 SER A N 1
ATOM 3292 C CA . SER A 1 404 ? 10.820 8.341 -44.443 1.00 79.25 404 SER A CA 1
ATOM 3293 C C . SER A 1 404 ? 9.419 7.728 -44.424 1.00 79.25 404 SER A C 1
ATOM 3295 O O . SER A 1 404 ? 8.704 7.855 -43.433 1.00 79.25 404 SER A O 1
ATOM 3297 N N . TYR A 1 405 ? 9.038 7.001 -45.476 1.00 84.19 405 TYR A N 1
ATOM 3298 C CA . TYR A 1 405 ? 7.757 6.303 -45.559 1.00 84.19 405 TYR A CA 1
ATOM 3299 C C . TYR A 1 405 ? 7.643 5.176 -44.527 1.00 84.19 405 TYR A C 1
ATOM 3301 O O . TYR A 1 405 ? 6.614 5.044 -43.866 1.00 84.19 405 TYR A O 1
ATOM 3309 N N . ARG A 1 406 ? 8.707 4.382 -44.338 1.00 80.38 406 ARG A N 1
ATOM 3310 C CA . ARG A 1 406 ? 8.759 3.361 -43.279 1.00 80.38 406 ARG A CA 1
ATOM 3311 C C . ARG A 1 406 ? 8.687 3.994 -41.889 1.00 80.38 406 ARG A C 1
ATOM 3313 O O . ARG A 1 406 ? 7.965 3.475 -41.048 1.00 80.38 406 ARG A O 1
ATOM 3320 N N . MET A 1 407 ? 9.374 5.117 -41.664 1.00 77.56 407 MET A N 1
ATOM 3321 C CA . MET A 1 407 ? 9.302 5.865 -40.403 1.00 77.56 407 MET A CA 1
ATOM 3322 C C . MET A 1 407 ? 7.925 6.486 -40.150 1.00 77.56 407 MET A C 1
ATOM 3324 O O . MET A 1 407 ? 7.553 6.594 -38.996 1.00 77.56 407 MET A O 1
ATOM 3328 N N . GLY A 1 408 ? 7.182 6.887 -41.188 1.00 75.94 408 GLY A N 1
ATOM 3329 C CA . GLY A 1 408 ? 5.823 7.425 -41.048 1.00 75.94 408 GLY A CA 1
ATOM 3330 C C . GLY A 1 408 ? 4.726 6.364 -40.901 1.00 75.94 408 GLY A C 1
ATOM 3331 O O . GLY A 1 408 ? 3.603 6.699 -40.534 1.00 75.94 408 GLY A O 1
ATOM 3332 N N . LYS A 1 409 ? 5.027 5.096 -41.216 1.00 76.31 409 LYS A N 1
ATOM 3333 C CA . LYS A 1 409 ? 4.139 3.945 -40.978 1.00 76.31 409 LYS A CA 1
ATOM 3334 C C . LYS A 1 409 ? 4.221 3.393 -39.556 1.00 76.31 409 LYS A C 1
ATOM 3336 O O . LYS A 1 409 ? 3.287 2.709 -39.142 1.00 76.31 409 LYS A O 1
ATOM 3341 N N . ILE A 1 410 ? 5.357 3.607 -38.894 1.00 67.81 410 ILE A N 1
ATOM 3342 C CA . ILE A 1 410 ? 5.567 3.329 -37.471 1.00 67.81 410 ILE A CA 1
ATOM 3343 C C . ILE A 1 410 ? 4.998 4.520 -36.720 1.00 67.81 410 ILE A C 1
ATOM 3345 O O . ILE A 1 410 ? 4.201 4.268 -35.803 1.00 67.81 410 ILE A O 1
#

Foldseek 3Di:
DVVVVVVCVVCVVVVHDPVFFQWWKWFFFPDPPAAIEIETAGPPDPAWDWDDDPRYIYIYGHLVNLQCCLQQVPLLNLPVCSLLWQMDIDHDVVSVLVSSLNNLLVLVVLVLLVLLVQQPLLLQQKFFALVLSSLVVVLVCCVLQLSCQRRVVRCVVHDPVRNVVSSVSSVVSVVVCCVVQQWPDDPNGIGGHSVNSCVSVVPPPPVVVVVSNVVSSLSNCVNVPDPHPVSSVVVCVVDVVSVDDHDGPDSQQRMWGQFPLGTHRAQDQDDPLRVCCVSQVFHSVQWDWDADDDPQKGKIWIWHDHPNDIFIKIKTFFDAQVPPDVVVVCVVCVPPDDDPRGLSVVLSVCSNVQVVCVVVVDPGFTFPDAHNVRSMTMTGDDDDDDLVVQCVPCPDPVSNVVSVVVVVVD

Sequence (410 aa):
MRFSDEVVEELKRVGVAVESVRALSIHGASAERRPSIILVITDMVRQFRFVKRGLSLLILADEESVLRDASNEEFGGIIAHSFLLPYNPIINERLLKDLERRYKRLVIVESLQNLILEHKLASTRLIIKPEYFLYDKLRRLTAIYPPSRRFVREMFRGSRDDVNRVLEGFLNTVKELVEQGILEEKHGGYSPTDRFVHEILSRKTIYDRFSGELERLLKLYLTASFSSPLDAIKSISLDLDILIPMRVPDPSKMLYMETSIGPQPLATSKGIRDFIHEAYGVRPVDVRLRKVGGVFNSTYFASFRVDGREERIFVKKYLNWTDFKWVAAWLWAIGVKNFSVLASSRMSNEIYFINKLSELGFNTAEILHINWPKKMIFQRYIDGVDGLKALKNAGEPRMLDEVSYRMGKI

pLDDT: mean 81.68, std 15.01, range [36.94, 98.12]

Radius of gyration: 27.28 Å; chains: 1; bounding box: 63×50×90 Å